Protein AF-A0A955CQT6-F1 (afdb_monomer_lite)

Secondary structure (DSSP, 8-state):
--------SSTT-STTSHHHHHHHHHHHHHHHHHHT--TTS-EEEEETHHHHHHHHHHHHTGGG-SEEEEES--SBTTTSTTPPPP-TTSHHHHHHHHHGGGGBGGGGGGGGTTSEEEEEEETT-TTTTTHHHHHHHHHHGGG-SSEEEEEETT--S--SGGGT--HHHHHHHHH----TT-SEEEEEES-TTT--EETTEEEEEESSTTSPEEEEEEEETTTTEEEEEEESEEEEEE-GGGG--SS--SPPEEEETT-SS-B-SSEEEE-SSS-EEE----TTS-BTTB---GGGGGSSS-EEEE--SS-HHHHHHHHHHHHHHHHHHHHHHS---EEEEGGG--TTSSTTS-EEEES-TTT-TTHHHHHTT-SEEEETTEEEETTEEE--SS-EEEEEEEPTT-SS-EEEEEEESSHHHHHHGGG--TTSTT----SEEEE-TTHHHHGGGGEEEEE---TTSS--S-EEE---

Foldseek 3Di:
DDDDDFCLLDVVFALLPDLSVVSVVVSVVVCCVVVVDDQFQAEAEDAESSLCNQLLSCLQPVLRHLAYERFLYAQFDCLAPPDDQFPCVDPLSVLQNLLLLSRRSVLRLVSCLNHAYAYEYECAAPRSHCVRSVVNCVVPVVRHPRYHYDYDYPDYRDDPPCSPVPPVVVVSSVPGTDDLLPQKDKHKDQALLSHQDHRFKGQWAFQFHSRIWIWIWGQDPVQLEIEIETDRGFKMFGPQCSVADPVRHAGGWYHYPQDDDTADEGMWGDPDPRDIHHDDDDLLFATSLHPFWLCSQVPFQEEEEFFAQDDPLQSVLSVVLVVVVQVLCCNRVVDGYHYDYLVRDDLPPPQRYAYEYREFPRGHNCCCVFCVPQQWHAEAQWIGRNPDIDRHRFKWKWAWAHGPPDSRHIYIYGYHNHSNNSVCSSPQPSSHHSRGAERMWMFGNCCVVPPSVRTQKGAHADRSNHNDDGMDGDDD

Sequence (476 aa):
MYIVAPTNRRPFGFDWEDWGRLDAIEVLDIASELFNADPARVYLSGHSMGGHGTWTIGAYHAGRFAAIAPSAGWRDFWSYGGGAEYDTETEMGRLLDRAANVSRTLLMEHNYFDLGVYILHGDADDNVPVEQARFMRDQLADSHDNFGYYEQPGAGHWWGNRCVDWAPMFAMFDYSRIDPAAPRVDFTTVDPGIASKRAWVTIDQQLVAREASRVVAEYDRANHVVHVEPSNVASLSLDLSVFTSEDQPEAPSVQLAGMDGTLNGSHFTRVDETTWVASDADPAAKSPARNGPFKDALRHDMLAVVGTAGTPDENAWALAKARYDAESFWYRGNGSIDIVRDTDFDPSAEPDRSVILYGNASSNAAWGALLGDAPIQVANGKITLGSDGMDRNDLGILMAYPRPGSDVAMVAVIGGSGIVGMRTTDQFPFVTSGVHYPDWFIASPEIYLKADAGVVGAGFFGLDWSLGEDFVIRDD

Radius of gyration: 23.49 Å; chains: 1; bounding box: 69×48×62 Å

Structure (mmCIF, N/CA/C/O backbone):
data_AF-A0A955CQT6-F1
#
_entry.id   AF-A0A955CQT6-F1
#
loop_
_atom_site.group_PDB
_atom_site.id
_atom_site.type_symbol
_atom_site.label_atom_id
_atom_site.label_alt_id
_atom_site.label_comp_id
_atom_site.label_asym_id
_atom_site.label_entity_id
_atom_site.label_seq_id
_atom_site.pdbx_PDB_ins_code
_atom_site.Cartn_x
_atom_site.Cartn_y
_atom_site.Cartn_z
_atom_site.occupancy
_atom_site.B_iso_or_equiv
_atom_site.auth_seq_id
_atom_site.auth_comp_id
_atom_site.auth_asym_id
_atom_site.auth_atom_id
_atom_site.pdbx_PDB_model_num
ATOM 1 N N . MET A 1 1 ? 6.394 -13.444 -27.694 1.00 85.44 1 MET A N 1
ATOM 2 C CA . MET A 1 1 ? 5.911 -12.456 -26.714 1.00 85.44 1 MET A CA 1
ATOM 3 C C . MET A 1 1 ? 4.468 -12.793 -26.407 1.00 85.44 1 MET A C 1
ATOM 5 O O . MET A 1 1 ? 3.695 -12.939 -27.347 1.00 85.44 1 MET A O 1
ATOM 9 N N . TYR A 1 2 ? 4.139 -12.983 -25.135 1.00 94.44 2 TYR A N 1
ATOM 10 C CA . TYR A 1 2 ? 2.757 -13.094 -24.677 1.00 94.44 2 TYR A CA 1
ATOM 11 C C . TYR A 1 2 ? 2.323 -11.718 -24.174 1.00 94.44 2 TYR A C 1
ATOM 13 O O . TYR A 1 2 ? 3.131 -11.016 -23.572 1.00 94.44 2 TYR A O 1
ATOM 21 N N . ILE A 1 3 ? 1.083 -11.325 -24.459 1.00 93.88 3 ILE A N 1
ATOM 22 C CA . ILE A 1 3 ? 0.480 -10.102 -23.923 1.00 93.88 3 ILE A CA 1
ATOM 23 C C . ILE A 1 3 ? -0.624 -10.545 -22.979 1.00 93.88 3 ILE A C 1
ATOM 25 O O . ILE A 1 3 ? -1.483 -11.340 -23.364 1.00 93.88 3 ILE A O 1
ATOM 29 N N . VAL A 1 4 ? -0.592 -10.027 -21.759 1.00 95.00 4 VAL A N 1
ATOM 30 C CA . VAL A 1 4 ? -1.594 -10.303 -20.736 1.00 95.00 4 VAL A CA 1
ATOM 31 C C . VAL A 1 4 ? -2.161 -8.973 -20.274 1.00 95.00 4 VAL A C 1
ATOM 33 O O . VAL A 1 4 ? -1.413 -8.034 -20.019 1.00 95.00 4 VAL A O 1
ATOM 36 N N . ALA A 1 5 ? -3.486 -8.887 -20.228 1.00 93.56 5 ALA A N 1
ATOM 37 C CA . ALA A 1 5 ? -4.211 -7.681 -19.865 1.00 93.56 5 ALA A CA 1
ATOM 38 C C . ALA A 1 5 ? -5.077 -7.984 -18.633 1.00 93.56 5 ALA A C 1
ATOM 40 O O . ALA A 1 5 ? -6.132 -8.609 -18.789 1.00 93.56 5 ALA A O 1
ATOM 41 N N . PRO A 1 6 ? -4.637 -7.600 -17.421 1.00 93.12 6 PRO A N 1
ATOM 42 C CA . PRO A 1 6 ? -5.483 -7.675 -16.236 1.00 93.12 6 PRO A CA 1
ATOM 43 C C . PRO A 1 6 ? -6.722 -6.784 -16.395 1.00 93.12 6 PRO A C 1
ATOM 45 O O . PRO A 1 6 ? -6.770 -5.892 -17.245 1.00 93.12 6 PRO A O 1
ATOM 48 N N . THR A 1 7 ? -7.753 -7.039 -15.593 1.00 89.06 7 THR A N 1
ATOM 49 C CA . THR A 1 7 ? -9.053 -6.358 -15.745 1.00 89.06 7 THR A CA 1
ATOM 50 C C . THR A 1 7 ? -9.218 -5.143 -14.838 1.00 89.06 7 THR A C 1
ATOM 52 O O . THR A 1 7 ? -10.193 -4.409 -14.999 1.00 89.06 7 THR A O 1
ATOM 55 N N . ASN A 1 8 ? -8.278 -4.921 -13.909 1.00 89.38 8 ASN A N 1
ATOM 56 C CA . ASN A 1 8 ? -8.394 -3.937 -12.831 1.00 89.38 8 ASN A CA 1
ATOM 57 C C . ASN A 1 8 ? -9.647 -4.200 -11.971 1.00 89.38 8 ASN A C 1
ATOM 59 O O . ASN A 1 8 ? -10.339 -3.270 -11.551 1.00 89.38 8 ASN A O 1
ATOM 63 N N . ARG A 1 9 ? -9.973 -5.487 -11.763 1.00 88.88 9 ARG A N 1
ATOM 64 C CA . ARG A 1 9 ? -11.235 -5.993 -11.187 1.00 88.88 9 ARG A CA 1
ATOM 65 C C . ARG A 1 9 ? -12.485 -5.714 -12.048 1.00 88.88 9 ARG A C 1
ATOM 67 O O . ARG A 1 9 ? -13.015 -6.631 -12.675 1.00 88.88 9 ARG A O 1
ATOM 74 N N . ARG A 1 10 ? -12.998 -4.479 -12.072 1.00 83.56 10 ARG A N 1
ATOM 75 C CA . ARG A 1 10 ? -14.177 -4.044 -12.859 1.00 83.56 10 ARG A CA 1
ATOM 76 C C . ARG A 1 10 ? -13.855 -2.769 -13.656 1.00 83.56 10 ARG A C 1
ATOM 78 O O . ARG A 1 10 ? -12.909 -2.063 -13.307 1.00 83.56 10 ARG A O 1
ATOM 85 N N . PRO A 1 11 ? -14.632 -2.426 -14.709 1.00 72.94 11 PRO A N 1
ATOM 86 C CA . PRO A 1 11 ? -14.442 -1.170 -15.436 1.00 72.94 11 PRO A CA 1
ATOM 87 C C . PRO A 1 11 ? -14.424 0.039 -14.489 1.00 72.94 11 PRO A C 1
ATOM 89 O O . PRO A 1 11 ? -15.332 0.181 -13.674 1.00 72.94 11 PRO A O 1
ATOM 92 N N . PHE A 1 12 ? -13.405 0.899 -14.620 1.00 64.94 12 PHE A N 1
ATOM 93 C CA . PHE A 1 12 ? -13.161 2.066 -13.751 1.00 64.94 12 PHE A CA 1
ATOM 94 C C . PHE A 1 12 ? -12.916 1.728 -12.263 1.00 64.94 12 PHE A C 1
ATOM 96 O O . PHE A 1 12 ? -13.229 2.536 -11.395 1.00 64.94 12 PHE A O 1
ATOM 103 N N . GLY A 1 13 ? -12.396 0.530 -11.961 1.00 73.94 13 GLY A N 1
ATOM 104 C CA . GLY A 1 13 ? -12.259 0.001 -10.599 1.00 73.94 13 GLY A CA 1
ATOM 105 C C . GLY A 1 13 ? -11.416 0.862 -9.651 1.00 73.94 13 GLY A C 1
ATOM 106 O O . GLY A 1 13 ? -11.972 1.625 -8.852 1.00 73.94 13 GLY A O 1
ATOM 107 N N . PHE A 1 14 ? -10.089 0.683 -9.710 1.00 89.69 14 PHE A N 1
ATOM 108 C CA . PHE A 1 14 ? -9.146 1.212 -8.711 1.00 89.69 14 PHE A CA 1
ATOM 109 C C . PHE A 1 14 ? -7.934 1.950 -9.288 1.00 89.69 14 PHE A C 1
ATOM 111 O O . PHE A 1 14 ? -6.911 2.046 -8.617 1.00 89.69 14 PHE A O 1
ATOM 118 N N . ASP A 1 15 ? -8.003 2.431 -10.530 1.00 90.00 15 ASP A N 1
ATOM 119 C CA . ASP A 1 15 ? -6.899 3.193 -11.138 1.00 90.00 15 ASP A CA 1
ATOM 120 C C . ASP A 1 15 ? -5.529 2.482 -11.103 1.00 90.00 15 ASP A C 1
ATOM 122 O O . ASP A 1 15 ? -4.497 3.126 -11.217 1.00 90.00 15 ASP A O 1
ATOM 126 N N . TRP A 1 16 ? -5.509 1.146 -10.978 1.00 93.38 16 TRP A N 1
ATOM 127 C CA . TRP A 1 16 ? -4.297 0.339 -10.776 1.00 93.38 16 TRP A CA 1
ATOM 128 C C . TRP A 1 16 ? -3.524 0.625 -9.479 1.00 93.38 16 TRP A C 1
ATOM 130 O O . TRP A 1 16 ? -2.384 0.192 -9.336 1.00 93.38 16 TRP A O 1
ATOM 140 N N . GLU A 1 17 ? -4.163 1.277 -8.512 1.00 92.81 17 GLU A N 1
ATOM 141 C CA . GLU A 1 17 ? -3.785 1.287 -7.101 1.00 92.81 17 GLU A CA 1
ATOM 142 C C . GLU A 1 17 ? -4.616 0.242 -6.325 1.00 92.81 17 GLU A C 1
ATOM 144 O O . GLU A 1 17 ? -5.432 -0.480 -6.907 1.00 92.81 17 GLU A O 1
ATOM 149 N N . ASP A 1 18 ? -4.399 0.116 -5.012 1.00 92.62 18 ASP A N 1
ATOM 150 C CA . ASP A 1 18 ? -5.146 -0.786 -4.118 1.00 92.62 18 ASP A CA 1
ATOM 151 C C . ASP A 1 18 ? -5.357 -2.207 -4.704 1.00 92.62 18 ASP A C 1
ATOM 153 O O . ASP A 1 18 ? -4.399 -2.874 -5.105 1.00 92.62 18 ASP A O 1
ATOM 157 N N . TRP A 1 19 ? -6.604 -2.692 -4.784 1.00 93.06 19 TRP A N 1
ATOM 158 C CA . TRP A 1 19 ? -6.943 -4.010 -5.339 1.00 93.06 19 TRP A CA 1
ATOM 159 C C . TRP A 1 19 ? -6.726 -4.124 -6.851 1.00 93.06 19 TRP A C 1
ATOM 161 O O . TRP A 1 19 ? -6.655 -5.242 -7.366 1.00 93.06 19 TRP A O 1
ATOM 171 N N . GLY A 1 20 ? -6.630 -2.995 -7.556 1.00 94.25 20 GLY A N 1
ATOM 172 C CA . GLY A 1 20 ? -6.276 -2.932 -8.970 1.00 94.25 20 GLY A CA 1
ATOM 173 C C . GLY A 1 20 ? -4.819 -3.302 -9.221 1.00 94.25 20 GLY A C 1
ATOM 174 O O . GLY A 1 20 ? -4.524 -4.109 -10.103 1.00 94.25 20 GLY A O 1
ATOM 175 N N . ARG A 1 21 ? -3.912 -2.789 -8.380 1.00 94.62 21 ARG A N 1
ATOM 176 C CA . ARG A 1 21 ? -2.503 -3.212 -8.353 1.00 94.62 21 ARG A CA 1
ATOM 177 C C . ARG A 1 21 ? -2.376 -4.700 -8.043 1.00 94.62 21 ARG A C 1
ATOM 179 O O . ARG A 1 21 ? -1.635 -5.398 -8.728 1.00 94.62 21 ARG A O 1
ATOM 186 N N . LEU A 1 22 ? -3.117 -5.184 -7.039 1.00 92.69 22 LEU A N 1
ATOM 187 C CA . LEU A 1 22 ? -3.115 -6.606 -6.678 1.00 92.69 22 LEU A CA 1
ATOM 188 C C . LEU A 1 22 ? -3.577 -7.482 -7.850 1.00 92.69 22 LEU A C 1
ATOM 190 O O . LEU A 1 22 ? -2.897 -8.448 -8.166 1.00 92.69 22 LEU A O 1
ATOM 194 N N . ASP A 1 23 ? -4.655 -7.102 -8.551 1.00 93.94 23 ASP A N 1
ATOM 195 C CA . ASP A 1 23 ? -5.122 -7.810 -9.760 1.00 93.94 23 ASP A CA 1
ATOM 196 C C . ASP A 1 23 ? -4.018 -7.891 -10.826 1.00 93.94 23 ASP A C 1
ATOM 198 O O . ASP A 1 23 ? -3.793 -8.941 -11.423 1.00 93.94 23 ASP A O 1
ATOM 202 N N . ALA A 1 24 ? -3.291 -6.791 -11.052 1.00 95.25 24 ALA A N 1
ATOM 203 C CA . ALA A 1 24 ? -2.221 -6.756 -12.042 1.00 95.25 24 ALA A CA 1
ATOM 204 C C . ALA A 1 24 ? -1.065 -7.709 -11.707 1.00 95.25 24 ALA A C 1
ATOM 206 O O . ALA A 1 24 ? -0.591 -8.423 -12.593 1.00 95.25 24 ALA A O 1
ATOM 207 N N . ILE A 1 25 ? -0.626 -7.738 -10.445 1.00 96.00 25 ILE A N 1
ATOM 208 C CA . ILE A 1 25 ? 0.468 -8.614 -10.008 1.00 96.00 25 ILE A CA 1
ATOM 209 C C . ILE A 1 25 ? 0.019 -10.078 -9.920 1.00 96.00 25 ILE A C 1
ATOM 211 O O . ILE A 1 25 ? 0.743 -10.941 -10.406 1.00 96.00 25 ILE A O 1
ATOM 215 N N . GLU A 1 26 ? -1.190 -10.368 -9.427 1.00 95.38 26 GLU A N 1
ATOM 216 C CA . GLU A 1 26 ? -1.766 -11.725 -9.414 1.00 95.38 26 GLU A CA 1
ATOM 217 C C . GLU A 1 26 ? -1.850 -12.307 -10.834 1.00 95.38 26 GLU A C 1
ATOM 219 O O . GLU A 1 26 ? -1.423 -13.433 -11.094 1.00 95.38 26 GLU A O 1
ATOM 224 N N . VAL A 1 27 ? -2.354 -11.521 -11.790 1.00 96.31 27 VAL A N 1
ATOM 225 C CA . VAL A 1 27 ? -2.431 -11.930 -13.198 1.00 96.31 27 VAL A CA 1
ATOM 226 C C . VAL A 1 27 ? -1.039 -12.112 -13.807 1.00 96.31 27 VAL A C 1
ATOM 228 O O . VAL A 1 27 ? -0.839 -13.050 -14.584 1.00 96.31 27 VAL A O 1
ATOM 231 N N . LEU A 1 28 ? -0.072 -11.254 -13.461 1.00 96.56 28 LEU A N 1
ATOM 232 C CA . LEU A 1 28 ? 1.317 -11.412 -13.891 1.00 96.56 28 LEU A CA 1
ATOM 233 C C . LEU A 1 28 ? 1.925 -12.713 -13.353 1.00 96.56 28 LEU A C 1
ATOM 235 O O . LEU A 1 28 ? 2.585 -13.417 -14.118 1.00 96.56 28 LEU A O 1
ATOM 239 N N . ASP A 1 29 ? 1.703 -13.042 -12.082 1.00 97.06 29 ASP A N 1
ATOM 240 C CA . ASP A 1 29 ? 2.206 -14.266 -11.450 1.00 97.06 29 ASP A CA 1
ATOM 241 C C . ASP A 1 29 ? 1.629 -15.510 -12.141 1.00 97.06 29 ASP A C 1
ATOM 243 O O . ASP A 1 29 ? 2.385 -16.353 -12.632 1.00 97.06 29 ASP A O 1
ATOM 247 N N . ILE A 1 30 ? 0.300 -15.562 -12.301 1.00 97.56 30 ILE A N 1
ATOM 248 C CA . ILE A 1 30 ? -0.400 -16.657 -12.993 1.00 97.56 30 ILE A CA 1
ATOM 249 C C . ILE A 1 30 ? 0.116 -16.817 -14.428 1.00 97.56 30 ILE A C 1
ATOM 251 O O . ILE A 1 30 ? 0.383 -17.929 -14.885 1.00 97.56 30 ILE A O 1
ATOM 255 N N . ALA A 1 31 ? 0.259 -15.714 -15.164 1.00 97.00 31 ALA A N 1
ATOM 256 C CA . ALA A 1 31 ? 0.753 -15.748 -16.534 1.00 97.00 31 ALA A CA 1
ATOM 257 C C . ALA A 1 31 ? 2.218 -16.188 -16.622 1.00 97.00 31 ALA A C 1
ATOM 259 O O 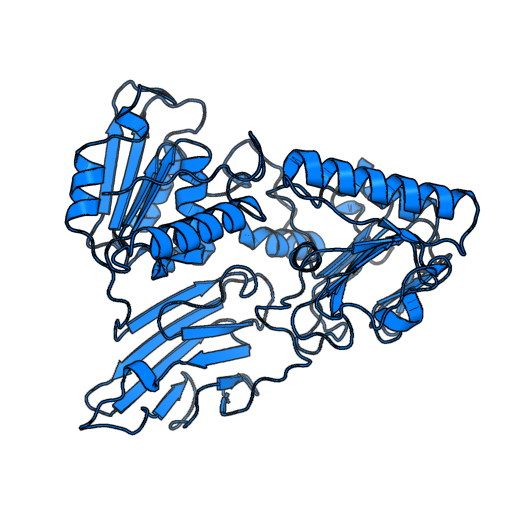. ALA A 1 31 ? 2.580 -16.934 -17.535 1.00 97.00 31 ALA A O 1
ATOM 260 N N . SER A 1 32 ? 3.056 -15.726 -15.694 1.00 95.94 32 SER A N 1
ATOM 261 C CA . SER A 1 32 ? 4.478 -16.068 -15.661 1.00 95.94 32 SER A CA 1
ATOM 262 C C . SER A 1 32 ? 4.668 -17.566 -15.456 1.00 95.94 32 SER A C 1
ATOM 264 O O . SER A 1 32 ? 5.464 -18.175 -16.171 1.00 95.94 32 SER A O 1
ATOM 266 N N . GLU A 1 33 ? 3.882 -18.171 -14.564 1.00 97.25 33 GLU A N 1
ATOM 267 C CA . GLU A 1 33 ? 3.857 -19.619 -14.358 1.00 97.25 33 GLU A CA 1
ATOM 268 C C . GLU A 1 33 ? 3.298 -20.357 -15.584 1.00 97.25 33 GLU A C 1
ATOM 270 O O . GLU A 1 33 ? 3.962 -21.231 -16.144 1.00 97.25 33 GLU A O 1
ATOM 275 N N . LEU A 1 34 ? 2.110 -19.966 -16.062 1.00 97.38 34 LEU A N 1
ATOM 276 C CA . LEU A 1 34 ? 1.418 -20.640 -17.166 1.00 97.38 34 LEU A CA 1
ATOM 277 C C . LEU A 1 34 ? 2.245 -20.675 -18.458 1.00 97.38 34 LEU A C 1
ATOM 279 O O . LEU A 1 34 ? 2.220 -21.666 -19.192 1.00 97.38 34 LEU A O 1
ATOM 283 N N . PHE A 1 35 ? 2.952 -19.587 -18.759 1.00 96.38 35 PHE A N 1
ATOM 284 C CA . PHE A 1 35 ? 3.730 -19.447 -19.988 1.00 96.38 35 PHE A CA 1
ATOM 285 C C . PHE A 1 35 ? 5.228 -19.703 -19.801 1.00 96.38 35 PHE A C 1
ATOM 287 O O . PHE A 1 35 ? 5.966 -19.601 -20.786 1.00 96.38 35 PHE A O 1
ATOM 294 N N . ASN A 1 36 ? 5.670 -20.041 -18.581 1.00 95.69 36 ASN A N 1
ATOM 295 C CA . ASN A 1 36 ? 7.082 -20.150 -18.206 1.00 95.69 36 ASN A CA 1
ATOM 296 C C . ASN A 1 36 ? 7.876 -18.924 -18.695 1.00 95.69 36 ASN A C 1
ATOM 298 O O . ASN A 1 36 ? 8.841 -19.040 -19.460 1.00 95.69 36 ASN A O 1
ATOM 302 N N . ALA A 1 37 ? 7.369 -17.737 -18.350 1.00 94.44 37 ALA A N 1
ATOM 303 C CA . ALA A 1 37 ? 7.943 -16.475 -18.787 1.00 94.44 37 ALA A CA 1
ATOM 304 C C . ALA A 1 37 ? 9.367 -16.323 -18.243 1.00 94.44 37 ALA A C 1
ATOM 306 O O . ALA A 1 37 ? 9.664 -16.698 -17.112 1.00 94.44 37 ALA A O 1
ATOM 307 N N . ASP A 1 38 ? 10.253 -15.756 -19.057 1.00 94.62 38 ASP A N 1
ATOM 308 C CA . ASP A 1 38 ? 11.607 -15.438 -18.619 1.00 94.62 38 ASP A CA 1
ATOM 309 C C . ASP A 1 38 ? 11.553 -14.236 -17.658 1.00 94.62 38 ASP A C 1
ATOM 311 O O . ASP A 1 38 ? 11.180 -13.143 -18.103 1.00 94.62 38 ASP A O 1
ATOM 315 N N . PRO A 1 39 ? 11.918 -14.397 -16.371 1.00 93.19 39 PRO A N 1
ATOM 316 C CA . PRO A 1 39 ? 11.811 -13.327 -15.380 1.00 93.19 39 PRO A CA 1
ATOM 317 C C . PRO A 1 39 ? 12.722 -12.134 -15.700 1.00 93.19 39 PRO A C 1
ATOM 319 O O . PRO A 1 39 ? 12.443 -11.025 -15.254 1.00 93.19 39 PRO A O 1
ATOM 322 N N . ALA A 1 40 ? 13.761 -12.316 -16.525 1.00 94.69 40 ALA A N 1
ATOM 323 C CA . ALA A 1 40 ? 14.615 -11.224 -16.986 1.00 94.69 40 ALA A CA 1
ATOM 324 C C . ALA A 1 40 ? 13.979 -10.393 -18.121 1.00 94.69 40 ALA A C 1
ATOM 326 O O . ALA A 1 40 ? 14.580 -9.418 -18.574 1.00 94.69 40 ALA A O 1
ATOM 327 N N . ARG A 1 41 ? 12.802 -10.789 -18.634 1.00 95.81 41 ARG A N 1
ATOM 328 C CA . ARG A 1 41 ? 12.130 -10.214 -19.817 1.00 95.81 41 ARG A CA 1
ATOM 329 C C . ARG A 1 41 ? 10.627 -10.031 -19.608 1.00 95.81 41 ARG A C 1
ATOM 331 O O . ARG A 1 41 ? 9.804 -10.482 -20.408 1.00 95.81 41 ARG A O 1
ATOM 338 N N . VAL A 1 42 ? 10.279 -9.349 -18.528 1.00 97.00 42 VAL A N 1
ATOM 339 C CA . VAL A 1 42 ? 8.906 -8.931 -18.233 1.00 97.00 42 VAL A CA 1
ATOM 340 C C . VAL A 1 42 ? 8.809 -7.420 -18.430 1.00 97.00 42 VAL A C 1
ATOM 342 O O . VAL A 1 42 ? 9.710 -6.686 -18.030 1.00 97.00 42 VAL A O 1
ATOM 345 N N . TYR A 1 43 ? 7.736 -6.946 -19.061 1.00 97.56 43 TYR A N 1
ATOM 346 C CA . TYR A 1 43 ? 7.562 -5.534 -19.412 1.00 97.56 43 TYR A CA 1
ATOM 347 C C . TYR A 1 43 ? 6.170 -5.054 -19.018 1.00 97.56 43 TYR A C 1
ATOM 349 O O . TYR A 1 43 ? 5.216 -5.834 -19.063 1.00 97.56 43 TYR A O 1
ATOM 357 N N . LEU A 1 44 ? 6.049 -3.774 -18.672 1.00 97.94 44 LEU A N 1
ATOM 358 C CA . LEU A 1 44 ? 4.785 -3.158 -18.273 1.00 97.94 44 LEU A CA 1
ATOM 359 C C . LEU A 1 44 ? 4.465 -1.957 -19.162 1.00 97.94 44 LEU A C 1
ATOM 361 O O . LEU A 1 44 ? 5.320 -1.112 -19.399 1.00 97.94 44 LEU A O 1
ATOM 365 N N . SER A 1 45 ? 3.233 -1.858 -19.652 1.00 97.62 45 SER A N 1
ATOM 366 C CA . SER A 1 45 ? 2.766 -0.691 -20.403 1.00 97.62 45 SER A CA 1
ATOM 367 C C . SER A 1 45 ? 1.256 -0.540 -20.273 1.00 97.62 45 SER A C 1
ATOM 369 O O . SER A 1 45 ? 0.534 -1.516 -20.060 1.00 97.62 45 SER A O 1
ATOM 371 N N . GLY A 1 46 ? 0.779 0.686 -20.449 1.00 97.00 46 GLY A N 1
ATOM 372 C CA . GLY A 1 46 ? -0.631 1.024 -20.458 1.00 97.00 46 GLY A CA 1
ATOM 373 C C . GLY A 1 46 ? -0.845 2.469 -20.893 1.00 97.00 46 GLY A C 1
ATOM 374 O O . GLY A 1 46 ? 0.082 3.279 -20.894 1.00 97.00 46 GLY A O 1
ATOM 375 N N . HIS A 1 47 ? -2.085 2.783 -21.268 1.00 97.38 47 HIS A N 1
ATOM 376 C CA . HIS A 1 47 ? -2.502 4.115 -21.709 1.00 97.38 47 HIS A CA 1
ATOM 377 C C . HIS A 1 47 ? -3.463 4.761 -20.706 1.00 97.38 47 HIS A C 1
ATOM 379 O O . HIS A 1 47 ? -4.286 4.056 -20.115 1.00 97.38 47 HIS A O 1
ATOM 385 N N . SER A 1 48 ? -3.383 6.084 -20.522 1.00 95.75 48 SER A N 1
ATOM 386 C CA . SER A 1 48 ? -4.285 6.850 -19.649 1.00 95.75 48 SER A CA 1
ATOM 387 C C . SER A 1 48 ? -4.225 6.342 -18.204 1.00 95.75 48 SER A C 1
ATOM 389 O O . SER A 1 48 ? -3.147 6.327 -17.609 1.00 95.75 48 SER A O 1
ATOM 391 N N . MET A 1 49 ? -5.330 5.821 -17.666 1.00 94.75 49 MET A N 1
ATOM 392 C CA . MET A 1 49 ? -5.354 5.105 -16.386 1.00 94.75 49 MET A CA 1
ATOM 393 C C . MET A 1 49 ? -4.317 3.975 -16.333 1.00 94.75 49 MET A C 1
ATOM 395 O O . MET A 1 49 ? -3.613 3.836 -15.343 1.00 94.75 49 MET A O 1
ATOM 399 N N . GLY A 1 50 ? -4.140 3.205 -17.411 1.00 95.69 50 GLY A N 1
ATOM 400 C CA . GLY A 1 50 ? -3.075 2.198 -17.495 1.00 95.69 50 GLY A CA 1
ATOM 401 C C . GLY A 1 50 ? -1.665 2.794 -17.562 1.00 95.69 50 GLY A C 1
ATOM 402 O O . GLY A 1 50 ? -0.710 2.142 -17.148 1.00 95.69 50 GLY A O 1
ATOM 403 N N . GLY A 1 51 ? -1.517 4.027 -18.049 1.00 97.31 51 GLY A N 1
ATOM 404 C CA . GLY A 1 51 ? -0.254 4.763 -18.012 1.00 97.31 51 GLY A CA 1
ATOM 405 C C . GLY A 1 51 ? 0.109 5.172 -16.585 1.00 97.31 51 GLY A C 1
ATOM 406 O O . GLY A 1 51 ? 1.246 4.974 -16.170 1.00 97.31 51 GLY A O 1
ATOM 407 N N . HIS A 1 52 ? -0.869 5.647 -15.806 1.00 96.50 52 HIS A N 1
ATOM 408 C CA . HIS A 1 52 ? -0.709 5.852 -14.364 1.00 96.50 52 HIS A CA 1
ATOM 409 C C . HIS A 1 52 ? -0.383 4.541 -13.635 1.00 96.50 52 HIS A C 1
ATOM 411 O O . HIS A 1 52 ? 0.589 4.480 -12.885 1.00 96.50 52 HIS A O 1
ATOM 417 N N . GLY A 1 53 ? -1.112 3.466 -13.951 1.00 96.31 53 GLY A N 1
ATOM 418 C CA . GLY A 1 53 ? -0.818 2.119 -13.463 1.00 96.31 53 GLY A CA 1
ATOM 419 C C . GLY A 1 53 ? 0.612 1.675 -13.757 1.00 96.31 53 GLY A C 1
ATOM 420 O O . GLY A 1 53 ? 1.279 1.119 -12.893 1.00 96.31 53 GLY A O 1
ATOM 421 N N . THR A 1 54 ? 1.117 1.982 -14.953 1.00 98.06 54 THR A N 1
ATOM 422 C CA . THR A 1 54 ? 2.497 1.668 -15.346 1.00 98.06 54 THR A CA 1
ATOM 423 C C . THR A 1 54 ? 3.519 2.393 -14.475 1.00 98.06 54 THR A C 1
ATOM 425 O O . THR A 1 54 ? 4.517 1.784 -14.095 1.00 98.06 54 THR A O 1
ATOM 428 N N . TRP A 1 55 ? 3.257 3.652 -14.112 1.00 97.88 55 TRP A N 1
ATOM 429 C CA . TRP A 1 55 ? 4.081 4.383 -13.154 1.00 97.88 55 TRP A CA 1
ATOM 430 C C . TRP A 1 55 ? 4.019 3.738 -11.760 1.00 97.88 55 TRP A C 1
ATOM 432 O O . TRP A 1 55 ? 5.019 3.216 -11.276 1.00 97.88 55 TRP A O 1
ATOM 442 N N . THR A 1 56 ? 2.847 3.678 -11.125 1.00 96.19 56 THR A N 1
ATOM 443 C CA . THR A 1 56 ? 2.739 3.209 -9.727 1.00 96.19 56 THR A CA 1
ATOM 444 C C . THR A 1 56 ? 3.171 1.746 -9.541 1.00 96.19 56 THR A C 1
ATOM 446 O O . THR A 1 56 ? 3.985 1.443 -8.667 1.00 96.19 56 THR A O 1
ATOM 449 N N . ILE A 1 57 ? 2.724 0.826 -10.406 1.00 97.44 57 ILE A N 1
ATOM 450 C CA . ILE A 1 57 ? 3.117 -0.592 -10.349 1.00 97.44 57 ILE A CA 1
ATOM 451 C C . ILE A 1 57 ? 4.610 -0.741 -10.666 1.00 97.44 57 ILE A C 1
ATOM 453 O O . ILE A 1 57 ? 5.296 -1.519 -10.004 1.00 97.44 57 ILE A O 1
ATOM 457 N N . GLY A 1 58 ? 5.117 0.012 -11.650 1.00 96.94 58 GLY A N 1
ATOM 458 C CA . GLY A 1 58 ? 6.530 0.016 -12.021 1.00 96.94 58 GLY A CA 1
ATOM 459 C C . GLY A 1 58 ? 7.438 0.468 -10.878 1.00 96.94 58 GLY A C 1
ATOM 460 O O . GLY A 1 58 ? 8.482 -0.138 -10.673 1.00 96.94 58 GLY A O 1
ATOM 461 N N . ALA A 1 59 ? 7.019 1.463 -10.090 1.00 97.00 59 ALA A N 1
ATOM 462 C CA . ALA A 1 59 ? 7.750 1.902 -8.905 1.00 97.00 59 ALA A CA 1
ATOM 463 C C . ALA A 1 59 ? 7.710 0.861 -7.778 1.00 97.00 59 ALA A C 1
ATOM 465 O O . ALA A 1 59 ? 8.760 0.451 -7.289 1.00 97.00 59 ALA A O 1
ATOM 466 N N . TYR A 1 60 ? 6.522 0.399 -7.374 1.00 96.75 60 TYR A N 1
ATOM 467 C CA . TYR A 1 60 ? 6.384 -0.542 -6.254 1.00 96.75 60 TYR A CA 1
ATOM 468 C C . TYR A 1 60 ? 7.023 -1.904 -6.531 1.00 96.75 60 TYR A C 1
ATOM 470 O O . TYR A 1 60 ? 7.591 -2.527 -5.637 1.00 96.75 60 TYR A O 1
ATOM 478 N N . HIS A 1 61 ? 6.944 -2.371 -7.774 1.00 95.81 61 HIS A N 1
ATOM 479 C CA . HIS A 1 61 ? 7.382 -3.704 -8.167 1.00 95.81 61 HIS A CA 1
ATOM 480 C C . HIS A 1 61 ? 8.526 -3.653 -9.187 1.00 95.81 61 HIS A C 1
ATOM 482 O O . HIS A 1 61 ? 8.637 -4.544 -10.025 1.00 95.81 61 HIS A O 1
ATOM 488 N N . ALA A 1 62 ? 9.403 -2.645 -9.113 1.00 92.06 62 ALA A N 1
ATOM 489 C CA . ALA A 1 62 ? 10.499 -2.428 -10.066 1.00 92.06 62 ALA A CA 1
ATOM 490 C C . ALA A 1 62 ? 11.349 -3.678 -10.339 1.00 92.06 62 ALA A C 1
ATOM 492 O O . ALA A 1 62 ? 11.669 -3.977 -11.484 1.00 92.06 62 ALA A O 1
ATOM 493 N N . GLY A 1 63 ? 11.630 -4.487 -9.312 1.00 89.00 63 GLY A N 1
ATOM 494 C CA . GLY A 1 63 ? 12.371 -5.749 -9.458 1.00 89.00 63 GLY A CA 1
ATOM 495 C C . GLY A 1 63 ? 11.689 -6.825 -10.321 1.00 89.00 63 GLY A C 1
ATOM 496 O O . GLY A 1 63 ? 12.265 -7.889 -10.525 1.00 89.00 63 GLY A O 1
ATOM 497 N N . ARG A 1 64 ? 10.460 -6.589 -10.793 1.00 93.56 64 ARG A N 1
ATOM 498 C CA . ARG A 1 64 ? 9.658 -7.517 -11.601 1.00 93.56 64 ARG A CA 1
ATOM 499 C C . ARG A 1 64 ? 9.671 -7.186 -13.092 1.00 93.56 64 ARG A C 1
ATOM 501 O O . ARG A 1 64 ? 9.170 -7.996 -13.865 1.00 93.56 64 ARG A O 1
ATOM 508 N N . PHE A 1 65 ? 10.195 -6.028 -13.498 1.00 95.81 65 PHE A N 1
ATOM 509 C CA . PHE A 1 65 ? 10.136 -5.555 -14.881 1.00 95.81 65 PHE A CA 1
ATOM 510 C C . PHE A 1 65 ? 11.532 -5.211 -15.393 1.00 95.81 65 PHE A C 1
ATOM 512 O O . PHE A 1 65 ? 12.316 -4.581 -14.707 1.00 95.81 65 PHE A O 1
ATOM 519 N N . ALA A 1 66 ? 11.846 -5.594 -16.626 1.00 96.19 66 ALA A N 1
ATOM 520 C CA . ALA A 1 66 ? 13.061 -5.157 -17.308 1.00 96.19 66 ALA A CA 1
ATOM 521 C C . ALA A 1 66 ? 12.907 -3.760 -17.927 1.00 96.19 66 ALA A C 1
ATOM 523 O O . ALA A 1 66 ? 13.885 -3.034 -18.093 1.00 96.19 66 ALA A O 1
ATOM 524 N N . ALA A 1 67 ? 11.679 -3.394 -18.299 1.00 97.38 67 ALA A N 1
ATOM 525 C CA . ALA A 1 67 ? 11.340 -2.055 -18.754 1.00 97.38 67 ALA A CA 1
ATOM 526 C C . ALA A 1 67 ? 9.850 -1.762 -18.562 1.00 97.38 67 ALA A C 1
ATOM 528 O O . ALA A 1 67 ? 9.010 -2.667 -18.610 1.00 97.38 67 ALA A O 1
ATOM 529 N N . ILE A 1 68 ? 9.530 -0.481 -18.408 1.00 98.12 68 ILE A N 1
ATOM 530 C CA . ILE A 1 68 ? 8.173 0.046 -18.353 1.00 98.12 68 ILE A CA 1
ATOM 531 C C . ILE A 1 68 ? 7.963 1.088 -19.455 1.00 98.12 68 ILE A C 1
ATOM 533 O O . ILE A 1 68 ? 8.893 1.788 -19.860 1.00 98.12 68 ILE A O 1
ATOM 537 N N . ALA A 1 69 ? 6.735 1.210 -19.946 1.00 98.31 69 ALA A N 1
ATOM 538 C CA . ALA A 1 69 ? 6.388 2.193 -20.959 1.00 98.31 69 ALA A CA 1
ATOM 539 C C . ALA A 1 69 ? 5.013 2.829 -20.714 1.00 98.31 69 ALA A C 1
ATOM 541 O O . ALA A 1 69 ? 4.002 2.380 -21.270 1.00 98.31 69 ALA A O 1
ATOM 542 N N . PRO A 1 70 ? 4.947 3.844 -19.841 1.00 98.38 70 PRO A N 1
ATOM 543 C CA . PRO A 1 70 ? 3.719 4.576 -19.574 1.00 98.38 70 PRO A CA 1
ATOM 544 C C . PRO A 1 70 ? 3.340 5.443 -20.779 1.00 98.38 70 PRO A C 1
ATOM 546 O O . PRO A 1 70 ? 4.153 6.222 -21.286 1.00 98.38 70 PRO A O 1
ATOM 549 N N . SER A 1 71 ? 2.080 5.345 -21.215 1.00 98.50 71 SER A N 1
ATOM 550 C CA . SER A 1 71 ? 1.527 6.221 -22.246 1.00 98.50 71 SER A CA 1
ATOM 551 C C . SER A 1 71 ? 0.388 7.085 -21.722 1.00 98.50 71 SER A C 1
ATOM 553 O O . SER A 1 71 ? -0.545 6.583 -21.102 1.00 98.50 71 SER A O 1
ATOM 555 N N . ALA A 1 72 ? 0.451 8.391 -21.984 1.00 97.88 72 ALA A N 1
ATOM 556 C CA . ALA A 1 72 ? -0.577 9.359 -21.599 1.00 97.88 72 ALA A CA 1
ATOM 557 C C . ALA A 1 72 ? -1.062 9.241 -20.135 1.00 97.88 72 ALA A C 1
ATOM 559 O O . ALA A 1 72 ? -2.243 9.425 -19.857 1.00 97.88 72 ALA A O 1
ATOM 560 N N . GLY A 1 73 ? -0.176 8.855 -19.212 1.00 96.38 73 GLY A N 1
ATOM 561 C CA . GLY A 1 73 ? -0.502 8.581 -17.810 1.00 96.38 73 GLY A CA 1
ATOM 562 C C . GLY A 1 73 ? -0.131 9.733 -16.885 1.00 96.38 73 GLY A C 1
ATOM 563 O O . GLY A 1 73 ? 0.864 10.420 -17.119 1.00 96.38 73 GLY A O 1
ATOM 564 N N . TRP A 1 74 ? -0.905 9.925 -15.818 1.00 94.44 74 TRP A N 1
ATOM 565 C CA . TRP A 1 74 ? -0.575 10.883 -14.764 1.00 94.44 74 TRP A CA 1
ATOM 566 C C . TRP A 1 74 ? 0.367 10.277 -13.720 1.00 94.44 74 TRP A C 1
ATOM 568 O O . TRP A 1 74 ? 0.382 9.063 -13.500 1.00 94.44 74 TRP A O 1
ATOM 578 N N . ARG A 1 75 ? 1.172 11.131 -13.082 1.00 91.38 75 ARG A N 1
ATOM 579 C CA . ARG A 1 75 ? 2.237 10.699 -12.162 1.00 91.38 75 ARG A CA 1
ATOM 580 C C . ARG A 1 75 ? 1.740 10.390 -10.746 1.00 91.38 75 ARG A C 1
ATOM 582 O O . ARG A 1 75 ? 2.270 9.492 -10.099 1.00 91.38 75 ARG A O 1
ATOM 589 N N . ASP A 1 76 ? 0.718 11.103 -10.283 1.00 88.75 76 ASP A N 1
ATOM 590 C CA . ASP A 1 76 ? 0.113 10.946 -8.956 1.00 88.75 76 ASP A CA 1
ATOM 591 C C . ASP A 1 76 ? -1.340 11.453 -8.952 1.00 88.75 76 ASP A C 1
ATOM 593 O O . ASP A 1 76 ? -1.742 12.207 -9.847 1.00 88.75 76 ASP A O 1
ATOM 597 N N . PHE A 1 77 ? -2.122 11.035 -7.955 1.00 85.06 77 PHE A N 1
ATOM 598 C CA . PHE A 1 77 ? -3.567 11.284 -7.890 1.00 85.06 77 PHE A CA 1
ATOM 599 C C . PHE A 1 77 ? -3.949 12.776 -7.803 1.00 85.06 77 PHE A C 1
ATOM 601 O O . PHE A 1 77 ? -5.003 13.152 -8.303 1.00 85.06 77 PHE A O 1
ATOM 608 N N . TRP A 1 78 ? -3.114 13.644 -7.217 1.00 87.94 78 TRP A N 1
ATOM 609 C CA . TRP A 1 78 ? -3.424 15.077 -7.042 1.00 87.94 78 TRP A CA 1
ATOM 610 C C . TRP A 1 78 ? -3.072 15.907 -8.273 1.00 87.94 78 TRP A C 1
ATOM 612 O O . TRP A 1 78 ? -3.744 16.885 -8.597 1.00 87.94 78 TRP A O 1
ATOM 622 N N . SER A 1 79 ? -2.059 15.479 -9.022 1.00 85.38 79 SER A N 1
ATOM 623 C CA . SER A 1 79 ? -1.658 16.109 -10.275 1.00 85.38 79 SER A CA 1
ATOM 624 C C . SER A 1 79 ? -2.705 15.993 -11.393 1.00 85.38 79 SER A C 1
ATOM 626 O O . SER A 1 79 ? -2.615 16.713 -12.393 1.00 85.38 79 SER A O 1
ATOM 628 N N . TYR A 1 80 ? -3.673 15.083 -11.253 1.00 82.12 80 TYR A N 1
ATOM 629 C CA . TYR A 1 80 ? -4.706 14.787 -12.240 1.00 82.12 80 TYR A CA 1
ATOM 630 C C . TYR A 1 80 ? -6.103 14.937 -11.633 1.00 82.12 80 TYR A C 1
ATOM 632 O O . TYR A 1 80 ? -6.354 14.551 -10.501 1.00 82.12 80 TYR A O 1
ATOM 640 N N . GLY A 1 81 ? -7.034 15.543 -12.370 1.00 72.81 81 GLY A N 1
ATOM 641 C CA . GLY A 1 81 ? -8.416 15.722 -11.904 1.00 72.81 81 GLY A CA 1
ATOM 642 C C . GLY A 1 81 ? -8.633 16.799 -10.826 1.00 72.81 81 GLY A C 1
ATOM 643 O O . GLY A 1 81 ? -9.786 17.098 -10.524 1.00 72.81 81 GLY A O 1
ATOM 644 N N . GLY A 1 82 ? -7.574 17.428 -10.296 1.00 64.19 82 GLY A N 1
ATOM 645 C CA . GLY A 1 82 ? -7.674 18.589 -9.400 1.00 64.19 82 GLY A CA 1
ATOM 646 C C . GLY A 1 82 ? -8.230 18.265 -8.012 1.00 64.19 82 GLY A C 1
ATOM 647 O O . GLY A 1 82 ? -9.008 19.053 -7.470 1.00 64.19 82 GLY A O 1
ATOM 648 N N . GLY A 1 83 ? -7.875 17.098 -7.461 1.00 68.81 83 GLY A N 1
ATOM 649 C CA . GLY A 1 83 ? -8.218 16.732 -6.087 1.00 68.81 83 GLY A CA 1
ATOM 650 C C . GLY A 1 83 ? -7.713 17.771 -5.082 1.00 68.81 83 GLY A C 1
ATOM 651 O O . GLY A 1 83 ? -6.654 18.364 -5.276 1.00 68.81 83 GLY A O 1
ATOM 652 N N . ALA A 1 84 ? -8.482 18.010 -4.017 1.00 72.75 84 ALA A N 1
ATOM 653 C CA . ALA A 1 84 ? -8.043 18.899 -2.947 1.00 72.75 84 ALA A CA 1
ATOM 654 C C . ALA A 1 84 ? -6.816 18.297 -2.246 1.00 72.75 84 ALA A C 1
ATOM 656 O O . ALA A 1 84 ? -6.824 17.125 -1.864 1.00 72.75 84 ALA A O 1
ATOM 657 N N . GLU A 1 85 ? -5.768 19.100 -2.103 1.00 81.00 85 GLU A N 1
ATOM 658 C CA . GLU A 1 85 ? -4.612 18.761 -1.278 1.00 81.00 85 GLU A CA 1
ATOM 659 C C . GLU A 1 85 ? -4.962 18.928 0.205 1.00 81.00 85 GLU A C 1
ATOM 661 O O . GLU A 1 85 ? -5.833 19.726 0.569 1.00 81.00 85 GLU A O 1
ATOM 666 N N . TYR A 1 86 ? -4.289 18.158 1.057 1.00 87.81 86 TYR A N 1
ATOM 667 C CA . TYR A 1 86 ? -4.434 18.257 2.505 1.00 87.81 86 TYR A CA 1
ATOM 668 C C . TYR A 1 86 ? -3.810 19.559 3.026 1.00 87.81 86 TYR A C 1
ATOM 670 O O . TYR A 1 86 ? -2.810 20.041 2.496 1.00 87.81 86 TYR A O 1
ATOM 678 N N . ASP A 1 87 ? -4.367 20.120 4.103 1.00 89.81 87 ASP A N 1
ATOM 679 C CA . ASP A 1 87 ? -3.797 21.308 4.755 1.00 89.81 87 ASP A CA 1
ATOM 680 C C . ASP A 1 87 ? -2.574 20.944 5.616 1.00 89.81 87 ASP A C 1
ATOM 682 O O . ASP A 1 87 ? -2.671 20.717 6.831 1.00 89.81 87 ASP A O 1
ATOM 686 N N . THR A 1 88 ? -1.403 20.898 4.978 1.00 93.06 88 THR A N 1
ATOM 687 C CA . THR A 1 88 ? -0.127 20.525 5.605 1.00 93.06 88 THR A CA 1
ATOM 688 C C . THR A 1 88 ? 0.428 21.565 6.587 1.00 93.06 88 THR A C 1
ATOM 690 O O . THR A 1 88 ? 1.462 21.321 7.213 1.00 93.06 88 THR A O 1
ATOM 693 N N . GLU A 1 89 ? -0.241 22.704 6.788 1.00 93.56 89 GLU A N 1
ATOM 694 C CA . GLU A 1 89 ? 0.116 23.640 7.864 1.00 93.56 89 GLU A CA 1
ATOM 695 C C . GLU A 1 89 ? -0.306 23.096 9.241 1.00 93.56 89 GLU A C 1
ATOM 697 O O . GLU A 1 89 ? 0.292 23.426 10.269 1.00 93.56 89 GLU A O 1
ATOM 702 N N . THR A 1 90 ? -1.297 22.198 9.280 1.00 93.69 90 THR A N 1
ATOM 703 C CA . THR A 1 90 ? -1.758 21.538 10.510 1.00 93.69 90 THR A CA 1
ATOM 704 C C . THR A 1 90 ? -1.079 20.183 10.726 1.00 93.69 90 THR A C 1
ATOM 706 O O . THR A 1 90 ? -0.711 19.495 9.777 1.00 93.69 90 THR A O 1
ATOM 709 N N . GLU A 1 91 ? -0.934 19.753 11.984 1.00 95.25 91 GLU A N 1
ATOM 710 C CA . GLU A 1 91 ? -0.409 18.411 12.300 1.00 95.25 91 GLU A CA 1
ATOM 711 C C . GLU A 1 91 ? -1.308 17.298 11.750 1.00 95.25 91 GLU A C 1
ATOM 713 O O . GLU A 1 91 ? -0.813 16.350 11.146 1.00 95.25 91 GLU A O 1
ATOM 718 N N . MET A 1 92 ? -2.630 17.452 11.887 1.00 95.94 92 MET A N 1
ATOM 719 C CA . MET A 1 92 ? -3.607 16.508 11.337 1.00 95.94 92 MET A CA 1
ATOM 720 C C . MET A 1 92 ? -3.486 16.404 9.814 1.00 95.94 92 MET A C 1
ATOM 722 O O . MET A 1 92 ? -3.422 15.302 9.282 1.00 95.94 92 MET A O 1
ATOM 726 N N . GLY A 1 93 ? -3.420 17.537 9.109 1.00 95.50 93 GLY A N 1
ATOM 727 C CA . GLY A 1 93 ? -3.285 17.535 7.656 1.00 95.50 93 GLY A CA 1
ATOM 728 C C . GLY A 1 93 ? -1.977 16.896 7.198 1.00 95.50 93 GLY A C 1
ATOM 729 O O . GLY A 1 93 ? -2.014 16.088 6.281 1.00 95.50 93 GLY A O 1
ATOM 730 N N . ARG A 1 94 ? -0.848 17.130 7.888 1.00 96.31 94 ARG A N 1
ATOM 731 C CA . ARG A 1 94 ? 0.416 16.411 7.619 1.00 96.31 94 ARG A CA 1
ATOM 732 C C . ARG A 1 94 ? 0.294 14.899 7.810 1.00 96.31 94 ARG A C 1
ATOM 734 O O . ARG A 1 94 ? 0.823 14.148 6.998 1.00 96.31 94 ARG A O 1
ATOM 741 N N . LEU A 1 95 ? -0.404 14.443 8.850 1.00 97.31 95 LEU A N 1
ATOM 742 C CA . LEU A 1 95 ? -0.606 13.012 9.095 1.00 97.31 95 LEU A CA 1
ATOM 743 C C . LEU A 1 95 ? -1.472 12.360 8.006 1.00 97.31 95 LEU A C 1
ATOM 745 O O . LEU A 1 95 ? -1.143 11.270 7.533 1.00 97.31 95 LEU A O 1
ATOM 749 N N . LEU A 1 96 ? -2.554 13.025 7.588 1.00 95.69 96 LEU A N 1
ATOM 750 C CA . LEU A 1 96 ? -3.435 12.548 6.516 1.00 95.69 96 LEU A CA 1
ATOM 751 C C . LEU A 1 96 ? -2.741 12.583 5.147 1.00 95.69 96 LEU A C 1
ATOM 753 O O . LEU A 1 96 ? -2.834 11.617 4.394 1.00 95.69 96 LEU A O 1
ATOM 757 N N . ASP A 1 97 ? -1.977 13.640 4.870 1.00 95.12 97 ASP A N 1
ATOM 758 C CA . ASP A 1 97 ? -1.140 13.768 3.676 1.00 95.12 97 ASP A CA 1
ATOM 759 C C . ASP A 1 97 ? -0.120 12.631 3.585 1.00 95.12 97 ASP A C 1
ATOM 761 O O . ASP A 1 97 ? -0.021 11.948 2.564 1.00 95.12 97 ASP A O 1
ATOM 765 N N . ARG A 1 98 ? 0.559 12.348 4.704 1.00 96.50 98 ARG A N 1
ATOM 766 C CA . ARG A 1 98 ? 1.492 11.229 4.818 1.00 96.50 98 ARG A CA 1
ATOM 767 C C . ARG A 1 98 ? 0.792 9.890 4.605 1.00 96.50 98 ARG A C 1
ATOM 769 O O . ARG A 1 98 ? 1.319 9.047 3.888 1.00 96.50 98 ARG A O 1
ATOM 776 N N . ALA A 1 99 ? -0.408 9.675 5.152 1.00 95.94 99 ALA A N 1
ATOM 777 C CA . ALA A 1 99 ? -1.177 8.452 4.892 1.00 95.94 99 ALA A CA 1
ATOM 778 C C . ALA A 1 99 ? -1.430 8.223 3.389 1.00 95.94 99 ALA A C 1
ATOM 780 O O . ALA A 1 99 ? -1.485 7.075 2.941 1.00 95.94 99 ALA A O 1
ATOM 781 N N . ALA A 1 100 ? -1.514 9.310 2.622 1.00 94.19 100 ALA A N 1
ATOM 782 C CA . ALA A 1 100 ? -1.744 9.335 1.186 1.00 94.19 100 ALA A CA 1
ATOM 783 C C . ALA A 1 100 ? -0.475 9.175 0.321 1.00 94.19 100 ALA A C 1
ATOM 785 O O . ALA A 1 100 ? -0.583 9.056 -0.904 1.00 94.19 100 ALA A O 1
ATOM 786 N N . ASN A 1 101 ? 0.718 9.085 0.926 1.00 95.56 101 ASN A N 1
ATOM 787 C CA . ASN A 1 101 ? 1.995 8.924 0.215 1.00 95.56 101 ASN A CA 1
ATOM 788 C C . ASN A 1 101 ? 2.038 7.704 -0.724 1.00 95.56 101 ASN A C 1
ATOM 790 O O . ASN A 1 101 ? 2.814 7.697 -1.676 1.00 95.56 101 ASN A O 1
ATOM 794 N N . VAL A 1 102 ? 1.184 6.694 -0.527 1.00 93.50 102 VAL A N 1
ATOM 795 C CA . VAL A 1 102 ? 1.096 5.534 -1.434 1.00 93.50 102 VAL A CA 1
ATOM 796 C C . VAL A 1 102 ? 0.645 5.861 -2.857 1.00 93.50 102 VAL A C 1
ATOM 798 O O . VAL A 1 102 ? 0.899 5.079 -3.771 1.00 93.50 102 VAL A O 1
ATOM 801 N N . SER A 1 103 ? 0.001 7.010 -3.053 1.00 92.88 103 SER A N 1
ATOM 802 C CA . SER A 1 103 ? -0.380 7.515 -4.376 1.00 92.88 103 SER A CA 1
ATOM 803 C C . SER A 1 103 ? 0.626 8.541 -4.919 1.00 92.88 103 SER A C 1
ATOM 805 O O . SER A 1 103 ? 0.408 9.118 -5.985 1.00 92.88 103 SER A O 1
ATOM 807 N N . ARG A 1 104 ? 1.740 8.788 -4.208 1.00 93.31 104 ARG A N 1
ATOM 808 C CA . ARG A 1 104 ? 2.817 9.711 -4.603 1.00 93.31 104 ARG A CA 1
ATOM 809 C C . ARG A 1 104 ? 4.001 8.948 -5.180 1.00 93.31 104 ARG A C 1
ATOM 811 O O . ARG A 1 104 ? 5.026 8.745 -4.532 1.00 93.31 104 ARG A O 1
ATOM 818 N N . THR A 1 105 ? 3.870 8.565 -6.443 1.00 93.19 105 THR A N 1
ATOM 819 C CA . THR A 1 105 ? 4.836 7.714 -7.149 1.00 93.19 105 THR A CA 1
ATOM 820 C C . THR A 1 105 ? 6.292 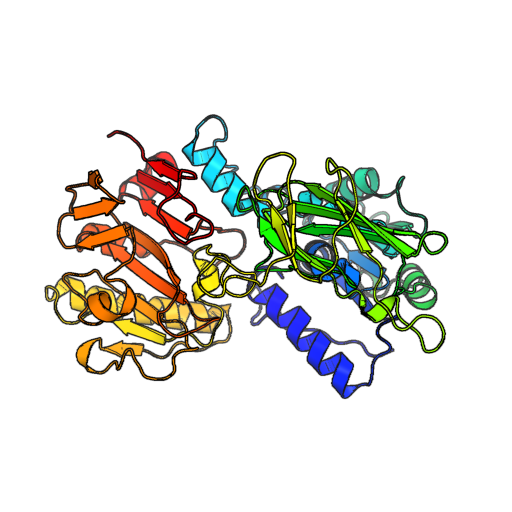8.192 -7.059 1.00 93.19 105 THR A C 1
ATOM 822 O O . THR A 1 105 ? 7.202 7.374 -6.951 1.00 93.19 105 THR A O 1
ATOM 825 N N . LEU A 1 106 ? 6.533 9.505 -7.091 1.00 95.12 106 LEU A N 1
ATOM 826 C CA . LEU A 1 106 ? 7.889 10.071 -7.106 1.00 95.12 106 LEU A CA 1
ATOM 827 C C . LEU A 1 106 ? 8.653 9.910 -5.792 1.00 95.12 106 LEU A C 1
ATOM 829 O O . LEU A 1 106 ? 9.878 9.959 -5.806 1.00 95.12 106 LEU A O 1
ATOM 833 N N . LEU A 1 107 ? 7.976 9.609 -4.680 1.00 97.06 107 LEU A N 1
ATOM 834 C CA . LEU A 1 107 ? 8.665 9.204 -3.450 1.00 97.06 107 LEU A CA 1
ATOM 835 C C . LEU A 1 107 ? 9.499 7.927 -3.646 1.00 97.06 107 LEU A C 1
ATOM 837 O O . LEU A 1 107 ? 10.390 7.647 -2.853 1.00 97.06 107 LEU A O 1
ATOM 841 N N . MET A 1 108 ? 9.224 7.164 -4.708 1.00 97.19 108 MET A N 1
ATOM 842 C CA . MET A 1 108 ? 9.922 5.936 -5.085 1.00 97.19 108 MET A CA 1
ATOM 843 C C . MET A 1 108 ? 10.688 6.078 -6.411 1.00 97.19 108 MET A C 1
ATOM 845 O O . MET A 1 108 ? 10.980 5.072 -7.052 1.00 97.19 108 MET A O 1
ATOM 849 N N . GLU A 1 109 ? 11.024 7.297 -6.850 1.00 95.62 109 GLU A N 1
ATOM 850 C CA . GLU A 1 109 ? 11.665 7.547 -8.156 1.00 95.62 109 GLU A CA 1
ATOM 851 C C . GLU A 1 109 ? 12.928 6.706 -8.409 1.00 95.62 109 GLU A C 1
ATOM 853 O O . GLU A 1 109 ? 13.153 6.241 -9.526 1.00 95.62 109 GLU A O 1
ATOM 858 N N . HIS A 1 110 ? 13.704 6.431 -7.355 1.00 94.56 110 HIS A N 1
ATOM 859 C CA . HIS A 1 110 ? 14.943 5.655 -7.422 1.00 94.56 110 HIS A CA 1
ATOM 860 C C . HIS A 1 110 ? 14.724 4.226 -7.925 1.00 94.56 110 HIS A C 1
ATOM 862 O O . HIS A 1 110 ? 15.630 3.610 -8.484 1.00 94.56 110 HIS A O 1
ATOM 868 N N . ASN A 1 111 ? 13.505 3.704 -7.780 1.00 96.06 111 ASN A N 1
ATOM 869 C CA . ASN A 1 111 ? 13.167 2.373 -8.253 1.00 96.06 111 ASN A CA 1
ATOM 870 C C . ASN A 1 111 ? 13.159 2.274 -9.786 1.00 96.06 111 ASN A C 1
ATOM 872 O O . ASN A 1 111 ? 13.253 1.167 -10.310 1.00 96.06 111 ASN A O 1
ATOM 876 N N . TYR A 1 112 ? 13.086 3.396 -10.509 1.00 95.75 112 TYR A N 1
ATOM 877 C CA . TYR A 1 112 ? 13.119 3.395 -11.970 1.00 95.75 112 TYR A CA 1
ATOM 878 C C . TYR A 1 112 ? 14.526 3.282 -12.556 1.00 95.75 112 TYR A C 1
ATOM 880 O O . TYR A 1 112 ? 14.650 2.782 -13.668 1.00 95.75 112 TYR A O 1
ATOM 888 N N . PHE A 1 113 ? 15.575 3.693 -11.833 1.00 91.56 113 PHE A N 1
ATOM 889 C CA . PHE A 1 113 ? 16.903 3.912 -12.427 1.00 91.56 113 PHE A CA 1
ATOM 890 C C . PHE A 1 113 ? 17.576 2.653 -12.995 1.00 91.56 113 PHE A C 1
ATOM 892 O O . PHE A 1 113 ? 18.405 2.766 -13.895 1.00 91.56 113 PHE A O 1
ATOM 899 N N . ASP A 1 114 ? 17.174 1.457 -12.552 1.00 87.56 114 ASP A N 1
ATOM 900 C CA . ASP A 1 114 ? 17.664 0.190 -13.117 1.00 87.56 114 ASP A CA 1
ATOM 901 C C . ASP A 1 114 ? 16.716 -0.416 -14.173 1.00 87.56 114 ASP A C 1
ATOM 903 O O . ASP A 1 114 ? 16.935 -1.535 -14.643 1.00 87.56 114 ASP A O 1
ATOM 907 N N . LEU A 1 115 ? 15.640 0.289 -14.533 1.00 93.00 115 LEU A N 1
ATOM 908 C CA . LEU A 1 115 ? 14.651 -0.138 -15.521 1.00 93.00 115 LEU A CA 1
ATOM 909 C C . LEU A 1 115 ? 14.878 0.577 -16.854 1.00 93.00 115 LEU A C 1
ATOM 911 O O . LEU A 1 115 ? 15.319 1.723 -16.915 1.00 93.00 115 LEU A O 1
ATOM 915 N N . GLY A 1 116 ? 14.480 -0.067 -17.953 1.00 96.44 116 GLY A N 1
ATOM 916 C CA . GLY A 1 116 ? 14.172 0.684 -19.169 1.00 96.44 116 GLY A CA 1
ATOM 917 C C . GLY A 1 116 ? 12.907 1.523 -18.984 1.00 96.44 116 GLY A C 1
ATOM 918 O O . GLY A 1 116 ? 11.898 0.995 -18.520 1.00 96.44 116 GLY A O 1
ATOM 919 N N . VAL A 1 117 ? 12.915 2.799 -19.370 1.00 97.88 117 VAL A N 1
ATOM 920 C CA . VAL A 1 117 ? 11.723 3.665 -19.296 1.00 97.88 117 VAL A CA 1
ATOM 921 C C . VAL A 1 117 ? 11.443 4.302 -20.653 1.00 97.88 117 VAL A C 1
ATOM 923 O O . VAL A 1 117 ? 12.266 5.057 -21.164 1.00 97.88 117 VAL A O 1
ATOM 926 N N . TYR A 1 118 ? 10.264 4.037 -21.229 1.00 98.31 118 TYR A N 1
ATOM 927 C CA . TYR A 1 118 ? 9.802 4.677 -22.469 1.00 98.31 118 TYR A CA 1
ATOM 928 C C . TYR A 1 118 ? 8.519 5.489 -22.255 1.00 98.31 118 TYR A C 1
ATOM 930 O O . TYR A 1 118 ? 7.437 4.926 -22.123 1.00 98.31 118 TYR A O 1
ATOM 938 N N . ILE A 1 119 ? 8.601 6.816 -22.297 1.00 98.56 119 ILE A N 1
ATOM 939 C CA . ILE A 1 119 ? 7.434 7.697 -22.157 1.00 98.56 119 ILE A CA 1
ATOM 940 C C . ILE A 1 119 ? 6.849 8.024 -23.537 1.00 98.56 119 ILE A C 1
ATOM 942 O O . ILE A 1 119 ? 7.562 8.498 -24.426 1.00 98.56 119 ILE A O 1
ATOM 946 N N . LEU A 1 120 ? 5.538 7.815 -23.708 1.00 98.69 120 LEU A N 1
ATOM 947 C CA . LEU A 1 120 ? 4.809 8.101 -24.949 1.00 98.69 120 LEU A CA 1
ATOM 948 C C . LEU A 1 120 ? 3.570 8.975 -24.701 1.00 98.69 120 LEU A C 1
ATOM 950 O O . LEU A 1 120 ? 2.642 8.553 -24.015 1.00 98.69 120 LEU A O 1
ATOM 954 N N . HIS A 1 121 ? 3.480 10.148 -25.326 1.00 98.69 121 HIS A N 1
ATOM 955 C CA . HIS A 1 121 ? 2.340 11.063 -25.131 1.00 98.69 121 HIS A CA 1
ATOM 956 C C . HIS A 1 121 ? 1.944 11.774 -26.430 1.00 98.69 121 HIS A C 1
ATOM 958 O O . HIS A 1 121 ? 2.763 11.907 -27.332 1.00 98.69 121 HIS A O 1
ATOM 964 N N . GLY A 1 122 ? 0.699 12.234 -26.552 1.00 98.44 122 GLY A N 1
ATOM 965 C CA . GLY A 1 122 ? 0.298 13.200 -27.584 1.00 98.44 122 GLY A CA 1
ATOM 966 C C . GLY A 1 122 ? 0.551 14.636 -27.112 1.00 98.44 122 GLY A C 1
ATOM 967 O O . GLY A 1 122 ? 0.241 14.957 -25.970 1.00 98.44 122 GLY A O 1
ATOM 968 N N . ASP A 1 123 ? 1.117 15.509 -27.950 1.00 98.19 123 ASP A N 1
ATOM 969 C CA . ASP A 1 123 ? 1.453 16.888 -27.535 1.00 98.19 123 ASP A CA 1
ATOM 970 C C . ASP A 1 123 ? 0.237 17.822 -27.392 1.00 98.19 123 ASP A C 1
ATOM 972 O O . ASP A 1 123 ? 0.354 18.903 -26.814 1.00 98.19 123 ASP A O 1
ATOM 976 N N . ALA A 1 124 ? -0.918 17.403 -27.910 1.00 98.06 124 ALA A N 1
ATOM 977 C CA . ALA A 1 124 ? -2.185 18.119 -27.868 1.00 98.06 124 ALA A CA 1
ATOM 978 C C . ALA A 1 124 ? -3.218 17.404 -26.976 1.00 98.06 124 ALA A C 1
ATOM 980 O O . ALA A 1 124 ? -4.419 17.607 -27.150 1.00 98.06 124 ALA A O 1
ATOM 981 N N . ASP A 1 125 ? -2.771 16.528 -26.067 1.00 97.81 125 ASP A N 1
ATOM 982 C CA . ASP A 1 125 ? -3.629 15.846 -25.094 1.00 97.81 125 ASP A CA 1
ATOM 983 C C . ASP A 1 125 ? -4.210 16.846 -24.084 1.00 97.81 125 ASP A C 1
ATOM 985 O O . ASP A 1 125 ? -3.481 17.469 -23.312 1.00 97.81 125 ASP A O 1
ATOM 989 N N . ASP A 1 126 ? -5.531 17.001 -24.112 1.00 93.25 126 ASP A N 1
ATOM 990 C CA . ASP A 1 126 ? -6.311 17.870 -23.233 1.00 93.25 126 ASP A CA 1
ATOM 991 C C . ASP A 1 126 ? -7.047 17.101 -22.124 1.00 93.25 126 ASP A C 1
ATOM 993 O O . ASP A 1 126 ? -7.700 17.721 -21.283 1.00 93.25 126 ASP A O 1
ATOM 997 N N . ASN A 1 127 ? -6.934 15.768 -22.101 1.00 94.00 127 ASN A N 1
ATOM 998 C CA . ASN A 1 127 ? -7.523 14.927 -21.068 1.00 94.00 127 ASN A CA 1
ATOM 999 C C . ASN A 1 127 ? -6.497 14.649 -19.971 1.00 94.00 127 ASN A C 1
ATOM 1001 O O . ASN A 1 127 ? -6.701 15.075 -18.840 1.00 94.00 127 ASN A O 1
ATOM 1005 N N . VAL A 1 128 ? -5.370 14.011 -20.310 1.00 95.94 128 VAL A N 1
ATOM 1006 C CA . VAL A 1 128 ? -4.193 13.920 -19.431 1.00 95.94 128 VAL A CA 1
ATOM 1007 C C . VAL A 1 128 ? -3.130 14.849 -20.016 1.00 95.94 128 VAL A C 1
ATOM 1009 O O . VAL A 1 128 ? -2.466 14.460 -20.977 1.00 95.94 128 VAL A O 1
ATOM 1012 N N . PRO A 1 129 ? -2.944 16.065 -19.471 1.00 95.38 129 PRO A N 1
ATOM 1013 C CA . PRO A 1 129 ? -2.050 17.047 -20.074 1.00 95.38 129 PRO A CA 1
ATOM 1014 C C . PRO A 1 129 ? -0.629 16.504 -20.263 1.00 95.38 129 PRO A C 1
ATOM 1016 O O . PRO A 1 129 ? -0.084 15.837 -19.376 1.00 95.38 129 PRO A O 1
ATOM 1019 N N . VAL A 1 130 ? -0.012 16.804 -21.411 1.00 97.38 130 VAL A N 1
ATOM 1020 C CA . VAL A 1 130 ? 1.352 16.357 -21.768 1.00 97.38 130 VAL A CA 1
ATOM 1021 C C . VAL A 1 130 ? 2.411 16.802 -20.750 1.00 97.38 130 VAL A C 1
ATOM 1023 O O . VAL A 1 130 ? 3.472 16.189 -20.622 1.00 97.38 130 VAL A O 1
ATOM 1026 N N . GLU A 1 131 ? 2.113 17.831 -19.959 1.00 96.62 131 GLU A N 1
ATOM 1027 C CA . GLU A 1 131 ? 2.910 18.286 -18.822 1.00 96.62 131 GLU A CA 1
ATOM 1028 C C . GLU A 1 131 ? 3.209 17.157 -17.826 1.00 96.62 131 GLU A C 1
ATOM 1030 O O . GLU A 1 131 ? 4.277 17.168 -17.222 1.00 96.62 131 GLU A O 1
ATOM 1035 N N . GLN A 1 132 ? 2.336 16.150 -17.697 1.00 96.44 132 GLN A N 1
ATOM 1036 C CA . GLN A 1 132 ? 2.594 14.956 -16.885 1.00 96.44 132 GLN A CA 1
ATOM 1037 C C . GLN A 1 132 ? 3.814 14.171 -17.388 1.00 96.44 132 GLN A C 1
ATOM 1039 O O . GLN A 1 132 ? 4.726 13.869 -16.618 1.00 96.44 132 GLN A O 1
ATOM 1044 N N . ALA A 1 133 ? 3.869 13.888 -18.693 1.00 97.44 133 ALA A N 1
ATOM 1045 C CA . ALA A 1 133 ? 4.991 13.190 -19.316 1.00 97.44 133 ALA A CA 1
ATOM 1046 C C . ALA A 1 133 ? 6.268 14.034 -19.328 1.00 97.44 133 ALA A C 1
ATOM 1048 O O . ALA A 1 133 ? 7.349 13.508 -19.063 1.00 97.44 133 ALA A O 1
ATOM 1049 N N . ARG A 1 134 ? 6.156 15.339 -19.604 1.00 98.00 134 ARG A N 1
ATOM 1050 C CA . ARG A 1 134 ? 7.300 16.263 -19.565 1.00 98.00 134 ARG A CA 1
ATOM 1051 C C . ARG A 1 134 ? 7.901 16.345 -18.165 1.00 98.00 134 ARG A C 1
ATOM 1053 O O . ARG A 1 134 ? 9.115 16.262 -18.040 1.00 98.00 134 ARG A O 1
ATOM 1060 N N . PHE A 1 135 ? 7.061 16.422 -17.132 1.00 97.19 135 PHE A N 1
ATOM 1061 C CA . PHE A 1 135 ? 7.510 16.411 -15.742 1.00 97.19 135 PHE A CA 1
ATOM 1062 C C . PHE A 1 135 ? 8.286 15.128 -15.422 1.00 97.19 135 PHE A C 1
ATOM 1064 O O . PHE A 1 135 ? 9.420 15.200 -14.959 1.00 97.19 135 PHE A O 1
ATOM 1071 N N . MET A 1 136 ? 7.714 13.954 -15.720 1.00 97.44 136 MET A N 1
ATOM 1072 C CA . MET A 1 136 ? 8.383 12.670 -15.469 1.00 97.44 136 MET A CA 1
ATOM 1073 C C . MET A 1 136 ? 9.690 12.533 -16.258 1.00 97.44 136 MET A C 1
ATOM 1075 O O . MET A 1 136 ? 10.679 12.037 -15.725 1.00 97.44 136 MET A O 1
ATOM 1079 N N . ARG A 1 137 ? 9.735 13.018 -17.505 1.00 97.38 137 ARG A N 1
ATOM 1080 C CA . ARG A 1 137 ? 10.977 13.095 -18.283 1.00 97.38 137 ARG A CA 1
ATOM 1081 C C . ARG A 1 137 ? 12.027 13.938 -17.566 1.00 97.38 137 ARG A C 1
ATOM 1083 O O . ARG A 1 137 ? 13.157 13.485 -17.447 1.00 97.38 137 ARG A O 1
ATOM 1090 N N . ASP A 1 138 ? 11.664 15.128 -17.104 1.00 96.56 138 ASP A N 1
ATOM 1091 C CA . ASP A 1 138 ? 12.609 16.055 -16.475 1.00 96.56 138 ASP A CA 1
ATOM 1092 C C . ASP A 1 138 ? 13.152 15.522 -15.139 1.00 96.56 138 ASP A C 1
ATOM 1094 O O . ASP A 1 138 ? 14.267 15.869 -14.768 1.00 96.56 138 ASP A O 1
ATOM 1098 N N . GLN A 1 139 ? 12.404 14.663 -14.433 1.00 95.44 139 GLN A N 1
ATOM 1099 C CA . GLN A 1 139 ? 12.904 13.983 -13.228 1.00 95.44 139 GLN A CA 1
ATOM 1100 C C . GLN A 1 139 ? 13.837 12.807 -13.548 1.00 95.44 139 GLN A C 1
ATOM 1102 O O . GLN A 1 139 ? 14.802 12.569 -12.831 1.00 95.44 139 GLN A O 1
ATOM 1107 N N . LEU A 1 140 ? 13.544 12.045 -14.606 1.00 95.19 140 LEU A N 1
ATOM 1108 C CA . LEU A 1 140 ? 14.155 10.731 -14.810 1.00 95.19 140 LEU A CA 1
ATOM 1109 C C . LEU A 1 140 ? 15.272 10.718 -15.863 1.00 95.19 140 LEU A C 1
ATOM 1111 O O . LEU A 1 140 ? 16.219 9.946 -15.723 1.00 95.19 140 LEU A O 1
ATOM 1115 N N . ALA A 1 141 ? 15.192 11.537 -16.914 1.00 92.81 141 ALA A N 1
ATOM 1116 C CA . ALA A 1 141 ? 16.001 11.363 -18.126 1.00 92.81 141 ALA A CA 1
ATOM 1117 C C . ALA A 1 141 ? 17.521 11.381 -17.883 1.00 92.81 141 ALA A C 1
ATOM 1119 O O . ALA A 1 141 ? 18.241 10.609 -18.511 1.00 92.81 141 ALA A O 1
ATOM 1120 N N . ASP A 1 142 ? 18.001 12.211 -16.955 1.00 91.06 142 ASP A N 1
ATOM 1121 C CA . ASP A 1 142 ? 19.436 12.376 -16.686 1.00 91.06 142 ASP A CA 1
ATOM 1122 C C . ASP A 1 142 ? 20.035 11.251 -15.818 1.00 91.06 142 ASP A C 1
ATOM 1124 O O . ASP A 1 142 ? 21.248 11.200 -15.626 1.00 91.06 142 ASP A O 1
ATOM 1128 N N . SER A 1 143 ? 19.201 10.350 -15.283 1.00 88.38 143 SER A N 1
ATOM 1129 C CA . SER A 1 143 ? 19.598 9.276 -14.354 1.00 88.38 143 SER A CA 1
ATOM 1130 C C . SER A 1 143 ? 19.348 7.863 -14.896 1.00 88.38 143 SER A C 1
ATOM 1132 O O . SER A 1 143 ? 19.348 6.905 -14.130 1.00 88.38 143 SER A O 1
ATOM 1134 N N . HIS A 1 144 ? 19.131 7.716 -16.207 1.00 88.38 144 HIS A N 1
ATOM 1135 C CA . HIS A 1 144 ? 18.877 6.425 -16.853 1.00 88.38 144 HIS A CA 1
ATOM 1136 C C . HIS A 1 144 ? 19.786 6.205 -18.065 1.00 88.38 144 HIS A C 1
ATOM 1138 O O . HIS A 1 144 ? 19.814 7.014 -18.991 1.00 88.38 144 HIS A O 1
ATOM 1144 N N . ASP A 1 145 ? 20.414 5.033 -18.130 1.00 85.88 145 ASP A N 1
ATOM 1145 C CA . ASP A 1 145 ? 21.149 4.593 -19.324 1.00 85.88 145 ASP A CA 1
ATOM 1146 C C . ASP A 1 145 ? 20.215 4.049 -20.424 1.00 85.88 145 ASP A C 1
ATOM 1148 O O . ASP A 1 145 ? 20.584 3.978 -21.598 1.00 85.88 145 ASP A O 1
ATOM 1152 N N . ASN A 1 146 ? 18.986 3.667 -20.057 1.00 93.50 146 ASN A N 1
ATOM 1153 C CA . ASN A 1 146 ? 17.987 3.078 -20.945 1.00 93.50 146 ASN A CA 1
ATOM 1154 C C . ASN A 1 146 ? 16.666 3.864 -20.901 1.00 93.50 146 ASN A C 1
ATOM 1156 O O . ASN A 1 146 ? 15.672 3.422 -20.328 1.00 93.50 146 ASN A O 1
ATOM 1160 N N . PHE A 1 147 ? 16.661 5.047 -21.513 1.00 97.12 147 PHE A N 1
ATOM 1161 C CA . PHE A 1 147 ? 15.527 5.970 -21.481 1.00 97.12 147 PHE A CA 1
ATOM 1162 C C . PHE A 1 147 ? 15.071 6.381 -22.882 1.00 97.12 147 PHE A C 1
ATOM 1164 O O . PHE A 1 147 ? 15.878 6.647 -23.775 1.00 97.12 147 PHE A O 1
ATOM 1171 N N . GLY A 1 148 ? 13.758 6.461 -23.077 1.00 97.31 148 GLY A N 1
ATOM 1172 C CA . GLY A 1 148 ? 13.118 6.870 -24.319 1.00 97.31 148 GLY A CA 1
ATOM 1173 C C . GLY A 1 148 ? 11.949 7.809 -24.052 1.00 97.31 148 GLY A C 1
ATOM 1174 O O . GLY A 1 148 ? 11.192 7.636 -23.103 1.00 97.31 148 GLY A O 1
ATOM 1175 N N . TYR A 1 149 ? 11.786 8.809 -24.912 1.00 98.06 149 TYR A N 1
ATOM 1176 C CA . TYR A 1 149 ? 10.714 9.794 -24.813 1.00 98.06 149 TYR A CA 1
ATOM 1177 C C . TYR A 1 149 ? 10.214 10.158 -26.206 1.00 98.06 149 TYR A C 1
ATOM 1179 O O . TYR A 1 149 ? 11.018 10.481 -27.087 1.00 98.06 149 TYR A O 1
ATOM 1187 N N . TYR A 1 150 ? 8.900 10.136 -26.411 1.00 98.38 150 TYR A N 1
ATOM 1188 C CA . TYR A 1 150 ? 8.298 10.622 -27.645 1.00 98.38 150 TYR A CA 1
ATOM 1189 C C . TYR A 1 150 ? 6.958 11.319 -27.401 1.00 98.38 150 TYR A C 1
ATOM 1191 O O . TYR A 1 150 ? 6.031 10.743 -26.833 1.00 98.38 150 TYR A O 1
ATOM 1199 N N . GLU A 1 151 ? 6.856 12.547 -27.910 1.00 98.06 151 GLU A N 1
ATOM 1200 C CA . GLU A 1 151 ? 5.593 13.261 -28.085 1.00 98.06 151 GLU A CA 1
ATOM 1201 C C . GLU A 1 151 ? 5.137 13.109 -29.540 1.00 98.06 151 GLU A C 1
ATOM 1203 O O . GLU A 1 151 ? 5.888 13.443 -30.458 1.00 98.06 151 GLU A O 1
ATOM 1208 N N . GLN A 1 152 ? 3.918 12.621 -29.766 1.00 98.19 152 GLN A N 1
ATOM 1209 C CA . GLN A 1 152 ? 3.304 12.554 -31.089 1.00 98.19 152 GLN A CA 1
ATOM 1210 C C . GLN A 1 152 ? 2.716 13.930 -31.448 1.00 98.19 152 GLN A C 1
ATOM 1212 O O . GLN A 1 152 ? 1.714 14.323 -30.843 1.00 98.19 152 GLN A O 1
ATOM 1217 N N . PRO A 1 153 ? 3.260 14.638 -32.462 1.00 98.19 153 PRO A N 1
ATOM 1218 C CA . PRO A 1 153 ? 2.787 15.975 -32.795 1.00 98.19 153 PRO A CA 1
ATOM 1219 C C . PRO A 1 153 ? 1.353 15.977 -33.325 1.00 98.19 153 PRO A C 1
ATOM 1221 O O . PRO A 1 153 ? 1.007 15.166 -34.193 1.00 98.19 153 PRO A O 1
ATOM 1224 N N . GLY A 1 154 ? 0.547 16.912 -32.831 1.00 98.00 154 GLY A N 1
ATOM 1225 C CA . GLY A 1 154 ? -0.862 17.114 -33.156 1.00 98.00 154 GLY A CA 1
ATOM 1226 C C . GLY A 1 154 ? -1.817 16.041 -32.625 1.00 98.00 154 GLY A C 1
ATOM 1227 O O . GLY A 1 154 ? -2.995 16.074 -32.982 1.00 98.00 154 GLY A O 1
ATOM 1228 N N . ALA A 1 155 ? -1.346 15.074 -31.832 1.00 98.06 155 ALA A N 1
ATOM 1229 C CA . ALA A 1 155 ? -2.204 14.029 -31.279 1.00 98.06 155 ALA A CA 1
ATOM 1230 C C . ALA A 1 155 ? -2.788 14.442 -29.925 1.00 98.06 155 ALA A C 1
ATOM 1232 O O . ALA A 1 155 ? -2.059 14.891 -29.044 1.00 98.06 155 ALA A O 1
ATOM 1233 N N . GLY A 1 156 ? -4.101 14.246 -29.770 1.00 97.81 156 GLY A N 1
ATOM 1234 C CA . GLY A 1 156 ? -4.797 14.356 -28.486 1.00 97.81 156 GLY A CA 1
ATOM 1235 C C . GLY A 1 156 ? -4.659 13.090 -27.637 1.00 97.81 156 GLY A C 1
ATOM 1236 O O . GLY A 1 156 ? -3.777 12.268 -27.879 1.00 97.81 156 GLY A O 1
ATOM 1237 N N . HIS A 1 157 ? -5.580 12.886 -26.691 1.00 97.69 157 HIS A N 1
ATOM 1238 C CA . HIS A 1 157 ? -5.497 11.782 -25.726 1.00 97.69 157 HIS A CA 1
ATOM 1239 C C . HIS A 1 157 ? -5.392 10.385 -26.348 1.00 97.69 157 HIS A C 1
ATOM 1241 O O . HIS A 1 157 ? -4.696 9.518 -25.831 1.00 97.69 157 HIS A O 1
ATOM 1247 N N . TRP A 1 158 ? -6.065 10.151 -27.476 1.00 97.50 158 TRP A N 1
ATOM 1248 C CA . TRP A 1 158 ? -6.053 8.867 -28.170 1.00 97.50 158 TRP A CA 1
ATOM 1249 C C . TRP A 1 158 ? -5.908 9.061 -29.679 1.00 97.50 158 TRP A C 1
ATOM 1251 O O . TRP A 1 158 ? -6.739 9.718 -30.307 1.00 97.50 158 TRP A O 1
ATOM 1261 N N . TRP A 1 159 ? -4.884 8.447 -30.280 1.00 96.56 159 TRP A N 1
ATOM 1262 C CA . TRP A 1 159 ? -4.618 8.509 -31.728 1.00 96.56 159 TRP A CA 1
ATOM 1263 C C . TRP A 1 159 ? -4.521 7.123 -32.389 1.00 96.56 159 TRP A C 1
ATOM 1265 O O . TRP A 1 159 ? -3.895 6.951 -33.439 1.00 96.56 159 TRP A O 1
ATOM 1275 N N . GLY A 1 160 ? -5.189 6.130 -31.798 1.00 96.69 160 GLY A N 1
ATOM 1276 C CA . GLY A 1 160 ? -5.276 4.761 -32.304 1.00 96.69 160 GLY A CA 1
ATOM 1277 C C . GLY A 1 160 ? -4.361 3.788 -31.565 1.00 96.69 160 GLY A C 1
ATOM 1278 O O . GLY A 1 160 ? -3.787 4.110 -30.531 1.00 96.69 160 GLY A O 1
ATOM 1279 N N . ASN A 1 161 ? -4.210 2.578 -32.111 1.00 94.62 161 ASN A N 1
ATOM 1280 C CA . ASN A 1 161 ? -3.446 1.500 -31.469 1.00 94.62 161 ASN A CA 1
ATOM 1281 C C . ASN A 1 161 ? -2.008 1.901 -31.107 1.00 94.62 161 ASN A C 1
ATOM 1283 O O . ASN A 1 161 ? -1.470 1.395 -30.133 1.00 94.62 161 ASN A O 1
ATOM 1287 N N . ARG A 1 162 ? -1.408 2.847 -31.838 1.00 95.88 162 ARG A N 1
ATOM 1288 C CA . ARG A 1 162 ? -0.053 3.355 -31.584 1.00 95.88 162 ARG A CA 1
ATOM 1289 C C . ARG A 1 162 ? 0.161 3.931 -30.185 1.00 95.88 162 ARG A C 1
ATOM 1291 O O . ARG A 1 162 ? 1.311 3.989 -29.780 1.00 95.88 162 ARG A O 1
ATOM 1298 N N . CYS A 1 163 ? -0.886 4.311 -29.450 1.00 96.31 163 CYS A N 1
ATOM 1299 C CA . CYS A 1 163 ? -0.769 4.701 -28.040 1.00 96.31 163 CYS A CA 1
ATOM 1300 C C . CYS A 1 163 ? -0.248 3.560 -27.142 1.00 96.31 163 CYS A C 1
ATOM 1302 O O . CYS A 1 163 ? 0.272 3.818 -26.068 1.00 96.31 163 CYS A O 1
ATOM 1304 N N . VAL A 1 164 ? -0.387 2.301 -27.571 1.00 93.38 164 VAL A N 1
ATOM 1305 C CA . VAL A 1 164 ? 0.079 1.099 -26.846 1.00 93.38 164 VAL A CA 1
ATOM 1306 C C . VAL A 1 164 ? 0.826 0.100 -27.745 1.00 93.38 164 VAL A C 1
ATOM 1308 O O . VAL A 1 164 ? 1.292 -0.931 -27.276 1.00 93.38 164 VAL A O 1
ATOM 1311 N N . ASP A 1 165 ? 0.950 0.397 -29.041 1.00 94.69 165 ASP A N 1
ATOM 1312 C CA . ASP A 1 165 ? 1.581 -0.423 -30.088 1.00 94.69 165 ASP A CA 1
ATOM 1313 C C . ASP A 1 165 ? 2.647 0.395 -30.841 1.00 94.69 165 ASP A C 1
ATOM 1315 O O . ASP A 1 165 ? 2.623 0.566 -32.064 1.00 94.69 165 ASP A O 1
ATOM 1319 N N . TRP A 1 166 ? 3.534 1.039 -30.079 1.00 96.94 166 TRP A N 1
ATOM 1320 C CA . TRP A 1 166 ? 4.561 1.935 -30.607 1.00 96.94 166 TRP A CA 1
ATOM 1321 C C . TRP A 1 166 ? 5.869 1.185 -30.868 1.00 96.94 166 TRP A C 1
ATOM 1323 O O . TRP A 1 166 ? 6.511 0.694 -29.945 1.00 96.94 166 TRP A O 1
ATOM 1333 N N . ALA A 1 167 ? 6.307 1.104 -32.127 1.00 97.00 167 ALA A N 1
ATOM 1334 C CA . ALA A 1 167 ? 7.456 0.268 -32.493 1.00 97.00 167 ALA A CA 1
ATOM 1335 C C . ALA A 1 167 ? 8.760 0.583 -31.716 1.00 97.00 167 ALA A C 1
ATOM 1337 O O . ALA A 1 167 ? 9.400 -0.364 -31.263 1.00 97.00 167 ALA A O 1
ATOM 1338 N N . PRO A 1 168 ? 9.152 1.855 -31.483 1.00 97.62 168 PRO A N 1
ATOM 1339 C CA . PRO A 1 168 ? 10.300 2.171 -30.625 1.00 97.62 168 PRO A CA 1
ATOM 1340 C C . PRO A 1 168 ? 10.176 1.681 -29.172 1.00 97.62 168 PRO A C 1
ATOM 1342 O O . PRO A 1 168 ? 11.178 1.286 -28.585 1.00 97.62 168 PRO A O 1
ATOM 1345 N N . MET A 1 169 ? 8.965 1.657 -28.609 1.00 96.69 169 MET A N 1
ATOM 1346 C CA . MET A 1 169 ? 8.712 1.119 -27.266 1.00 96.69 169 MET A CA 1
ATOM 1347 C C . MET A 1 169 ? 8.956 -0.396 -27.227 1.00 96.69 169 MET A C 1
ATOM 1349 O O . MET A 1 169 ? 9.674 -0.891 -26.364 1.00 96.69 169 MET A O 1
ATOM 1353 N N . PHE A 1 170 ? 8.443 -1.140 -28.212 1.00 96.56 170 PHE A N 1
ATOM 1354 C CA . PHE A 1 170 ? 8.694 -2.584 -28.312 1.00 96.56 170 PHE A CA 1
ATOM 1355 C C . PHE A 1 170 ? 10.151 -2.921 -28.641 1.00 96.56 170 PHE A C 1
ATOM 1357 O O . PHE A 1 170 ? 10.649 -3.956 -28.202 1.00 96.56 170 PHE A O 1
ATOM 1364 N N . ALA A 1 171 ? 10.851 -2.050 -29.373 1.00 96.81 171 ALA A N 1
ATOM 1365 C CA . ALA A 1 171 ? 12.289 -2.188 -29.572 1.00 96.81 171 ALA A CA 1
ATOM 1366 C C . ALA A 1 171 ? 13.048 -2.083 -28.238 1.00 96.81 171 ALA A C 1
ATOM 1368 O O . ALA A 1 171 ? 13.935 -2.898 -28.000 1.00 96.81 171 ALA A O 1
ATOM 1369 N N . MET A 1 172 ? 12.658 -1.152 -27.351 1.00 97.06 172 MET A N 1
ATOM 1370 C CA . MET A 1 172 ? 13.204 -1.075 -25.990 1.00 97.06 172 MET A CA 1
ATOM 1371 C C . MET A 1 172 ? 12.966 -2.357 -25.204 1.00 97.06 172 MET A C 1
ATOM 1373 O O . MET A 1 172 ? 13.901 -2.889 -24.604 1.00 97.06 172 MET A O 1
ATOM 1377 N N . PHE A 1 173 ? 11.744 -2.886 -25.234 1.00 97.06 173 PHE A N 1
ATOM 1378 C CA . PHE A 1 173 ? 11.436 -4.145 -24.562 1.00 97.06 173 PHE A CA 1
ATOM 1379 C C . PHE A 1 173 ? 12.358 -5.273 -25.042 1.00 97.06 173 PHE A C 1
ATOM 1381 O O . PHE A 1 173 ? 12.995 -5.931 -24.223 1.00 97.06 173 PHE A O 1
ATOM 1388 N N . ASP A 1 174 ? 12.535 -5.438 -26.355 1.00 95.56 174 ASP A N 1
ATOM 1389 C CA . ASP A 1 174 ? 13.326 -6.539 -26.917 1.00 95.56 174 ASP A CA 1
ATOM 1390 C C . ASP A 1 174 ? 14.771 -6.608 -26.387 1.00 95.56 174 ASP A C 1
ATOM 1392 O O . ASP A 1 174 ? 15.257 -7.705 -26.084 1.00 95.56 174 ASP A O 1
ATOM 1396 N N . TYR A 1 175 ? 15.443 -5.467 -26.182 1.00 95.12 175 TYR A N 1
ATOM 1397 C CA . TYR A 1 175 ? 16.818 -5.441 -25.662 1.00 95.12 175 TYR A CA 1
ATOM 1398 C C . TYR A 1 175 ? 16.927 -5.284 -24.134 1.00 95.12 175 TYR A C 1
ATOM 1400 O O . TYR A 1 175 ? 17.969 -5.623 -23.576 1.00 95.12 175 TYR A O 1
ATOM 1408 N N . SER A 1 176 ? 15.884 -4.814 -23.440 1.00 96.44 176 SER A N 1
ATOM 1409 C CA . SER A 1 176 ? 15.937 -4.554 -21.989 1.00 96.44 176 SER A CA 1
ATOM 1410 C C . SER A 1 176 ? 15.929 -5.847 -21.176 1.00 96.44 176 SER A C 1
ATOM 1412 O O . SER A 1 176 ? 15.135 -6.752 -21.451 1.00 96.44 176 SER A O 1
ATOM 1414 N N . ARG A 1 177 ? 16.795 -5.943 -20.165 1.00 94.12 177 ARG A N 1
ATOM 1415 C CA . ARG A 1 177 ? 16.900 -7.089 -19.249 1.00 94.12 177 ARG A CA 1
ATOM 1416 C C . ARG A 1 177 ? 17.061 -6.597 -17.818 1.00 94.12 177 ARG A C 1
ATOM 1418 O O . ARG A 1 177 ? 17.747 -5.603 -17.613 1.00 94.12 177 ARG A O 1
ATOM 1425 N N . ILE A 1 178 ? 16.497 -7.330 -16.863 1.00 90.81 178 ILE A N 1
ATOM 1426 C CA . ILE A 1 178 ? 16.786 -7.155 -15.435 1.00 90.81 178 ILE A CA 1
ATOM 1427 C C . ILE A 1 178 ? 17.651 -8.315 -14.938 1.00 90.81 178 ILE A C 1
ATOM 1429 O O . ILE A 1 178 ? 17.427 -9.464 -15.324 1.00 90.81 178 ILE A O 1
ATOM 1433 N N . ASP A 1 179 ? 18.646 -8.010 -14.104 1.00 84.69 179 ASP A N 1
ATOM 1434 C CA . ASP A 1 179 ? 19.439 -9.015 -13.396 1.00 84.69 179 ASP A CA 1
ATOM 1435 C C . ASP A 1 179 ? 18.821 -9.268 -12.008 1.00 84.69 179 ASP A C 1
ATOM 1437 O O . ASP A 1 179 ? 18.915 -8.403 -11.133 1.00 84.69 179 ASP A O 1
ATOM 1441 N N . PRO A 1 180 ? 18.181 -10.428 -11.770 1.00 70.69 180 PRO A N 1
ATOM 1442 C CA . PRO A 1 180 ? 17.598 -10.737 -10.466 1.00 70.69 180 PRO A CA 1
ATOM 1443 C C . PRO A 1 180 ? 18.655 -10.945 -9.368 1.00 70.69 180 PRO A C 1
ATOM 1445 O O . PRO A 1 180 ? 18.309 -10.913 -8.188 1.00 70.69 180 PRO A O 1
ATOM 1448 N N . ALA A 1 181 ? 19.926 -11.145 -9.736 1.00 74.69 181 ALA A N 1
ATOM 1449 C CA . ALA A 1 181 ? 21.053 -11.347 -8.828 1.00 74.69 181 ALA A CA 1
ATOM 1450 C C . ALA A 1 181 ? 22.030 -10.157 -8.843 1.00 74.69 181 ALA A C 1
ATOM 1452 O O . ALA A 1 181 ? 23.225 -10.322 -8.569 1.00 74.69 181 ALA A O 1
ATOM 1453 N N . ALA A 1 182 ? 21.526 -8.958 -9.160 1.00 87.94 182 ALA A N 1
ATOM 1454 C CA . ALA A 1 182 ? 22.332 -7.748 -9.185 1.00 87.94 182 ALA A CA 1
ATOM 1455 C C . ALA A 1 182 ? 23.099 -7.578 -7.854 1.00 87.94 182 ALA A C 1
ATOM 1457 O O . ALA A 1 182 ? 22.499 -7.666 -6.777 1.00 87.94 182 ALA A O 1
ATOM 1458 N N . PRO A 1 183 ? 24.421 -7.323 -7.894 1.00 92.12 183 PRO A N 1
ATOM 1459 C CA . PRO A 1 183 ? 25.233 -7.182 -6.685 1.00 92.12 183 PRO A CA 1
ATOM 1460 C C . PRO A 1 183 ? 24.906 -5.912 -5.894 1.00 92.12 183 PRO A C 1
ATOM 1462 O O . PRO A 1 183 ? 25.261 -5.833 -4.723 1.00 92.12 183 PRO A O 1
ATOM 1465 N N . ARG A 1 184 ? 24.238 -4.935 -6.517 1.00 95.56 184 ARG A N 1
ATOM 1466 C CA . ARG A 1 184 ? 23.751 -3.712 -5.883 1.00 95.56 184 ARG A CA 1
ATOM 1467 C C . ARG A 1 184 ? 22.236 -3.621 -6.031 1.00 95.56 184 ARG A C 1
ATOM 1469 O O . ARG A 1 184 ? 21.705 -3.894 -7.104 1.00 95.56 184 ARG A O 1
ATOM 1476 N N . VAL A 1 185 ? 21.564 -3.213 -4.962 1.00 96.06 185 VAL A N 1
ATOM 1477 C CA . VAL A 1 185 ? 20.124 -2.958 -4.906 1.00 96.06 185 VAL A CA 1
ATOM 1478 C C . VAL A 1 185 ? 19.910 -1.577 -4.305 1.00 96.06 185 VAL A C 1
ATOM 1480 O O . VAL A 1 185 ? 20.428 -1.279 -3.234 1.00 96.06 185 VAL A O 1
ATOM 1483 N N . ASP A 1 186 ? 19.135 -0.740 -4.986 1.00 96.44 186 ASP A N 1
ATOM 1484 C CA . ASP A 1 186 ? 18.642 0.536 -4.469 1.00 96.44 186 ASP A CA 1
ATOM 1485 C C . ASP A 1 186 ? 17.122 0.446 -4.400 1.00 96.44 186 ASP A C 1
ATOM 1487 O O . ASP A 1 186 ? 16.450 0.395 -5.427 1.00 96.44 186 ASP A O 1
ATOM 1491 N N . PHE A 1 187 ? 16.561 0.292 -3.209 1.00 97.75 187 PHE A N 1
ATOM 1492 C CA . PHE A 1 187 ? 15.145 -0.007 -3.057 1.00 97.75 187 PHE A CA 1
ATOM 1493 C C . PHE A 1 187 ? 14.471 0.997 -2.144 1.00 97.75 187 PHE A C 1
ATOM 1495 O O . PHE A 1 187 ? 14.864 1.143 -0.991 1.00 97.75 187 PHE A O 1
ATOM 1502 N N . THR A 1 188 ? 13.433 1.650 -2.662 1.00 98.50 188 THR A N 1
ATOM 1503 C CA . THR A 1 188 ? 12.569 2.550 -1.903 1.00 98.50 188 THR A CA 1
ATOM 1504 C C . THR A 1 188 ? 11.141 2.011 -1.847 1.00 98.50 188 THR A C 1
ATOM 1506 O O . THR A 1 188 ? 10.590 1.603 -2.864 1.00 98.50 188 THR A O 1
ATOM 1509 N N . THR A 1 189 ? 10.499 2.051 -0.686 1.00 98.06 189 THR A N 1
ATOM 1510 C CA . THR A 1 189 ? 9.054 1.826 -0.549 1.00 98.06 189 THR A CA 1
ATOM 1511 C C . THR A 1 189 ? 8.476 2.805 0.458 1.00 98.06 189 THR A C 1
ATOM 1513 O O . THR A 1 189 ? 9.124 3.146 1.442 1.00 98.06 189 THR A O 1
ATOM 1516 N N . VAL A 1 190 ? 7.249 3.260 0.226 1.00 97.44 190 VAL A N 1
ATOM 1517 C CA . VAL A 1 190 ? 6.478 4.036 1.214 1.00 97.44 190 VAL A CA 1
ATOM 1518 C C . VAL A 1 190 ? 5.540 3.141 2.029 1.00 97.44 190 VAL A C 1
ATOM 1520 O O . VAL A 1 190 ? 4.853 3.614 2.925 1.00 97.44 190 VAL A O 1
ATOM 1523 N N . ASP A 1 191 ? 5.449 1.853 1.693 1.00 97.00 191 ASP A N 1
ATOM 1524 C CA . ASP A 1 191 ? 4.621 0.885 2.408 1.00 97.00 191 ASP A CA 1
ATOM 1525 C C . ASP A 1 191 ? 5.137 -0.542 2.186 1.00 97.00 191 ASP A C 1
ATOM 1527 O O . ASP A 1 191 ? 4.868 -1.131 1.128 1.00 97.00 191 ASP A O 1
ATOM 1531 N N . PRO A 1 192 ? 5.818 -1.136 3.181 1.00 96.88 192 PRO A N 1
ATOM 1532 C CA . PRO A 1 192 ? 6.196 -2.543 3.146 1.00 96.88 192 PRO A CA 1
ATOM 1533 C C . PRO A 1 192 ? 5.012 -3.483 2.893 1.00 96.88 192 PRO A C 1
ATOM 1535 O O . PRO A 1 192 ? 5.183 -4.514 2.248 1.00 96.88 192 PRO A O 1
ATOM 1538 N N . GLY A 1 193 ? 3.800 -3.110 3.318 1.00 95.38 193 GLY A N 1
ATOM 1539 C CA . GLY A 1 193 ? 2.584 -3.873 3.058 1.00 95.38 193 GLY A CA 1
ATOM 1540 C C . GLY A 1 193 ? 2.202 -3.947 1.580 1.00 95.38 193 GLY A C 1
ATOM 1541 O O . GLY A 1 193 ? 1.597 -4.926 1.136 1.00 95.38 193 GLY A O 1
ATOM 1542 N N . ILE A 1 194 ? 2.563 -2.949 0.773 1.00 95.12 194 ILE A N 1
ATOM 1543 C CA . ILE A 1 194 ? 2.332 -2.972 -0.677 1.00 95.12 194 ILE A CA 1
ATOM 1544 C C . ILE A 1 194 ? 3.473 -3.694 -1.388 1.00 95.12 194 ILE A C 1
ATOM 1546 O O . ILE A 1 194 ? 3.232 -4.587 -2.202 1.00 95.12 194 ILE A O 1
ATOM 1550 N N . ALA A 1 195 ? 4.705 -3.289 -1.093 1.00 95.56 195 ALA A N 1
ATOM 1551 C CA . ALA A 1 195 ? 5.903 -3.924 -1.607 1.00 95.56 195 ALA A CA 1
ATOM 1552 C C . ALA A 1 195 ? 7.036 -3.752 -0.598 1.00 95.56 195 ALA A C 1
ATOM 1554 O O . ALA A 1 195 ? 7.515 -2.641 -0.368 1.00 95.56 195 ALA A O 1
ATOM 1555 N N . SER A 1 196 ? 7.477 -4.867 -0.025 1.00 97.12 196 SER A N 1
ATOM 1556 C CA . SER A 1 196 ? 8.588 -4.916 0.926 1.00 97.12 196 SER A CA 1
ATOM 1557 C C . SER A 1 196 ? 9.887 -5.410 0.312 1.00 97.12 196 SER A C 1
ATOM 1559 O O . SER A 1 196 ? 10.925 -5.248 0.935 1.00 97.12 196 SER A O 1
ATOM 1561 N N . LYS A 1 197 ? 9.866 -6.022 -0.878 1.00 96.31 197 LYS A N 1
ATOM 1562 C CA . LYS A 1 197 ? 11.014 -6.765 -1.411 1.00 96.31 197 LYS A CA 1
ATOM 1563 C C . LYS A 1 197 ? 11.436 -6.299 -2.799 1.00 96.31 197 LYS A C 1
ATOM 1565 O O . LYS A 1 197 ? 10.617 -6.222 -3.716 1.00 96.31 197 LYS A O 1
ATOM 1570 N N . ARG A 1 198 ? 12.748 -6.134 -2.976 1.00 94.75 198 ARG A N 1
ATOM 1571 C CA . ARG A 1 198 ? 13.412 -5.994 -4.276 1.00 94.75 198 ARG A CA 1
ATOM 1572 C C . ARG A 1 198 ? 14.675 -6.850 -4.297 1.00 94.75 198 ARG A C 1
ATOM 1574 O O . ARG A 1 198 ? 15.557 -6.682 -3.460 1.00 94.75 198 ARG A O 1
ATOM 1581 N N . ALA A 1 199 ? 14.763 -7.754 -5.275 1.00 93.81 199 ALA A N 1
ATOM 1582 C CA . ALA A 1 199 ? 15.846 -8.734 -5.378 1.00 93.81 199 ALA A CA 1
ATOM 1583 C C . ALA A 1 199 ? 16.067 -9.470 -4.037 1.00 93.81 199 ALA A C 1
ATOM 1585 O O . ALA A 1 199 ? 15.141 -10.111 -3.534 1.00 93.81 199 ALA A O 1
ATOM 1586 N N . TRP A 1 200 ? 17.260 -9.366 -3.455 1.00 95.69 200 TRP A N 1
ATOM 1587 C CA . TRP A 1 200 ? 17.650 -10.002 -2.194 1.00 95.69 200 TRP A CA 1
ATOM 1588 C C . TRP A 1 200 ? 17.455 -9.112 -0.953 1.00 95.69 200 TRP A C 1
ATOM 1590 O O . TRP A 1 200 ? 17.810 -9.536 0.141 1.00 95.69 200 TRP A O 1
ATOM 1600 N N . VAL A 1 201 ? 16.869 -7.915 -1.086 1.00 97.62 201 VAL A N 1
ATOM 1601 C CA . VAL A 1 201 ? 16.606 -6.982 0.026 1.00 97.62 201 VAL A CA 1
ATOM 1602 C C . VAL A 1 201 ? 15.114 -6.934 0.347 1.00 97.62 201 VAL A C 1
ATOM 1604 O O . VAL A 1 201 ? 14.290 -6.756 -0.554 1.00 97.62 201 VAL A O 1
ATOM 1607 N N . THR A 1 202 ? 14.770 -7.039 1.631 1.00 98.25 202 THR A N 1
ATOM 1608 C CA . THR A 1 202 ? 13.417 -6.826 2.160 1.00 98.25 202 THR A CA 1
ATOM 1609 C C . THR A 1 202 ? 13.440 -5.740 3.236 1.00 98.25 202 THR A C 1
ATOM 1611 O O . THR A 1 202 ? 14.229 -5.823 4.171 1.00 98.25 202 THR A O 1
ATOM 1614 N N . ILE A 1 203 ? 12.594 -4.719 3.106 1.00 98.62 203 ILE A N 1
ATOM 1615 C CA . ILE A 1 203 ? 12.303 -3.740 4.161 1.00 98.62 203 ILE A CA 1
ATOM 1616 C C . ILE A 1 203 ? 11.114 -4.287 4.949 1.00 98.62 203 ILE A C 1
ATOM 1618 O O . ILE A 1 203 ? 10.009 -4.353 4.412 1.00 98.62 203 ILE A O 1
ATOM 1622 N N . ASP A 1 204 ? 11.343 -4.688 6.198 1.00 97.94 204 ASP A N 1
ATOM 1623 C CA . ASP A 1 204 ? 10.328 -5.355 7.017 1.00 97.94 204 ASP A CA 1
ATOM 1624 C C . ASP A 1 204 ? 9.471 -4.344 7.790 1.00 97.94 204 ASP A C 1
ATOM 1626 O O . ASP A 1 204 ? 8.247 -4.466 7.829 1.00 97.94 204 ASP A O 1
ATOM 1630 N N . GLN A 1 205 ? 10.096 -3.313 8.370 1.00 97.94 205 GLN A N 1
ATOM 1631 C CA . GLN A 1 205 ? 9.416 -2.294 9.177 1.00 97.94 205 GLN A CA 1
ATOM 1632 C C . GLN A 1 205 ? 9.980 -0.891 8.926 1.00 97.94 205 GLN A C 1
ATOM 1634 O O . GLN A 1 205 ? 11.186 -0.706 8.732 1.00 97.94 205 GLN A O 1
ATOM 1639 N N . GLN A 1 206 ? 9.109 0.118 9.002 1.00 97.88 206 GLN A N 1
ATOM 1640 C CA . GLN A 1 206 ? 9.473 1.537 8.897 1.00 97.88 206 GLN A CA 1
ATOM 1641 C C . GLN A 1 206 ? 9.588 2.171 10.286 1.00 97.88 206 GLN A C 1
ATOM 1643 O O . GLN A 1 206 ? 8.878 1.775 11.204 1.00 97.88 206 GLN A O 1
ATOM 1648 N N . LEU A 1 207 ? 10.442 3.185 10.441 1.00 97.00 207 LEU A N 1
ATOM 1649 C CA . LEU A 1 207 ? 10.479 3.973 11.684 1.00 97.00 207 LEU A CA 1
ATOM 1650 C C . LEU A 1 207 ? 9.318 4.967 11.742 1.00 97.00 207 LEU A C 1
ATOM 1652 O O . LEU A 1 207 ? 8.673 5.118 12.772 1.00 97.00 207 LEU A O 1
ATOM 1656 N N . VAL A 1 208 ? 9.053 5.619 10.613 1.00 97.50 208 VAL A N 1
ATOM 1657 C CA . VAL A 1 208 ? 7.925 6.514 10.386 1.00 97.50 208 VAL A CA 1
ATOM 1658 C C . VAL A 1 208 ? 7.065 5.879 9.305 1.00 97.50 208 VAL A C 1
ATOM 1660 O O . VAL A 1 208 ? 7.499 5.734 8.156 1.00 97.50 208 VAL A O 1
ATOM 1663 N N . ALA A 1 209 ? 5.858 5.464 9.683 1.00 97.31 209 ALA A N 1
ATOM 1664 C CA . ALA A 1 209 ? 4.926 4.820 8.770 1.00 97.31 209 ALA A CA 1
ATOM 1665 C C . ALA A 1 209 ? 4.606 5.752 7.595 1.00 97.31 209 ALA A C 1
ATOM 1667 O O . ALA A 1 209 ? 4.422 6.956 7.782 1.00 97.31 209 ALA A O 1
ATOM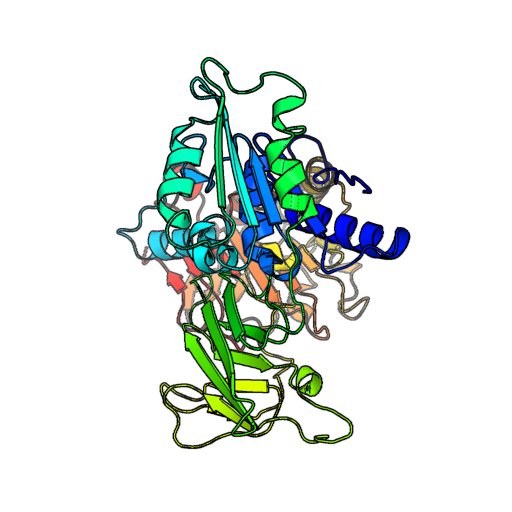 1668 N N . ARG A 1 210 ? 4.508 5.188 6.386 1.00 96.31 210 ARG A N 1
ATOM 1669 C CA . ARG A 1 210 ? 4.120 5.899 5.156 1.00 96.31 210 ARG A CA 1
ATOM 1670 C C . ARG A 1 210 ? 5.106 6.944 4.621 1.00 96.31 210 ARG A C 1
ATOM 1672 O O . ARG A 1 210 ? 4.895 7.443 3.518 1.00 96.31 210 ARG A O 1
ATOM 1679 N N . GLU A 1 211 ? 6.190 7.257 5.324 1.00 97.75 211 GLU A N 1
ATOM 1680 C CA . GLU A 1 211 ? 7.321 7.976 4.724 1.00 97.75 211 GLU A CA 1
ATOM 1681 C C . GLU A 1 211 ? 8.141 7.048 3.821 1.00 97.75 211 GLU A C 1
ATOM 1683 O O . GLU A 1 211 ? 8.095 5.827 3.961 1.00 97.75 211 GLU A O 1
ATOM 1688 N N . ALA A 1 212 ? 8.921 7.607 2.896 1.00 98.44 212 ALA A N 1
ATOM 1689 C CA . ALA A 1 212 ? 9.806 6.803 2.056 1.00 98.44 212 ALA A CA 1
ATOM 1690 C C . ALA A 1 212 ? 10.886 6.107 2.905 1.00 98.44 212 ALA A C 1
ATOM 1692 O O . ALA A 1 212 ? 11.701 6.757 3.560 1.00 98.44 212 ALA A O 1
ATOM 1693 N N . SER A 1 213 ? 10.901 4.776 2.880 1.00 98.62 213 SER A N 1
ATOM 1694 C CA . SER A 1 213 ? 11.974 3.938 3.413 1.00 98.62 213 SER A CA 1
ATOM 1695 C C . SER A 1 213 ? 12.867 3.486 2.277 1.00 98.62 213 SER A C 1
ATOM 1697 O O . SER A 1 213 ? 12.371 2.936 1.296 1.00 98.62 213 SER A O 1
ATOM 1699 N N . ARG A 1 214 ? 14.177 3.693 2.412 1.00 98.50 214 ARG A N 1
ATOM 1700 C CA . ARG A 1 214 ? 15.159 3.357 1.377 1.00 98.50 214 ARG A CA 1
ATOM 1701 C C . ARG A 1 214 ? 16.270 2.484 1.934 1.00 98.50 214 ARG A C 1
ATOM 1703 O O . ARG A 1 214 ? 16.756 2.733 3.033 1.00 98.50 214 ARG A O 1
ATOM 1710 N N . VAL A 1 215 ? 16.692 1.498 1.152 1.00 98.62 215 VAL A N 1
ATOM 1711 C CA . VAL A 1 215 ? 17.889 0.694 1.397 1.00 98.62 215 VAL A CA 1
ATOM 1712 C C . VAL A 1 215 ? 18.742 0.696 0.137 1.00 98.62 215 VAL A C 1
ATOM 1714 O O . VAL A 1 215 ? 18.300 0.223 -0.910 1.00 98.62 215 VAL A O 1
ATOM 1717 N N . VAL A 1 216 ? 19.972 1.196 0.252 1.00 98.50 216 VAL A N 1
ATOM 1718 C CA . VAL A 1 216 ? 21.024 0.960 -0.744 1.00 98.50 216 VAL A CA 1
ATOM 1719 C C . VAL A 1 216 ? 21.926 -0.136 -0.201 1.00 98.50 216 VAL A C 1
ATOM 1721 O O . VAL A 1 216 ? 22.524 0.031 0.857 1.00 98.50 216 VAL A O 1
ATOM 1724 N N . ALA A 1 217 ? 22.001 -1.269 -0.890 1.00 98.06 217 ALA A N 1
ATOM 1725 C CA . ALA A 1 217 ? 22.807 -2.404 -0.470 1.00 98.06 217 ALA A CA 1
ATOM 1726 C C . ALA A 1 217 ? 23.724 -2.876 -1.601 1.00 98.06 217 ALA A C 1
ATOM 1728 O O . ALA A 1 217 ? 23.290 -2.975 -2.747 1.00 98.06 217 ALA A O 1
ATOM 1729 N N . GLU A 1 218 ? 24.985 -3.170 -1.292 1.00 98.06 218 GLU A N 1
ATOM 1730 C CA . GLU A 1 218 ? 25.998 -3.574 -2.272 1.00 98.06 218 GLU A CA 1
ATOM 1731 C C . GLU A 1 218 ? 26.886 -4.698 -1.732 1.00 98.06 218 GLU A C 1
ATOM 1733 O O . GLU A 1 218 ? 27.421 -4.615 -0.628 1.00 98.06 218 GLU A O 1
ATOM 1738 N N . TYR A 1 219 ? 27.056 -5.754 -2.527 1.00 97.44 219 TYR A N 1
ATOM 1739 C CA . TYR A 1 219 ? 27.935 -6.873 -2.216 1.00 97.44 219 TYR A CA 1
ATOM 1740 C C . TYR A 1 219 ? 29.373 -6.624 -2.695 1.00 97.44 219 TYR A C 1
ATOM 1742 O O . TYR A 1 219 ? 29.675 -6.694 -3.892 1.00 97.44 219 TYR A O 1
ATOM 1750 N N . ASP A 1 220 ? 30.282 -6.415 -1.744 1.00 96.56 220 ASP A N 1
ATOM 1751 C CA . ASP A 1 220 ? 31.724 -6.398 -1.962 1.00 96.56 220 ASP A CA 1
ATOM 1752 C C . ASP A 1 220 ? 32.266 -7.831 -2.056 1.00 96.56 220 ASP A C 1
ATOM 1754 O O . ASP A 1 220 ? 32.556 -8.509 -1.065 1.00 96.56 220 ASP A O 1
ATOM 1758 N N . ARG A 1 221 ? 32.456 -8.279 -3.299 1.00 93.69 221 ARG A N 1
ATOM 1759 C CA . ARG A 1 221 ? 33.011 -9.600 -3.623 1.00 93.69 221 ARG A CA 1
ATOM 1760 C C . ARG A 1 221 ? 34.436 -9.809 -3.108 1.00 93.69 221 ARG A C 1
ATOM 1762 O O . ARG A 1 221 ? 34.817 -10.952 -2.878 1.00 93.69 221 ARG A O 1
ATOM 1769 N N . ALA A 1 222 ? 35.242 -8.752 -2.989 1.00 94.50 222 ALA A N 1
ATOM 1770 C CA . ALA A 1 222 ? 36.649 -8.879 -2.614 1.00 94.50 222 ALA A CA 1
ATOM 1771 C C . ALA A 1 222 ? 36.808 -9.176 -1.121 1.00 94.50 222 ALA A C 1
ATOM 1773 O O . ALA A 1 222 ? 37.679 -9.960 -0.743 1.00 94.50 222 ALA A O 1
ATOM 1774 N N . ASN A 1 223 ? 35.954 -8.570 -0.295 1.00 95.44 223 ASN A N 1
ATOM 1775 C CA . ASN A 1 223 ? 35.971 -8.749 1.155 1.00 95.44 223 ASN A CA 1
ATOM 1776 C C . ASN A 1 223 ? 34.897 -9.719 1.664 1.00 95.44 223 ASN A C 1
ATOM 1778 O O . ASN A 1 223 ? 34.932 -10.087 2.834 1.00 95.44 223 ASN A O 1
ATOM 1782 N N . HIS A 1 224 ? 33.987 -10.162 0.790 1.00 96.25 224 HIS A N 1
ATOM 1783 C CA . HIS A 1 224 ? 32.838 -10.999 1.132 1.00 96.25 224 HIS A CA 1
ATOM 1784 C C . HIS A 1 224 ? 31.931 -10.346 2.190 1.00 96.25 224 HIS A C 1
ATOM 1786 O O . HIS A 1 224 ? 31.548 -10.962 3.185 1.00 96.25 224 HIS A O 1
ATOM 1792 N N . VAL A 1 225 ? 31.610 -9.070 1.959 1.00 97.69 225 VAL A N 1
ATOM 1793 C CA . VAL A 1 225 ? 30.791 -8.232 2.846 1.00 97.69 225 VAL A CA 1
ATOM 1794 C C . VAL A 1 225 ? 29.671 -7.586 2.040 1.00 97.69 225 VAL A C 1
ATOM 1796 O O . VAL A 1 225 ? 29.885 -7.163 0.908 1.00 97.69 225 VAL A O 1
ATOM 1799 N N . VAL A 1 226 ? 28.475 -7.487 2.612 1.00 98.38 226 VAL A N 1
ATOM 1800 C CA . VAL A 1 226 ? 27.388 -6.657 2.081 1.00 98.38 226 VAL A CA 1
ATOM 1801 C C . VAL A 1 226 ? 27.335 -5.349 2.863 1.00 98.38 226 VAL A C 1
ATOM 1803 O O . VAL A 1 226 ? 27.123 -5.359 4.074 1.00 98.38 226 VAL A O 1
ATOM 1806 N N . HIS A 1 227 ? 27.506 -4.223 2.179 1.00 98.56 227 HIS A N 1
ATOM 1807 C CA . HIS A 1 227 ? 27.326 -2.889 2.748 1.00 98.56 227 HIS A CA 1
ATOM 1808 C C . HIS A 1 227 ? 25.869 -2.460 2.590 1.00 98.56 227 HIS A C 1
ATOM 1810 O O . HIS A 1 227 ? 25.305 -2.635 1.513 1.00 98.56 227 HIS A O 1
ATOM 1816 N N . VAL A 1 228 ? 25.256 -1.919 3.643 1.00 98.56 228 VAL A N 1
ATOM 1817 C CA . VAL A 1 228 ? 23.832 -1.551 3.670 1.00 98.56 228 VAL A CA 1
ATOM 1818 C C . VAL A 1 228 ? 23.657 -0.153 4.254 1.00 98.56 228 VAL A C 1
ATOM 1820 O O . VAL A 1 228 ? 24.059 0.107 5.386 1.00 98.56 228 VAL A O 1
ATOM 1823 N N . GLU A 1 229 ? 22.995 0.731 3.513 1.00 98.31 229 GLU A N 1
ATOM 1824 C CA . GLU A 1 229 ? 22.649 2.099 3.909 1.00 98.31 229 GLU A CA 1
ATOM 1825 C C . GLU A 1 229 ? 21.120 2.243 4.037 1.00 98.31 229 GLU A C 1
ATOM 1827 O O . GLU A 1 229 ? 20.435 2.531 3.049 1.00 98.31 229 GLU A O 1
ATOM 1832 N N . PRO A 1 230 ? 20.551 2.000 5.233 1.00 97.75 230 PRO A N 1
ATOM 1833 C CA . PRO A 1 230 ? 19.120 2.145 5.475 1.00 97.75 230 PRO A CA 1
ATOM 1834 C C . PRO A 1 230 ? 18.723 3.586 5.853 1.00 97.75 230 PRO A C 1
ATOM 1836 O O . PRO A 1 230 ? 19.391 4.245 6.647 1.00 97.75 230 PRO A O 1
ATOM 1839 N N . SER A 1 231 ? 17.567 4.043 5.365 1.00 97.94 231 SER A N 1
ATOM 1840 C CA . SER A 1 231 ? 16.901 5.296 5.750 1.00 97.94 231 SER A CA 1
ATOM 1841 C C . SER A 1 231 ? 15.416 5.052 6.016 1.00 97.94 231 SER A C 1
ATOM 1843 O O . SER A 1 231 ? 14.743 4.414 5.208 1.00 97.94 231 SER A O 1
ATOM 1845 N N . ASN A 1 232 ? 14.902 5.550 7.146 1.00 98.00 232 ASN A N 1
ATOM 1846 C CA . ASN A 1 232 ? 13.544 5.274 7.637 1.00 98.00 232 ASN A CA 1
ATOM 1847 C C . ASN A 1 232 ? 13.217 3.760 7.744 1.00 98.00 232 ASN A C 1
ATOM 1849 O O . ASN A 1 232 ? 12.104 3.328 7.454 1.00 98.00 232 ASN A O 1
ATOM 1853 N N . VAL A 1 233 ? 14.185 2.934 8.154 1.00 98.31 233 VAL A N 1
ATOM 1854 C CA . VAL A 1 233 ? 14.021 1.476 8.319 1.00 98.31 233 VAL A CA 1
ATOM 1855 C C . VAL A 1 233 ? 14.253 1.089 9.776 1.00 98.31 233 VAL A C 1
ATOM 1857 O O . VAL A 1 233 ? 15.271 1.465 10.359 1.00 98.31 233 VAL A O 1
ATOM 1860 N N . ALA A 1 234 ? 13.310 0.344 10.352 1.00 97.50 234 ALA A N 1
ATOM 1861 C CA . ALA A 1 234 ? 13.406 -0.196 11.707 1.00 97.50 234 ALA A CA 1
ATOM 1862 C C . ALA A 1 234 ? 13.936 -1.638 11.708 1.00 97.50 234 ALA A C 1
ATOM 1864 O O . ALA A 1 234 ? 14.723 -2.009 12.579 1.00 97.50 234 ALA A O 1
ATOM 1865 N N . SER A 1 235 ? 13.565 -2.430 10.703 1.00 98.12 235 SER A N 1
ATOM 1866 C CA . SER A 1 235 ? 14.121 -3.761 10.465 1.00 98.12 235 SER A CA 1
ATOM 1867 C C . SER A 1 235 ? 14.144 -4.104 8.978 1.00 98.12 235 SER A C 1
ATOM 1869 O O . SER A 1 235 ? 13.354 -3.576 8.185 1.00 98.12 235 SER A O 1
ATOM 1871 N N . LEU A 1 236 ? 15.102 -4.945 8.596 1.00 98.50 236 LEU A N 1
ATOM 1872 C CA . LEU A 1 236 ? 15.278 -5.422 7.228 1.00 98.50 236 LEU A CA 1
ATOM 1873 C C . LEU A 1 236 ? 15.810 -6.851 7.202 1.00 98.50 236 LEU A C 1
ATOM 1875 O O . LEU A 1 236 ? 16.562 -7.264 8.090 1.00 98.50 236 LEU A O 1
ATOM 1879 N N . SER A 1 237 ? 15.501 -7.549 6.114 1.00 98.31 237 SER A N 1
ATOM 1880 C CA . SER A 1 237 ? 15.959 -8.906 5.844 1.00 98.31 237 SER A CA 1
ATOM 1881 C C . SER A 1 237 ? 16.714 -8.986 4.526 1.00 98.31 237 SER A C 1
ATOM 1883 O O . SER A 1 237 ? 16.331 -8.365 3.533 1.00 98.31 237 SER A O 1
ATOM 1885 N N . LEU A 1 238 ? 17.771 -9.794 4.496 1.00 97.94 238 LEU A N 1
ATOM 1886 C CA . LEU A 1 238 ? 18.619 -10.026 3.334 1.00 97.94 238 LEU A CA 1
ATOM 1887 C C . LEU A 1 238 ? 18.664 -11.519 2.991 1.00 97.94 238 LEU A C 1
ATOM 1889 O O . LEU A 1 238 ? 19.041 -12.351 3.818 1.00 97.94 238 LEU A O 1
ATOM 1893 N N . ASP A 1 239 ? 18.341 -11.860 1.744 1.00 96.88 239 ASP A N 1
ATOM 1894 C CA . ASP A 1 239 ? 18.570 -13.199 1.198 1.00 96.88 239 ASP A CA 1
ATOM 1895 C C . ASP A 1 239 ? 20.020 -13.321 0.718 1.00 96.88 239 ASP A C 1
ATOM 1897 O O . ASP A 1 239 ? 20.332 -13.174 -0.462 1.00 96.88 239 ASP A O 1
ATOM 1901 N N . LEU A 1 240 ? 20.930 -13.567 1.659 1.00 96.06 240 LEU A N 1
ATOM 1902 C CA . LEU A 1 240 ? 22.368 -13.647 1.389 1.00 96.06 240 LEU A CA 1
ATOM 1903 C C . LEU A 1 240 ? 22.783 -14.933 0.656 1.00 96.06 240 LEU A C 1
ATOM 1905 O O . LEU A 1 240 ? 23.934 -15.054 0.232 1.00 96.06 240 LEU A O 1
ATOM 1909 N N . SER A 1 241 ? 21.859 -15.885 0.473 1.00 94.81 241 SER A N 1
ATOM 1910 C CA . SER A 1 241 ? 22.137 -17.147 -0.221 1.00 94.81 241 SER A CA 1
ATOM 1911 C C . SER A 1 241 ? 22.541 -16.931 -1.683 1.00 94.81 241 SER A C 1
ATOM 1913 O O . SER A 1 241 ? 23.329 -17.710 -2.222 1.00 94.81 241 SER A O 1
ATOM 1915 N N . VAL A 1 242 ? 22.105 -15.819 -2.290 1.00 94.00 242 VAL A N 1
ATOM 1916 C CA . VAL A 1 242 ? 22.444 -15.410 -3.665 1.00 94.00 242 VAL A CA 1
ATOM 1917 C C . VAL A 1 242 ? 23.939 -15.145 -3.874 1.00 94.00 242 VAL A C 1
ATOM 1919 O O . VAL A 1 242 ? 24.406 -15.119 -5.012 1.00 94.00 242 VAL A O 1
ATOM 1922 N N . PHE A 1 243 ? 24.696 -14.961 -2.789 1.00 93.88 243 PHE A N 1
ATOM 1923 C CA . PHE A 1 243 ? 26.141 -14.729 -2.813 1.00 93.88 243 PHE A CA 1
ATOM 1924 C C . PHE A 1 243 ? 26.963 -15.948 -2.391 1.00 93.88 243 PHE A C 1
ATOM 1926 O O . PHE A 1 243 ? 28.186 -15.852 -2.284 1.00 93.88 243 PHE A O 1
ATOM 1933 N N . THR A 1 244 ? 26.309 -17.090 -2.179 1.00 93.31 244 THR A N 1
ATOM 1934 C CA . THR A 1 244 ? 26.973 -18.351 -1.845 1.00 93.31 244 THR A CA 1
ATOM 1935 C C . THR A 1 244 ? 27.215 -19.198 -3.094 1.00 93.31 244 THR A C 1
ATOM 1937 O O . THR A 1 244 ? 26.530 -19.076 -4.110 1.00 93.31 244 THR A O 1
ATOM 1940 N N . SER A 1 245 ? 28.229 -20.057 -3.045 1.00 91.75 245 SER A N 1
ATOM 1941 C CA . SER A 1 245 ? 28.571 -21.006 -4.110 1.00 91.75 245 SER A CA 1
ATOM 1942 C C . SER A 1 245 ? 29.258 -22.245 -3.532 1.00 91.75 245 SER A C 1
ATOM 1944 O O . SER A 1 245 ? 29.597 -22.269 -2.352 1.00 91.75 245 SER A O 1
ATOM 1946 N N . GLU A 1 246 ? 29.509 -23.272 -4.350 1.00 94.06 246 GLU A N 1
ATOM 1947 C CA . GLU A 1 246 ? 30.268 -24.455 -3.904 1.00 94.06 246 GLU A CA 1
ATOM 1948 C C . GLU A 1 246 ? 31.670 -24.089 -3.380 1.00 94.06 246 GLU A C 1
ATOM 1950 O O . GLU A 1 246 ? 32.131 -24.678 -2.403 1.00 94.06 246 GLU A O 1
ATOM 1955 N N . ASP A 1 247 ? 32.314 -23.082 -3.982 1.00 92.44 247 ASP A N 1
ATOM 1956 C CA . ASP A 1 247 ? 33.646 -22.601 -3.590 1.00 92.44 247 ASP A CA 1
ATOM 1957 C C . ASP A 1 247 ? 33.606 -21.589 -2.425 1.00 92.44 247 ASP A C 1
ATOM 1959 O O . ASP A 1 247 ? 34.622 -21.359 -1.766 1.00 92.44 247 ASP A O 1
ATOM 1963 N N . GLN A 1 248 ? 32.442 -20.990 -2.153 1.00 90.62 248 GLN A N 1
ATOM 1964 C CA . GLN A 1 248 ? 32.211 -20.021 -1.076 1.00 90.62 248 GLN A CA 1
ATOM 1965 C C . GLN A 1 248 ? 30.833 -20.275 -0.434 1.00 90.62 248 GLN A C 1
ATOM 1967 O O . GLN A 1 248 ? 29.870 -19.574 -0.750 1.00 90.62 248 GLN A O 1
ATOM 1972 N N . PRO A 1 249 ? 30.703 -21.319 0.410 1.00 93.94 249 PRO A N 1
ATOM 1973 C CA . PRO A 1 249 ? 29.403 -21.770 0.916 1.00 93.94 249 PRO A CA 1
ATOM 1974 C C . PRO A 1 249 ? 28.874 -20.934 2.088 1.00 93.94 249 PRO A C 1
ATOM 1976 O O . PRO A 1 249 ? 27.701 -21.043 2.439 1.00 93.94 249 PRO A O 1
ATOM 1979 N N . GLU A 1 250 ? 29.733 -20.137 2.723 1.00 95.31 250 GLU A N 1
ATOM 1980 C CA . GLU A 1 250 ? 29.342 -19.233 3.802 1.00 95.31 250 GLU A CA 1
ATOM 1981 C C . GLU A 1 250 ? 28.674 -17.982 3.219 1.00 95.31 250 GLU A C 1
ATOM 1983 O O . GLU A 1 250 ? 29.058 -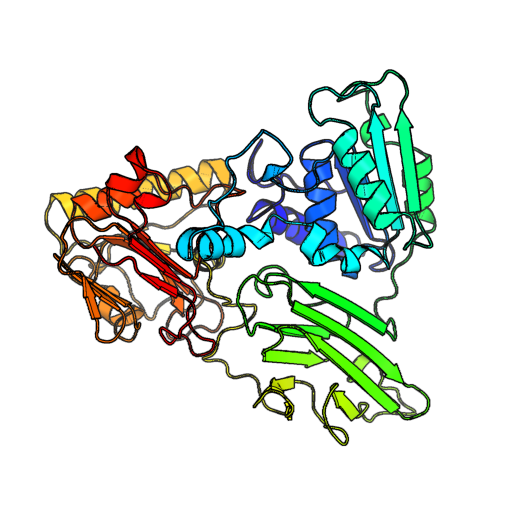17.506 2.152 1.00 95.31 250 GLU A O 1
ATOM 1988 N N . ALA A 1 251 ? 27.647 -17.471 3.901 1.00 96.19 251 ALA A N 1
ATOM 1989 C CA . ALA A 1 251 ? 27.031 -16.200 3.542 1.00 96.19 251 ALA A CA 1
ATOM 1990 C C . ALA A 1 251 ? 27.962 -15.033 3.925 1.00 96.19 251 ALA A C 1
ATOM 1992 O O . ALA A 1 251 ? 28.629 -15.119 4.963 1.00 96.19 251 ALA A O 1
ATOM 1993 N N . PRO A 1 252 ? 27.981 -13.933 3.148 1.00 97.12 252 PRO A N 1
ATOM 1994 C CA . PRO A 1 252 ? 28.766 -12.754 3.494 1.00 97.12 252 PRO A CA 1
ATOM 1995 C C . PRO A 1 252 ? 28.311 -12.143 4.819 1.00 97.12 252 PRO A C 1
ATOM 1997 O O . PRO A 1 252 ? 27.133 -12.210 5.178 1.00 97.12 252 PRO A O 1
ATOM 2000 N N . SER A 1 253 ? 29.234 -11.496 5.529 1.00 98.00 253 SER A N 1
ATOM 2001 C CA . SER A 1 253 ? 28.856 -10.666 6.673 1.00 98.00 253 SER A CA 1
ATOM 2002 C C . SER A 1 253 ? 28.253 -9.339 6.199 1.00 98.00 253 SER A C 1
ATOM 2004 O O . SER A 1 253 ? 28.413 -8.936 5.046 1.00 98.00 253 SER A O 1
ATOM 2006 N N . VAL A 1 254 ? 27.528 -8.650 7.078 1.00 98.44 254 VAL A N 1
ATOM 2007 C CA . VAL A 1 254 ? 26.776 -7.434 6.742 1.00 98.44 254 VAL A CA 1
ATOM 2008 C C . VAL A 1 254 ? 27.318 -6.246 7.525 1.00 98.44 254 VAL A C 1
ATOM 2010 O O . VAL A 1 254 ? 27.405 -6.295 8.752 1.00 98.44 254 VAL A O 1
ATOM 2013 N N . GLN A 1 255 ? 27.664 -5.168 6.824 1.00 97.94 255 GLN A N 1
ATOM 2014 C CA . GLN A 1 255 ? 28.026 -3.881 7.408 1.00 97.94 255 GLN A CA 1
ATOM 2015 C C . GLN A 1 255 ? 26.892 -2.877 7.198 1.00 97.94 255 GLN A C 1
ATOM 2017 O O . GLN A 1 255 ? 26.638 -2.446 6.075 1.00 97.94 255 GLN A O 1
ATOM 2022 N N . LEU A 1 256 ? 26.241 -2.469 8.285 1.00 97.56 256 LEU A N 1
ATOM 2023 C CA . LEU A 1 256 ? 25.218 -1.423 8.263 1.00 97.56 256 LEU A CA 1
ATOM 2024 C C . LEU A 1 256 ? 25.854 -0.047 8.476 1.00 97.56 256 LEU A C 1
ATOM 2026 O O . LEU A 1 256 ? 26.747 0.120 9.310 1.00 97.56 256 LEU A O 1
ATOM 2030 N N . ALA A 1 257 ? 25.396 0.946 7.718 1.00 94.88 257 ALA A N 1
ATOM 2031 C CA . ALA A 1 257 ? 25.895 2.310 7.798 1.00 94.88 257 ALA A CA 1
ATOM 2032 C C . ALA A 1 257 ? 25.768 2.873 9.220 1.00 94.88 257 ALA A C 1
ATOM 2034 O O . ALA A 1 257 ? 24.722 2.767 9.859 1.00 94.88 257 ALA A O 1
ATOM 2035 N N . GLY A 1 258 ? 26.850 3.484 9.708 1.00 87.75 258 GLY A N 1
ATOM 2036 C CA . GLY A 1 258 ? 26.931 4.032 11.064 1.00 87.75 258 GLY A CA 1
ATOM 2037 C C . GLY A 1 258 ? 27.392 3.042 12.140 1.00 87.75 258 GLY A C 1
ATOM 2038 O O . GLY A 1 258 ? 27.709 3.490 13.238 1.00 87.75 258 GLY A O 1
ATOM 2039 N N . MET A 1 259 ? 27.499 1.742 11.836 1.00 92.50 259 MET A N 1
ATOM 2040 C CA . MET A 1 259 ? 28.061 0.751 12.758 1.00 92.50 259 MET A CA 1
ATOM 2041 C C . MET A 1 259 ? 29.555 0.501 12.540 1.00 92.50 259 MET A C 1
ATOM 2043 O O . MET A 1 259 ? 30.037 0.391 11.409 1.00 92.50 259 MET A O 1
ATOM 2047 N N . ASP A 1 260 ? 30.263 0.280 13.648 1.00 89.38 260 ASP A N 1
ATOM 2048 C CA . ASP A 1 260 ? 31.598 -0.310 13.640 1.00 89.38 260 ASP A CA 1
ATOM 2049 C C . ASP A 1 260 ? 31.504 -1.843 13.537 1.00 89.38 260 ASP A C 1
ATOM 2051 O O . ASP A 1 260 ? 30.912 -2.507 14.390 1.00 89.38 260 ASP A O 1
ATOM 2055 N N . GLY A 1 261 ? 32.144 -2.426 12.520 1.00 93.62 261 GLY A N 1
ATOM 2056 C CA . GLY A 1 261 ? 32.221 -3.879 12.332 1.00 93.62 261 GLY A CA 1
ATOM 2057 C C . GLY A 1 261 ? 31.124 -4.466 11.439 1.00 93.62 261 GLY A C 1
ATOM 2058 O O . GLY A 1 261 ? 30.506 -3.764 10.646 1.00 93.62 261 GLY A O 1
ATOM 2059 N N . THR A 1 262 ? 30.940 -5.787 11.526 1.00 97.06 262 THR A N 1
ATOM 2060 C CA . THR A 1 262 ? 29.974 -6.540 10.706 1.00 97.06 262 THR A CA 1
ATOM 2061 C C . THR A 1 262 ? 29.143 -7.482 11.568 1.00 97.06 262 THR A C 1
ATOM 2063 O O . THR A 1 262 ? 29.577 -7.897 12.646 1.00 97.06 262 THR A O 1
ATOM 2066 N N . LEU A 1 263 ? 27.955 -7.824 11.080 1.00 97.62 263 LEU A N 1
ATOM 2067 C CA . LEU A 1 263 ? 27.034 -8.780 11.682 1.00 97.62 263 LEU A CA 1
ATOM 2068 C C . LEU A 1 263 ? 26.883 -10.010 10.780 1.00 97.62 263 LEU A C 1
ATOM 2070 O O . LEU A 1 263 ? 27.010 -9.916 9.562 1.00 97.62 263 LEU A O 1
ATOM 2074 N N . ASN A 1 264 ? 26.563 -11.152 11.384 1.00 97.19 264 ASN A N 1
ATOM 2075 C CA . ASN A 1 264 ? 26.175 -12.367 10.670 1.00 97.19 264 ASN A CA 1
ATOM 2076 C C . ASN A 1 264 ? 24.696 -12.644 10.934 1.00 97.19 264 ASN A C 1
ATOM 2078 O O . ASN A 1 264 ? 24.251 -12.539 12.076 1.00 97.19 264 ASN A O 1
ATOM 2082 N N . GLY A 1 265 ? 23.957 -13.027 9.899 1.00 95.69 265 GLY A N 1
ATOM 2083 C CA . GLY A 1 265 ? 22.518 -13.268 9.973 1.00 95.69 265 GLY A CA 1
ATOM 2084 C C . GLY A 1 265 ? 21.820 -12.812 8.700 1.00 95.69 265 GLY A C 1
ATOM 2085 O O . GLY A 1 265 ? 22.468 -12.347 7.767 1.00 95.69 265 GLY A O 1
ATOM 2086 N N . SER A 1 266 ? 20.501 -12.957 8.667 1.00 95.69 266 SER A N 1
ATOM 2087 C CA . SER A 1 266 ? 19.669 -12.564 7.527 1.00 95.69 266 SER A CA 1
ATOM 2088 C C . SER A 1 266 ? 18.575 -11.566 7.888 1.00 95.69 266 SER A C 1
ATOM 2090 O O . SER A 1 266 ? 17.974 -11.023 6.975 1.00 95.69 266 SER A O 1
ATOM 2092 N N . HIS A 1 267 ? 18.329 -11.294 9.171 1.00 98.06 267 HIS A N 1
ATOM 2093 C CA . HIS A 1 267 ? 17.380 -10.284 9.636 1.00 98.06 267 HIS A CA 1
ATOM 2094 C C . HIS A 1 267 ? 18.064 -9.388 10.670 1.00 98.06 267 HIS A C 1
ATOM 2096 O O . HIS A 1 267 ? 18.784 -9.864 11.556 1.00 98.06 267 HIS A O 1
ATOM 2102 N N . PHE A 1 268 ? 17.862 -8.082 10.517 1.00 98.06 268 PHE A N 1
ATOM 2103 C CA . PHE A 1 268 ? 18.539 -7.053 11.288 1.00 98.06 268 PHE A CA 1
ATOM 2104 C C . PHE A 1 268 ? 17.527 -6.050 11.822 1.00 98.06 268 PHE A C 1
ATOM 2106 O O . PHE A 1 268 ? 16.727 -5.502 11.065 1.00 98.06 268 PHE A O 1
ATOM 2113 N N . THR A 1 269 ? 17.606 -5.763 13.118 1.00 97.38 269 THR A N 1
ATOM 2114 C CA . THR A 1 269 ? 16.741 -4.788 13.788 1.00 97.38 269 THR A CA 1
ATOM 2115 C C . THR A 1 269 ? 17.573 -3.645 14.343 1.00 97.38 269 THR A C 1
ATOM 2117 O O . THR A 1 269 ? 18.627 -3.852 14.954 1.00 97.38 269 THR A O 1
ATOM 2120 N N . ARG A 1 270 ? 17.087 -2.425 14.130 1.00 95.62 270 ARG A N 1
ATOM 2121 C CA . ARG A 1 270 ? 17.661 -1.206 14.683 1.00 95.62 270 ARG A CA 1
ATOM 2122 C C . ARG A 1 270 ? 17.300 -1.107 16.163 1.00 95.62 270 ARG A C 1
ATOM 2124 O O . ARG A 1 270 ? 16.127 -1.140 16.518 1.00 95.62 270 ARG A O 1
ATOM 2131 N N . VAL A 1 271 ? 18.308 -0.981 17.021 1.00 93.69 271 VAL A N 1
ATOM 2132 C CA . VAL A 1 271 ? 18.130 -0.835 18.478 1.00 93.69 271 VAL A CA 1
ATOM 2133 C C . VAL A 1 271 ? 18.130 0.637 18.883 1.00 93.69 271 VAL A C 1
ATOM 2135 O O . VAL A 1 271 ? 17.384 1.036 19.773 1.00 93.69 271 VAL A O 1
ATOM 2138 N N . ASP A 1 272 ? 18.954 1.448 18.221 1.00 90.81 272 ASP A N 1
ATOM 2139 C CA . ASP A 1 272 ? 19.039 2.893 18.430 1.00 90.81 272 ASP A CA 1
ATOM 2140 C C . ASP A 1 272 ? 19.517 3.603 17.151 1.00 90.81 272 ASP A C 1
ATOM 2142 O O . ASP A 1 272 ? 19.545 3.024 16.063 1.00 90.81 272 ASP A O 1
ATOM 2146 N N . GLU A 1 273 ? 19.883 4.882 17.248 1.00 84.50 273 GLU A N 1
ATOM 2147 C CA . GLU A 1 273 ? 20.286 5.663 16.082 1.00 84.50 273 GLU A CA 1
ATOM 2148 C C . GLU A 1 273 ? 21.493 5.088 15.320 1.00 84.50 273 GLU A C 1
ATOM 2150 O O . GLU A 1 273 ? 21.571 5.267 14.104 1.00 84.50 273 GLU A O 1
ATOM 2155 N N . THR A 1 274 ? 22.390 4.382 16.005 1.00 85.31 274 THR A N 1
ATOM 2156 C CA . THR A 1 274 ? 23.683 3.910 15.483 1.00 85.31 274 THR A CA 1
ATOM 2157 C C . THR A 1 274 ? 23.878 2.399 15.568 1.00 85.31 274 THR A C 1
ATOM 2159 O O . THR A 1 274 ? 24.799 1.870 14.951 1.00 85.31 274 THR A O 1
ATOM 2162 N N . THR A 1 275 ? 23.026 1.691 16.307 1.00 93.25 275 THR A N 1
ATOM 2163 C CA . THR A 1 275 ? 23.206 0.271 16.618 1.00 93.25 275 THR A CA 1
ATOM 2164 C C . THR A 1 275 ? 22.153 -0.590 15.934 1.00 93.25 275 THR A C 1
ATOM 2166 O O . THR A 1 275 ? 20.950 -0.379 16.106 1.00 93.25 275 THR A O 1
ATOM 2169 N N . TRP A 1 276 ? 22.613 -1.631 15.240 1.00 97.31 276 TRP A N 1
ATOM 2170 C CA . TRP A 1 276 ? 21.785 -2.739 14.771 1.00 97.31 276 TRP A CA 1
ATOM 2171 C C . TRP A 1 276 ? 22.234 -4.052 15.397 1.00 97.31 276 TRP A C 1
ATOM 2173 O O . TRP A 1 276 ? 23.391 -4.219 15.789 1.00 97.31 276 TRP A O 1
ATOM 2183 N N . VAL A 1 277 ? 21.314 -5.006 15.458 1.00 96.88 277 VAL A N 1
ATOM 2184 C CA . VAL A 1 277 ? 21.589 -6.377 15.888 1.00 96.88 277 VAL A CA 1
ATOM 2185 C C . VAL A 1 277 ? 21.032 -7.360 14.872 1.00 96.88 277 VAL A C 1
ATOM 2187 O O . VAL A 1 277 ? 20.017 -7.088 14.236 1.00 96.88 277 VAL A O 1
ATOM 2190 N N . ALA A 1 278 ? 21.694 -8.508 14.733 1.00 97.31 278 ALA A N 1
ATOM 2191 C CA . ALA A 1 278 ? 21.095 -9.661 14.079 1.00 97.31 278 ALA A CA 1
ATOM 2192 C C . ALA A 1 278 ? 20.135 -10.330 15.070 1.00 97.31 278 ALA A C 1
ATOM 2194 O O . ALA A 1 278 ? 20.525 -10.639 16.200 1.00 97.31 278 ALA A O 1
ATOM 2195 N N . SER A 1 279 ? 18.890 -10.528 14.659 1.00 94.44 279 SER A N 1
ATOM 2196 C CA . SER A 1 279 ? 17.828 -11.080 15.502 1.00 94.44 279 SER A CA 1
ATOM 2197 C C . SER A 1 279 ? 16.826 -11.853 14.660 1.00 94.44 279 SER A C 1
ATOM 2199 O O . SER A 1 279 ? 16.765 -11.677 13.445 1.00 94.44 279 SER A O 1
ATOM 2201 N N . ASP A 1 280 ? 16.010 -12.676 15.310 1.00 92.62 280 ASP A N 1
ATOM 2202 C CA . ASP A 1 280 ? 14.815 -13.221 14.674 1.00 92.62 280 ASP A CA 1
ATOM 2203 C C . ASP A 1 280 ? 13.755 -12.117 14.520 1.00 92.62 280 ASP A C 1
ATOM 2205 O O . ASP A 1 280 ? 13.719 -11.160 15.302 1.00 92.62 280 ASP A O 1
ATOM 2209 N N . ALA A 1 281 ? 12.897 -12.245 13.508 1.00 89.88 281 ALA A N 1
ATOM 2210 C CA . ALA A 1 281 ? 11.736 -11.375 13.353 1.00 89.88 281 ALA A CA 1
ATOM 2211 C C . ALA A 1 281 ? 10.730 -11.639 14.484 1.00 89.88 281 ALA A C 1
ATOM 2213 O O . ALA A 1 281 ? 10.465 -12.794 14.821 1.00 89.88 281 ALA A O 1
ATOM 2214 N N . ASP A 1 282 ? 10.157 -10.578 15.055 1.00 90.38 282 ASP A N 1
ATOM 2215 C CA . ASP A 1 282 ? 9.091 -10.699 16.050 1.00 90.38 282 ASP A CA 1
ATOM 2216 C C . ASP A 1 282 ? 7.741 -10.912 15.341 1.00 90.38 282 ASP A C 1
ATOM 2218 O O . ASP A 1 282 ? 7.236 -9.980 14.708 1.00 90.38 282 ASP A O 1
ATOM 2222 N N . PRO A 1 283 ? 7.126 -12.106 15.435 1.00 88.69 283 PRO A N 1
ATOM 2223 C CA . PRO A 1 283 ? 5.853 -12.379 14.778 1.00 88.69 283 PRO A CA 1
ATOM 2224 C C . PRO A 1 283 ? 4.689 -11.586 15.384 1.00 88.69 283 PRO A C 1
ATOM 2226 O O . PRO A 1 283 ? 3.648 -11.484 14.745 1.00 88.69 283 PRO A O 1
ATOM 2229 N N . ALA A 1 284 ? 4.822 -11.025 16.590 1.00 91.62 284 ALA A N 1
ATOM 2230 C CA . ALA A 1 284 ? 3.782 -10.191 17.191 1.00 91.62 284 ALA A CA 1
ATOM 2231 C C . ALA A 1 284 ? 3.826 -8.736 16.694 1.00 91.62 284 ALA A C 1
ATOM 2233 O O . ALA A 1 284 ? 2.821 -8.032 16.781 1.00 91.62 284 ALA A O 1
ATOM 2234 N N . ALA A 1 285 ? 4.963 -8.287 16.162 1.00 95.00 285 ALA A N 1
ATOM 2235 C CA . ALA A 1 285 ? 5.148 -6.925 15.686 1.00 95.00 285 ALA A CA 1
ATOM 2236 C C . ALA A 1 285 ? 4.489 -6.687 14.313 1.00 95.00 285 ALA A C 1
ATOM 2238 O O . ALA A 1 285 ? 3.980 -7.598 13.648 1.00 95.00 285 ALA A O 1
ATOM 2239 N N . LYS A 1 286 ? 4.488 -5.426 13.873 1.00 96.88 286 LYS A N 1
ATOM 2240 C CA . LYS A 1 286 ? 4.142 -5.041 12.502 1.00 96.88 286 LYS A CA 1
ATOM 2241 C C . LYS A 1 286 ? 5.042 -5.756 11.505 1.00 96.88 286 LYS A C 1
ATOM 2243 O O . LYS A 1 286 ? 6.231 -5.939 11.749 1.00 96.88 286 LYS A O 1
ATOM 2248 N N . SER A 1 287 ? 4.486 -6.128 10.364 1.00 95.94 287 SER A N 1
ATOM 2249 C CA . SER A 1 287 ? 5.224 -6.801 9.296 1.00 95.94 287 SER A CA 1
ATOM 2250 C C . SER A 1 287 ? 4.655 -6.399 7.937 1.00 95.94 287 SER A C 1
ATOM 2252 O O . SER A 1 287 ? 3.564 -5.835 7.879 1.00 95.94 287 SER A O 1
ATOM 2254 N N . PRO A 1 288 ? 5.304 -6.741 6.815 1.00 96.19 288 PRO A N 1
ATOM 2255 C CA . PRO A 1 288 ? 4.701 -6.553 5.497 1.00 96.19 288 PRO A CA 1
ATOM 2256 C C . PRO A 1 288 ? 3.343 -7.258 5.331 1.00 96.19 288 PRO A C 1
ATOM 2258 O O . PRO A 1 288 ? 2.519 -6.826 4.536 1.00 96.19 288 PRO A O 1
ATOM 2261 N N . ALA A 1 289 ? 3.084 -8.340 6.072 1.00 93.94 289 ALA A N 1
ATOM 2262 C CA . ALA A 1 289 ? 1.788 -9.018 6.037 1.00 93.94 289 ALA A CA 1
ATOM 2263 C C . ALA A 1 289 ? 0.712 -8.307 6.877 1.00 93.94 289 ALA A C 1
ATOM 2265 O O . ALA A 1 289 ? -0.474 -8.527 6.661 1.00 93.94 289 ALA A O 1
ATOM 2266 N N . ARG A 1 290 ? 1.127 -7.474 7.838 1.00 93.88 290 ARG A N 1
ATOM 2267 C CA . ARG A 1 290 ? 0.262 -6.678 8.713 1.00 93.88 290 ARG A CA 1
ATOM 2268 C C . ARG A 1 290 ? 0.949 -5.358 9.017 1.00 93.88 290 ARG A C 1
ATOM 2270 O O . ARG A 1 290 ? 1.588 -5.201 10.061 1.00 93.88 290 ARG A O 1
ATOM 2277 N N . ASN A 1 291 ? 0.874 -4.424 8.082 1.00 92.88 291 ASN A N 1
ATOM 2278 C CA . ASN A 1 291 ? 1.617 -3.173 8.206 1.00 92.88 291 ASN A CA 1
ATOM 2279 C C . ASN A 1 291 ? 0.808 -2.092 8.938 1.00 92.88 291 ASN A C 1
ATOM 2281 O O . ASN A 1 291 ? 1.376 -1.213 9.589 1.00 92.88 291 ASN A O 1
ATOM 2285 N N . GLY A 1 292 ? -0.524 -2.189 8.888 1.00 79.12 292 GLY A N 1
ATOM 2286 C CA . GLY A 1 292 ? -1.402 -1.437 9.786 1.00 79.12 292 GLY A CA 1
ATOM 2287 C C . GLY A 1 292 ? -2.364 -0.406 9.197 1.00 79.12 292 GLY A C 1
ATOM 2288 O O . GLY A 1 292 ? -3.357 -0.169 9.873 1.00 79.12 292 GLY A O 1
ATOM 2289 N N . PRO A 1 293 ? -2.227 0.170 7.992 1.00 92.50 293 PRO A N 1
ATOM 2290 C CA . PRO A 1 293 ? -3.235 1.123 7.521 1.00 92.50 293 PRO A CA 1
ATOM 2291 C C . PRO A 1 293 ? -4.598 0.446 7.342 1.00 92.50 293 PRO A C 1
ATOM 2293 O O . PRO A 1 293 ? -4.653 -0.718 6.954 1.00 92.50 293 PRO A O 1
ATOM 2296 N N . PHE A 1 294 ? -5.707 1.161 7.561 1.00 97.06 294 PHE A N 1
ATOM 2297 C CA . PHE A 1 294 ? -7.049 0.553 7.640 1.00 97.06 294 PHE A CA 1
ATOM 2298 C C . PHE A 1 294 ? -7.380 -0.463 6.524 1.00 97.06 294 PHE A C 1
ATOM 2300 O O . PHE A 1 294 ? -7.938 -1.529 6.785 1.00 97.06 294 PHE A O 1
ATOM 2307 N N . LYS A 1 295 ? -7.018 -0.150 5.271 1.00 94.00 295 LYS A N 1
ATOM 2308 C CA . LYS A 1 295 ? -7.285 -1.007 4.100 1.00 94.00 295 LYS A CA 1
ATOM 2309 C C . LYS A 1 295 ? -6.535 -2.343 4.122 1.00 94.00 295 LYS A C 1
ATOM 2311 O O . LYS A 1 295 ? -6.963 -3.272 3.442 1.00 94.00 295 LYS A O 1
ATOM 2316 N N . ASP A 1 296 ? -5.452 -2.466 4.885 1.00 91.44 296 ASP A N 1
ATOM 2317 C CA . ASP A 1 296 ? -4.674 -3.704 4.993 1.00 91.44 296 ASP A CA 1
ATOM 2318 C C . ASP A 1 296 ? -5.535 -4.847 5.555 1.00 91.44 296 ASP A C 1
ATOM 2320 O O . ASP A 1 296 ? -5.473 -5.988 5.096 1.00 91.44 296 ASP A O 1
ATOM 2324 N N . ALA A 1 297 ? -6.488 -4.510 6.431 1.00 92.88 297 ALA A N 1
ATOM 2325 C CA . ALA A 1 297 ? -7.447 -5.463 6.968 1.00 92.88 297 ALA A CA 1
ATOM 2326 C C . ALA A 1 297 ? -8.452 -6.021 5.951 1.00 92.88 297 ALA A C 1
ATOM 2328 O O . ALA A 1 297 ? -9.179 -6.961 6.257 1.00 92.88 297 ALA A O 1
ATOM 2329 N N . LEU A 1 298 ? -8.472 -5.506 4.724 1.00 92.75 298 LEU A N 1
ATOM 2330 C CA . LEU A 1 298 ? -9.395 -5.926 3.671 1.00 92.75 298 LEU A CA 1
ATOM 2331 C C . LEU A 1 298 ? -8.735 -6.844 2.622 1.00 92.75 298 LEU A C 1
ATOM 2333 O O . LEU A 1 298 ? -9.301 -7.067 1.549 1.00 92.75 298 LEU A O 1
ATOM 2337 N N . ARG A 1 299 ? -7.523 -7.351 2.894 1.00 88.56 299 ARG A N 1
ATOM 2338 C CA . ARG A 1 299 ? -6.709 -8.114 1.924 1.00 88.56 299 ARG A CA 1
ATOM 2339 C C . ARG A 1 299 ? -6.765 -9.632 2.084 1.00 88.56 299 ARG A C 1
ATOM 2341 O O . ARG A 1 299 ? -6.487 -10.339 1.121 1.00 88.56 299 ARG A O 1
ATOM 2348 N N . HIS A 1 300 ? -7.153 -10.132 3.255 1.00 91.50 300 HIS A N 1
ATOM 2349 C CA . HIS A 1 300 ? -7.108 -11.561 3.581 1.00 91.50 300 HIS A CA 1
ATOM 2350 C C . HIS A 1 300 ? -8.515 -12.128 3.770 1.00 91.50 300 HIS A C 1
ATOM 2352 O O . HIS A 1 300 ? -9.026 -12.151 4.883 1.00 91.50 300 HIS A O 1
ATOM 2358 N N . ASP A 1 301 ? -9.152 -12.530 2.664 1.00 92.56 301 ASP A N 1
ATOM 2359 C CA . ASP A 1 301 ? -10.456 -13.222 2.624 1.00 92.56 301 ASP A CA 1
ATOM 2360 C C . ASP A 1 301 ? -11.489 -12.681 3.633 1.00 92.56 301 ASP A C 1
ATOM 2362 O O . ASP A 1 301 ? -12.022 -13.401 4.454 1.00 92.56 301 ASP A O 1
ATOM 2366 N N . MET A 1 302 ? -11.741 -11.379 3.662 1.00 94.38 302 MET A N 1
ATOM 2367 C CA . MET A 1 302 ? -12.464 -10.741 4.773 1.00 94.38 302 MET A CA 1
ATOM 2368 C C . MET A 1 302 ? -13.884 -11.289 5.074 1.00 94.38 302 MET A C 1
ATOM 2370 O O . MET A 1 302 ? -14.661 -11.617 4.174 1.00 94.38 302 MET A O 1
ATOM 2374 N N . LEU A 1 303 ? -14.244 -11.303 6.364 1.00 97.12 303 LEU A N 1
ATOM 2375 C CA . LEU A 1 303 ? -15.564 -11.646 6.916 1.00 97.12 303 LEU A CA 1
ATOM 2376 C C . LEU A 1 303 ? -16.161 -10.453 7.671 1.00 97.12 303 LEU A C 1
ATOM 2378 O O . LEU A 1 303 ? -15.530 -9.915 8.576 1.00 97.12 303 LEU A O 1
ATOM 2382 N N . ALA A 1 304 ? -17.401 -10.073 7.378 1.00 98.50 304 ALA A N 1
ATOM 2383 C CA . ALA A 1 304 ? -18.135 -9.071 8.145 1.00 98.50 304 ALA A CA 1
ATOM 2384 C C . ALA A 1 304 ? -18.884 -9.704 9.326 1.00 98.50 304 ALA A C 1
ATOM 2386 O O . ALA A 1 304 ? -19.712 -10.597 9.143 1.00 98.50 304 ALA A O 1
ATOM 2387 N N . VAL A 1 305 ? -18.655 -9.184 10.531 1.00 98.75 305 VAL A N 1
ATOM 2388 C CA . VAL A 1 305 ? -19.339 -9.593 11.763 1.00 98.75 305 VAL A CA 1
ATOM 2389 C C . VAL A 1 305 ? -20.176 -8.426 12.276 1.00 98.75 305 VAL A C 1
ATOM 2391 O O . VAL A 1 305 ? -19.650 -7.407 12.736 1.00 98.75 305 VAL A O 1
ATOM 2394 N N . VAL A 1 306 ? -21.498 -8.565 12.189 1.00 98.81 306 VAL A N 1
ATOM 2395 C CA . VAL A 1 306 ? -22.445 -7.509 12.571 1.00 98.81 306 VAL A CA 1
ATOM 2396 C C . VAL A 1 306 ? -22.868 -7.645 14.029 1.00 98.81 306 VAL A C 1
ATOM 2398 O O . VAL A 1 306 ? -23.270 -8.725 14.464 1.00 98.81 306 VAL A O 1
ATOM 2401 N N . GLY A 1 307 ? -22.792 -6.542 14.776 1.00 98.25 307 GLY A N 1
ATOM 2402 C CA . GLY A 1 307 ? -23.230 -6.502 16.168 1.00 98.25 307 GLY A CA 1
ATOM 2403 C C . GLY A 1 307 ? -24.742 -6.684 16.315 1.00 98.25 307 GLY A C 1
ATOM 2404 O O . GLY A 1 307 ? -25.519 -6.138 15.527 1.00 98.25 307 GLY A O 1
ATOM 2405 N N . THR A 1 308 ? -25.162 -7.449 17.326 1.00 98.44 308 THR A N 1
ATOM 2406 C CA . THR A 1 308 ? -26.586 -7.697 17.626 1.00 98.44 308 THR A CA 1
ATOM 2407 C C . THR A 1 308 ? -26.991 -7.365 19.063 1.00 98.44 308 THR A C 1
ATOM 2409 O O . THR A 1 308 ? -28.174 -7.448 19.408 1.00 98.44 308 THR A O 1
ATOM 2412 N N . ALA A 1 309 ? -26.040 -6.945 19.901 1.00 97.56 309 ALA A N 1
ATOM 2413 C CA . ALA A 1 309 ? -26.269 -6.621 21.309 1.00 97.56 309 ALA A CA 1
ATOM 2414 C C . ALA A 1 309 ? -26.622 -5.140 21.559 1.00 97.56 309 ALA A C 1
ATOM 2416 O O . ALA A 1 309 ? -26.928 -4.766 22.692 1.00 97.56 309 ALA A O 1
ATOM 2417 N N . GLY A 1 310 ? -26.583 -4.300 20.520 1.00 97.00 310 GLY A N 1
ATOM 2418 C CA . GLY A 1 310 ? -26.909 -2.879 20.606 1.00 97.00 310 GLY A CA 1
ATOM 2419 C C . GLY A 1 310 ? -28.410 -2.593 20.681 1.00 97.00 310 GLY A C 1
ATOM 2420 O O . GLY A 1 310 ? -29.265 -3.476 20.795 1.00 97.00 310 GLY A O 1
ATOM 2421 N N . THR A 1 311 ? -28.748 -1.311 20.591 1.00 98.25 311 THR A N 1
ATOM 2422 C CA . THR A 1 311 ? -30.131 -0.856 20.404 1.00 98.25 311 THR A CA 1
ATOM 2423 C C . THR A 1 311 ? -30.696 -1.328 19.054 1.00 98.25 311 THR A C 1
ATOM 2425 O O . THR A 1 311 ? -29.935 -1.646 18.136 1.00 98.25 311 THR A O 1
ATOM 2428 N N . PRO A 1 312 ? -32.033 -1.335 18.866 1.00 98.56 312 PRO A N 1
ATOM 2429 C CA . PRO A 1 312 ? -32.630 -1.690 17.578 1.00 98.56 312 PRO A CA 1
ATOM 2430 C C . PRO A 1 312 ? -32.078 -0.887 16.390 1.00 98.56 312 PRO A C 1
ATOM 2432 O O . PRO A 1 312 ? -31.890 -1.455 15.316 1.00 98.56 312 PRO A O 1
ATOM 2435 N N . ASP A 1 313 ? -31.777 0.400 16.588 1.00 98.50 313 ASP A N 1
ATOM 2436 C CA . ASP A 1 313 ? -31.224 1.267 15.543 1.00 98.50 313 ASP A CA 1
ATOM 2437 C C . ASP A 1 313 ? -29.756 0.942 15.229 1.00 98.50 313 ASP A C 1
ATOM 2439 O O . ASP A 1 313 ? -29.375 0.939 14.060 1.00 98.50 313 ASP A O 1
ATOM 2443 N N . GLU A 1 314 ? -28.942 0.630 16.242 1.00 98.56 314 GLU A N 1
ATOM 2444 C CA . GLU A 1 314 ? -27.538 0.222 16.067 1.00 98.56 314 GLU A CA 1
ATOM 2445 C C . GLU A 1 314 ? -27.437 -1.126 15.351 1.00 98.56 314 GLU A C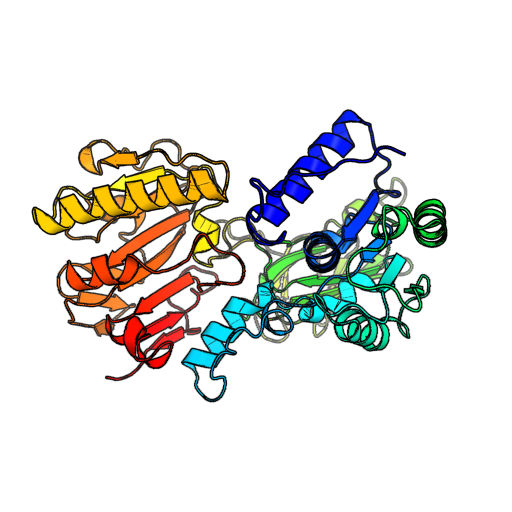 1
ATOM 2447 O O . GLU A 1 314 ? -26.678 -1.260 14.394 1.00 98.56 314 GLU A O 1
ATOM 2452 N N . ASN A 1 315 ? -28.264 -2.099 15.741 1.00 98.69 315 ASN A N 1
ATOM 2453 C CA . ASN A 1 315 ? -28.308 -3.412 15.097 1.00 98.69 315 ASN A CA 1
ATOM 2454 C C . ASN A 1 315 ? -28.780 -3.309 13.636 1.00 98.69 315 ASN A C 1
ATOM 2456 O O . ASN A 1 315 ? -28.241 -3.971 12.746 1.00 98.69 315 ASN A 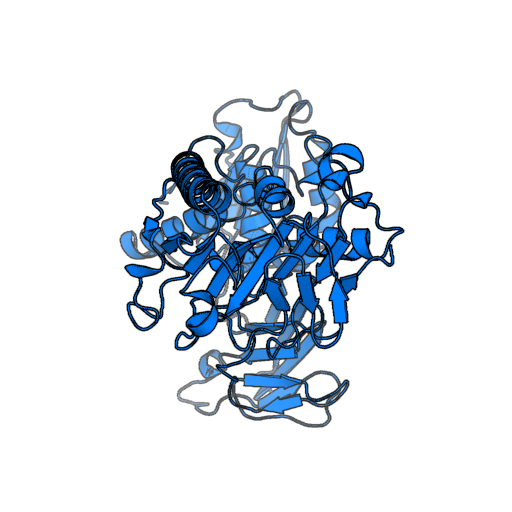O 1
ATOM 2460 N N . ALA A 1 316 ? -29.788 -2.467 13.372 1.00 98.69 316 ALA A N 1
ATOM 2461 C CA . ALA A 1 316 ? -30.264 -2.212 12.016 1.00 98.69 316 ALA A CA 1
ATOM 2462 C C . ALA A 1 316 ? -29.193 -1.518 11.162 1.00 98.69 316 ALA A C 1
ATOM 2464 O O . ALA A 1 316 ? -29.002 -1.894 10.004 1.00 98.69 316 ALA A O 1
ATOM 2465 N N . TRP A 1 317 ? -28.481 -0.540 11.731 1.00 98.75 317 TRP A N 1
ATOM 2466 C CA . TRP A 1 317 ? -27.372 0.132 11.062 1.00 98.75 317 TRP A CA 1
ATOM 2467 C C . TRP A 1 317 ? -26.226 -0.835 10.748 1.00 98.75 317 TRP A C 1
ATOM 2469 O O . TRP A 1 317 ? -25.799 -0.877 9.599 1.00 98.75 317 TRP A O 1
ATOM 2479 N N . ALA A 1 318 ? -25.783 -1.658 11.704 1.00 98.81 318 ALA A N 1
ATOM 2480 C CA . ALA A 1 318 ? -24.648 -2.564 11.514 1.00 98.81 318 ALA A CA 1
ATOM 2481 C C . ALA A 1 318 ? -24.878 -3.519 10.332 1.00 98.81 318 ALA A C 1
ATOM 2483 O O . ALA A 1 318 ? -24.019 -3.661 9.462 1.00 98.81 318 ALA A O 1
ATOM 2484 N N . LEU A 1 319 ? -26.076 -4.111 10.243 1.00 98.75 319 LEU A N 1
ATOM 2485 C CA . LEU A 1 319 ? -26.443 -4.961 9.112 1.00 98.75 319 LEU A CA 1
ATOM 2486 C C . LEU A 1 319 ? -26.566 -4.175 7.798 1.00 98.75 319 LEU A C 1
ATOM 2488 O O . LEU A 1 319 ? -26.153 -4.670 6.750 1.00 98.75 319 LEU A O 1
ATOM 2492 N N . ALA A 1 320 ? -27.150 -2.974 7.825 1.00 98.56 320 ALA A N 1
ATOM 2493 C CA . ALA A 1 320 ? -27.302 -2.151 6.627 1.00 98.56 320 ALA A CA 1
ATOM 2494 C C . ALA A 1 320 ? -25.945 -1.699 6.067 1.00 98.56 320 ALA A C 1
ATOM 2496 O O . ALA A 1 320 ? -25.718 -1.826 4.864 1.00 98.56 320 ALA A O 1
ATOM 2497 N N . LYS A 1 321 ? -25.036 -1.241 6.933 1.00 98.44 321 LYS A N 1
ATOM 2498 C CA . LYS A 1 321 ? -23.687 -0.808 6.564 1.00 98.44 321 LYS A CA 1
ATOM 2499 C C . LYS A 1 321 ? -22.861 -1.970 6.017 1.00 98.44 321 LYS A C 1
ATOM 2501 O O . LYS A 1 321 ? -22.332 -1.849 4.919 1.00 98.44 321 LYS A O 1
ATOM 2506 N N . ALA A 1 322 ? -22.853 -3.120 6.698 1.00 98.50 322 ALA A N 1
ATOM 2507 C CA . ALA A 1 322 ? -22.144 -4.309 6.221 1.00 98.50 322 ALA A CA 1
ATOM 2508 C C . ALA A 1 322 ? -22.615 -4.763 4.834 1.00 98.50 322 ALA A C 1
ATOM 2510 O O . ALA A 1 322 ? -21.805 -5.109 3.976 1.00 98.50 322 ALA A O 1
ATOM 2511 N N . ARG A 1 323 ? -23.930 -4.720 4.580 1.00 98.19 323 ARG A N 1
ATOM 2512 C CA . ARG A 1 323 ? -24.484 -5.021 3.255 1.00 98.19 323 ARG A CA 1
ATOM 2513 C C . ARG A 1 323 ? -24.069 -3.998 2.205 1.00 98.19 323 ARG A C 1
ATOM 2515 O O . ARG A 1 323 ? -23.677 -4.397 1.116 1.00 98.19 323 ARG A O 1
ATOM 2522 N N . TYR A 1 324 ? -24.144 -2.708 2.526 1.00 97.25 324 TYR A N 1
ATOM 2523 C CA . TYR A 1 324 ? -23.727 -1.645 1.615 1.00 97.25 324 TYR A CA 1
ATOM 2524 C C . TYR A 1 324 ? -22.246 -1.769 1.235 1.00 97.25 324 TYR A C 1
ATOM 2526 O O . TYR A 1 324 ? -21.897 -1.644 0.061 1.00 97.25 324 TYR A O 1
ATOM 2534 N N . ASP A 1 325 ? -21.382 -2.073 2.200 1.00 96.94 325 ASP A N 1
ATOM 2535 C CA . ASP A 1 325 ? -19.948 -2.238 1.964 1.00 96.94 325 ASP A CA 1
ATOM 2536 C C . ASP A 1 325 ? -19.648 -3.492 1.143 1.00 96.94 325 ASP A C 1
ATOM 2538 O O . ASP A 1 325 ? -18.865 -3.428 0.196 1.00 96.94 325 ASP A O 1
ATOM 2542 N N . ALA A 1 326 ? -20.325 -4.608 1.432 1.00 96.44 326 ALA A N 1
ATOM 2543 C CA . ALA A 1 326 ? -20.226 -5.829 0.635 1.00 96.44 326 ALA A CA 1
ATOM 2544 C C . ALA A 1 326 ? -20.693 -5.613 -0.815 1.00 96.44 326 ALA A C 1
ATOM 2546 O O . ALA A 1 326 ? -20.026 -6.051 -1.751 1.00 96.44 326 ALA A O 1
ATOM 2547 N N . GLU A 1 327 ? -21.804 -4.902 -1.022 1.00 95.12 327 GLU A N 1
ATOM 2548 C CA . GLU A 1 327 ? -22.314 -4.554 -2.354 1.00 95.12 327 GLU A CA 1
ATOM 2549 C C . GLU A 1 327 ? -21.361 -3.589 -3.086 1.00 95.12 327 GLU A C 1
ATOM 2551 O O . GLU A 1 327 ? -21.088 -3.769 -4.276 1.00 95.12 327 GLU A O 1
ATOM 2556 N N . SER A 1 328 ? -20.787 -2.616 -2.372 1.00 92.62 328 SER A N 1
ATOM 2557 C CA . SER A 1 328 ? -19.782 -1.688 -2.905 1.00 92.62 328 SER A CA 1
ATOM 2558 C C . SER A 1 328 ? -18.506 -2.420 -3.324 1.00 92.62 328 SER A C 1
ATOM 2560 O O . SER A 1 328 ? -17.979 -2.181 -4.415 1.00 92.62 328 SER A O 1
ATOM 2562 N N . PHE A 1 329 ? -18.033 -3.358 -2.501 1.00 92.81 329 PHE A N 1
ATOM 2563 C CA . PHE A 1 329 ? -16.879 -4.195 -2.809 1.00 92.81 329 PHE A CA 1
ATOM 2564 C C . PHE A 1 329 ? -17.159 -5.163 -3.964 1.00 92.81 329 PHE A C 1
ATOM 2566 O O . PHE A 1 329 ? -16.314 -5.345 -4.835 1.00 92.81 329 PHE A O 1
ATOM 2573 N N . TRP A 1 330 ? -18.364 -5.720 -4.065 1.00 92.50 330 TRP A N 1
ATOM 2574 C CA . TRP A 1 330 ? -18.759 -6.525 -5.222 1.00 92.50 330 TRP A CA 1
ATOM 2575 C C . TRP A 1 330 ? -18.792 -5.720 -6.524 1.00 92.50 330 TRP A C 1
ATOM 2577 O O . TRP A 1 330 ? -18.336 -6.189 -7.580 1.00 92.50 330 TRP A O 1
ATOM 2587 N N . TYR A 1 331 ? -19.311 -4.494 -6.454 1.00 90.88 331 TYR A N 1
ATOM 2588 C CA . TYR A 1 331 ? -19.403 -3.613 -7.608 1.00 90.88 331 TYR A CA 1
ATOM 2589 C C . TYR A 1 331 ? -18.022 -3.131 -8.066 1.00 90.88 331 TYR A C 1
ATOM 2591 O O . TYR A 1 331 ? -17.733 -3.192 -9.256 1.00 90.88 331 TYR A O 1
ATOM 2599 N N . ARG A 1 332 ? -17.148 -2.696 -7.151 1.00 89.25 332 ARG A N 1
ATOM 2600 C CA . ARG A 1 332 ? -15.818 -2.163 -7.504 1.00 89.25 332 ARG A CA 1
ATOM 2601 C C . ARG A 1 332 ? -14.724 -3.227 -7.514 1.00 89.25 332 ARG A C 1
ATOM 2603 O O . ARG A 1 332 ? -14.039 -3.396 -8.517 1.00 89.25 332 ARG A O 1
ATOM 2610 N N . GLY A 1 333 ? -14.586 -3.945 -6.402 1.00 89.56 333 GLY A N 1
ATOM 2611 C CA . GLY A 1 333 ? -13.594 -4.995 -6.119 1.00 89.56 333 GLY A CA 1
ATOM 2612 C C . GLY A 1 333 ? -13.783 -6.294 -6.888 1.00 89.56 333 GLY A C 1
ATOM 2613 O O . GLY A 1 333 ? -12.850 -7.088 -6.954 1.00 89.56 333 GLY A O 1
ATOM 2614 N N . ASN A 1 334 ? -14.965 -6.524 -7.473 1.00 90.81 334 ASN A N 1
ATOM 2615 C CA . ASN A 1 334 ? -15.342 -7.820 -8.046 1.00 90.81 334 ASN A CA 1
ATOM 2616 C C . ASN A 1 334 ? -15.148 -8.990 -7.055 1.00 90.81 334 ASN A C 1
ATOM 2618 O O . ASN A 1 334 ? -14.830 -10.104 -7.464 1.00 90.81 334 ASN A O 1
ATOM 2622 N N . GLY A 1 335 ? -15.325 -8.726 -5.758 1.00 90.00 335 GLY A N 1
ATOM 2623 C CA . GLY A 1 335 ? -15.215 -9.718 -4.689 1.00 90.00 335 GLY A CA 1
ATOM 2624 C C . GLY A 1 335 ? -16.508 -9.856 -3.888 1.00 90.00 335 GLY A C 1
ATOM 2625 O O . GLY A 1 335 ? -17.477 -9.136 -4.113 1.00 90.00 335 GLY A O 1
ATOM 2626 N N . SER A 1 336 ? -16.535 -10.791 -2.948 1.00 92.50 336 SER A N 1
ATOM 2627 C CA . SER A 1 336 ? -17.663 -11.011 -2.039 1.00 92.50 336 SER A CA 1
ATOM 2628 C C . SER A 1 336 ? -17.189 -10.943 -0.596 1.00 92.50 336 SER A C 1
ATOM 2630 O O . SER A 1 336 ? -16.086 -11.387 -0.298 1.00 92.50 336 SER A O 1
ATOM 2632 N N . ILE A 1 337 ? -18.033 -10.409 0.285 1.00 96.12 337 ILE A N 1
ATOM 2633 C CA . ILE A 1 337 ? -17.799 -10.381 1.730 1.00 96.12 337 ILE A CA 1
ATOM 2634 C C . ILE A 1 337 ? -18.903 -11.210 2.373 1.00 96.12 337 ILE A C 1
ATOM 2636 O O . ILE A 1 337 ? -20.085 -10.908 2.187 1.00 96.12 337 ILE A O 1
ATOM 2640 N N . ASP A 1 338 ? -18.527 -12.251 3.110 1.00 96.81 338 ASP A N 1
ATOM 2641 C CA . ASP A 1 338 ? -19.490 -12.998 3.915 1.00 96.81 338 ASP A CA 1
ATOM 2642 C C . ASP A 1 338 ? -19.961 -12.132 5.082 1.00 96.81 338 ASP A C 1
ATOM 2644 O O . ASP A 1 338 ? -19.184 -11.369 5.652 1.00 96.81 338 ASP A O 1
ATOM 2648 N N . ILE A 1 339 ? -21.235 -12.251 5.456 1.00 98.38 339 ILE A N 1
ATOM 2649 C CA . ILE A 1 339 ? -21.821 -11.489 6.562 1.00 98.38 339 ILE A CA 1
ATOM 2650 C C . ILE A 1 339 ? -22.411 -12.468 7.571 1.00 98.38 339 ILE A C 1
ATOM 2652 O O . ILE A 1 339 ? -23.334 -13.220 7.249 1.00 98.38 339 ILE A O 1
ATOM 2656 N N . VAL A 1 340 ? -21.918 -12.416 8.805 1.00 98.31 340 VAL A N 1
ATOM 2657 C CA . VAL A 1 340 ? -22.398 -13.219 9.936 1.00 98.31 340 VAL A CA 1
ATOM 2658 C C . VAL A 1 340 ? -22.772 -12.326 11.113 1.00 98.31 340 VAL A C 1
ATOM 2660 O O . VAL A 1 340 ? -22.279 -11.206 11.249 1.00 98.31 340 VAL A O 1
ATOM 2663 N N . ARG A 1 341 ? -23.668 -12.809 11.976 1.00 98.62 341 ARG A N 1
ATOM 2664 C CA . ARG A 1 341 ? -23.950 -12.149 13.257 1.00 98.62 341 ARG A CA 1
ATOM 2665 C C . ARG A 1 341 ? -22.841 -12.466 14.246 1.00 98.62 341 ARG A C 1
ATOM 2667 O O . ARG A 1 341 ? -22.323 -13.578 14.245 1.00 98.62 341 ARG A O 1
ATOM 2674 N N . ASP A 1 342 ? -22.549 -11.526 15.131 1.00 98.38 342 ASP A N 1
ATOM 2675 C CA . ASP A 1 342 ? -21.638 -11.720 16.262 1.00 98.38 342 ASP A CA 1
ATOM 2676 C C . ASP A 1 342 ? -21.971 -12.954 17.122 1.00 98.38 342 ASP A C 1
ATOM 2678 O O . ASP A 1 342 ? -21.062 -13.640 17.575 1.00 98.38 342 ASP A O 1
ATOM 2682 N N . THR A 1 343 ? -23.251 -13.294 17.294 1.00 96.62 343 THR A N 1
ATOM 2683 C CA . THR A 1 343 ? -23.693 -14.489 18.036 1.00 96.62 343 THR A CA 1
ATOM 2684 C C . THR A 1 343 ? -23.448 -15.813 17.314 1.00 96.62 343 THR A C 1
ATOM 2686 O O . THR A 1 343 ? -23.473 -16.861 17.956 1.00 96.62 343 THR A O 1
ATOM 2689 N N . ASP A 1 344 ? -23.268 -15.770 15.993 1.00 97.12 344 ASP A N 1
ATOM 2690 C CA . ASP A 1 344 ? -23.031 -16.939 15.138 1.00 97.12 344 ASP A CA 1
ATOM 2691 C C . ASP A 1 344 ? -21.539 -17.068 14.759 1.00 97.12 344 ASP A C 1
ATOM 2693 O O . ASP A 1 344 ? -21.146 -18.025 14.093 1.00 97.12 344 ASP A O 1
ATOM 2697 N N . PHE A 1 345 ? -20.710 -16.099 15.160 1.00 97.94 345 PHE A N 1
ATOM 2698 C CA . PHE A 1 345 ? -19.287 -16.031 14.853 1.00 97.94 345 PHE A CA 1
ATOM 2699 C C . PHE A 1 345 ? -18.445 -16.754 15.914 1.00 97.94 345 PHE A C 1
ATOM 2701 O O . PHE A 1 345 ? -18.580 -16.505 17.112 1.00 97.94 345 PHE A O 1
ATOM 2708 N N . ASP A 1 346 ? -17.533 -17.618 15.464 1.00 96.81 346 ASP A N 1
ATOM 2709 C CA . ASP A 1 346 ? -16.507 -18.237 16.304 1.00 96.81 346 ASP A CA 1
ATOM 2710 C C . ASP A 1 346 ? -15.160 -17.523 16.075 1.00 96.81 346 ASP A C 1
ATOM 2712 O O . ASP A 1 346 ? -14.563 -17.692 15.010 1.00 96.81 346 ASP A O 1
ATOM 2716 N N . PRO A 1 347 ? -14.640 -16.754 17.051 1.00 94.19 347 PRO A N 1
ATOM 2717 C CA . PRO A 1 347 ? -13.387 -16.014 16.891 1.00 94.19 347 PRO A CA 1
ATOM 2718 C C . PRO A 1 347 ? -12.161 -16.910 16.681 1.00 94.19 347 PRO A C 1
ATOM 2720 O O . PRO A 1 347 ? -11.149 -16.434 16.160 1.00 94.19 347 PRO A O 1
ATOM 2723 N N . SER A 1 348 ? -12.243 -18.191 17.054 1.00 93.38 348 SER A N 1
ATOM 2724 C CA . SER A 1 348 ? -11.163 -19.166 16.880 1.00 93.38 348 SER A CA 1
ATOM 2725 C C . SER A 1 348 ? -11.187 -19.885 15.527 1.00 93.38 348 SER A C 1
ATOM 2727 O O . SER A 1 348 ? -10.194 -20.508 15.148 1.00 93.38 348 SER A O 1
ATOM 2729 N N . ALA A 1 349 ? -12.293 -19.794 14.782 1.00 94.31 349 ALA A N 1
ATOM 2730 C CA . ALA A 1 349 ? -12.421 -20.409 13.469 1.00 94.31 349 ALA A CA 1
ATOM 2731 C C . ALA A 1 349 ? -11.721 -19.569 12.390 1.00 94.31 349 ALA A C 1
ATOM 2733 O O . ALA A 1 349 ? -11.803 -18.341 12.393 1.00 94.31 349 ALA A O 1
ATOM 2734 N N . GLU A 1 350 ? -11.054 -20.245 11.449 1.00 93.44 350 GLU A N 1
ATOM 2735 C CA . GLU A 1 350 ? -10.418 -19.630 10.271 1.00 93.44 350 GLU A CA 1
ATOM 2736 C C . GLU A 1 350 ? -9.496 -18.446 10.639 1.00 93.44 350 GLU A C 1
ATOM 2738 O O . GLU A 1 350 ? -9.753 -17.328 10.196 1.00 93.44 350 GLU A O 1
ATOM 2743 N N . PRO A 1 351 ? -8.456 -18.638 11.479 1.00 93.81 351 PRO A N 1
ATOM 2744 C CA . PRO A 1 351 ? -7.676 -17.546 12.077 1.00 93.81 351 PRO A CA 1
ATOM 2745 C C . PRO A 1 351 ? -7.045 -16.596 11.051 1.00 93.81 351 PRO A C 1
ATOM 2747 O O . PRO A 1 351 ? -6.970 -15.403 11.314 1.00 93.81 351 PRO A O 1
ATOM 2750 N N . ASP A 1 352 ? -6.687 -17.086 9.863 1.00 95.69 352 ASP A N 1
ATOM 2751 C CA . ASP A 1 352 ? -6.057 -16.288 8.799 1.00 95.69 352 ASP A CA 1
ATOM 2752 C C . ASP A 1 352 ? -7.044 -15.508 7.918 1.00 95.69 352 ASP A C 1
ATOM 2754 O O . ASP A 1 352 ? -6.661 -14.890 6.924 1.00 95.69 352 ASP A O 1
ATOM 2758 N N . ARG A 1 353 ? -8.319 -15.494 8.308 1.00 95.62 353 ARG A N 1
ATOM 2759 C CA . ARG A 1 353 ? -9.356 -14.663 7.706 1.00 95.62 353 ARG A CA 1
ATOM 2760 C C . ARG A 1 353 ? -9.385 -13.288 8.382 1.00 95.62 353 ARG A C 1
ATOM 2762 O O . ARG A 1 353 ? -9.491 -13.207 9.604 1.00 95.62 353 ARG A O 1
ATOM 2769 N N . SER A 1 354 ? -9.322 -12.185 7.648 1.00 97.06 354 SER A N 1
ATOM 2770 C CA . SER A 1 354 ? -9.539 -10.870 8.262 1.00 97.06 354 SER A CA 1
ATOM 2771 C C . SER A 1 354 ? -11.002 -10.691 8.672 1.00 97.06 354 SER A C 1
ATOM 2773 O O . SER A 1 354 ? -11.914 -11.212 8.029 1.00 97.06 354 SER A O 1
ATOM 2775 N N . VAL A 1 355 ? -11.246 -9.933 9.739 1.00 98.25 355 VAL A N 1
ATOM 2776 C CA . VAL A 1 355 ? -12.591 -9.713 10.292 1.00 98.25 355 VAL A CA 1
ATOM 2777 C C . VAL A 1 355 ? -12.933 -8.230 10.267 1.00 98.25 355 VAL A C 1
ATOM 2779 O O . VAL A 1 355 ? -12.145 -7.412 10.716 1.00 98.25 355 VAL A O 1
ATOM 2782 N N . ILE A 1 356 ? -14.123 -7.868 9.796 1.00 98.69 356 ILE A N 1
ATOM 2783 C CA . ILE A 1 356 ? -14.658 -6.506 9.859 1.00 98.69 356 ILE A CA 1
ATOM 2784 C C . ILE A 1 356 ? -15.764 -6.475 10.909 1.00 98.69 356 ILE A C 1
ATOM 2786 O O . ILE A 1 356 ? -16.847 -7.026 10.701 1.00 98.69 356 ILE A O 1
ATOM 2790 N N . LEU A 1 357 ? -15.507 -5.822 12.036 1.00 98.81 357 LEU A N 1
ATOM 2791 C CA . LEU A 1 357 ? -16.496 -5.589 13.078 1.00 98.81 357 LEU A CA 1
ATOM 2792 C C . LEU A 1 357 ? -17.333 -4.357 12.743 1.00 98.81 357 LEU A C 1
ATOM 2794 O O . LEU A 1 357 ? -16.811 -3.247 12.641 1.00 98.81 357 LEU A O 1
ATOM 2798 N N . TYR A 1 358 ? -18.647 -4.559 12.646 1.00 98.88 358 TYR A N 1
ATOM 2799 C CA . TYR A 1 358 ? -19.618 -3.471 12.574 1.00 98.88 358 TYR A CA 1
ATOM 2800 C C . TYR A 1 358 ? -20.223 -3.234 13.956 1.00 98.88 358 TYR A C 1
ATOM 2802 O O . TYR A 1 358 ? -20.868 -4.127 14.522 1.00 98.88 358 TYR A O 1
ATOM 2810 N N . GLY A 1 359 ? -20.008 -2.036 14.500 1.00 98.50 359 GLY A N 1
ATOM 2811 C CA . GLY A 1 359 ? -20.452 -1.644 15.840 1.00 98.50 359 GLY A CA 1
ATOM 2812 C C . GLY A 1 359 ? -19.295 -1.297 16.777 1.00 98.50 359 GLY A C 1
ATOM 2813 O O . GLY A 1 359 ? -18.268 -0.785 16.344 1.00 98.50 359 GLY A O 1
ATOM 2814 N N . ASN A 1 360 ? -19.482 -1.533 18.074 1.00 98.69 360 ASN A N 1
ATOM 2815 C CA . ASN A 1 360 ? -18.496 -1.249 19.117 1.00 98.69 360 ASN A CA 1
ATOM 2816 C C . ASN A 1 360 ? -18.526 -2.326 20.224 1.00 98.69 360 ASN A C 1
ATOM 2818 O O . ASN A 1 360 ? -19.311 -3.273 20.146 1.00 98.69 360 ASN A O 1
ATOM 2822 N N . ALA A 1 361 ? -17.716 -2.178 21.278 1.00 98.44 361 ALA A N 1
ATOM 2823 C CA . ALA A 1 361 ? -17.622 -3.144 22.377 1.00 98.44 361 ALA A CA 1
ATOM 2824 C C . ALA A 1 361 ? -18.935 -3.361 23.148 1.00 98.44 361 ALA A C 1
ATOM 2826 O O . ALA A 1 361 ? -19.119 -4.395 23.783 1.00 98.44 361 ALA A O 1
ATOM 2827 N N . SER A 1 362 ? -19.847 -2.385 23.121 1.00 98.31 362 SER A N 1
ATOM 2828 C CA . SER A 1 362 ? -21.170 -2.485 23.750 1.00 98.31 362 SER A CA 1
ATOM 2829 C C . SER A 1 362 ? -22.208 -3.161 22.849 1.00 98.31 362 SER A C 1
ATOM 2831 O O . SER A 1 362 ? -23.196 -3.680 23.361 1.00 98.31 362 SER A O 1
ATOM 2833 N N . SER A 1 363 ? -22.010 -3.150 21.526 1.00 98.31 363 SER A N 1
ATOM 2834 C CA . SER A 1 363 ? -23.004 -3.616 20.552 1.00 98.31 363 SER A CA 1
ATOM 2835 C C . SER A 1 363 ? -22.614 -4.895 19.806 1.00 98.31 363 SER A C 1
ATOM 2837 O O . SER A 1 363 ? -23.480 -5.491 19.167 1.00 98.31 363 SER A O 1
ATOM 2839 N N . ASN A 1 364 ? -21.343 -5.308 19.851 1.00 98.62 364 ASN A N 1
ATOM 2840 C CA . ASN A 1 364 ? -20.814 -6.455 19.112 1.00 98.62 364 ASN A CA 1
ATOM 2841 C C . ASN A 1 364 ? -20.120 -7.452 20.057 1.00 98.62 364 ASN A C 1
ATOM 2843 O O . ASN A 1 364 ? -19.060 -7.166 20.616 1.00 98.62 364 ASN A O 1
ATOM 2847 N N . ALA A 1 365 ? -20.711 -8.638 20.221 1.00 98.06 365 ALA A N 1
ATOM 2848 C CA . ALA A 1 365 ? -20.244 -9.661 21.159 1.00 98.06 365 ALA A CA 1
ATOM 2849 C C . ALA A 1 365 ? -18.850 -10.232 20.826 1.00 98.06 365 ALA A C 1
ATOM 2851 O O . ALA A 1 365 ? -18.178 -10.751 21.717 1.00 98.06 365 ALA A O 1
ATOM 2852 N N . ALA A 1 366 ? -18.390 -10.107 19.576 1.00 98.06 366 ALA A N 1
ATOM 2853 C CA . ALA A 1 366 ? -17.070 -10.573 19.156 1.00 98.06 366 ALA A CA 1
ATOM 2854 C C . ALA A 1 366 ? -15.926 -9.647 19.611 1.00 98.06 366 ALA A C 1
ATOM 2856 O O . ALA A 1 366 ? -14.767 -10.064 19.609 1.00 98.06 366 ALA A O 1
ATOM 2857 N N . TRP A 1 367 ? -16.232 -8.410 20.029 1.00 98.56 367 TRP A N 1
ATOM 2858 C CA . TRP A 1 367 ? -15.227 -7.394 20.355 1.00 98.56 367 TRP A CA 1
ATOM 2859 C C . TRP A 1 367 ? -14.226 -7.870 21.404 1.00 98.56 367 TRP A C 1
ATOM 2861 O O . TRP A 1 367 ? -13.024 -7.776 21.191 1.00 98.56 367 TRP A O 1
ATOM 2871 N N . GLY A 1 368 ? -14.706 -8.413 22.525 1.00 97.88 368 GLY A N 1
ATOM 2872 C CA . GLY A 1 368 ? -13.830 -8.804 23.632 1.00 97.88 368 GLY A CA 1
ATOM 2873 C C . GLY A 1 368 ? -12.802 -9.869 23.244 1.00 97.88 368 GLY A C 1
ATOM 2874 O O . GLY A 1 368 ? -11.671 -9.814 23.711 1.00 97.88 368 GLY A O 1
ATOM 2875 N N . ALA A 1 369 ? -13.171 -10.804 22.364 1.00 97.38 369 ALA A N 1
ATOM 2876 C CA . ALA A 1 369 ? -12.279 -11.875 21.920 1.00 97.38 369 ALA A CA 1
ATOM 2877 C C . ALA A 1 369 ? -11.245 -11.414 20.880 1.00 97.38 369 ALA A C 1
ATOM 2879 O O . ALA A 1 369 ? -10.185 -12.023 20.774 1.00 97.38 369 ALA A O 1
ATOM 2880 N N . LEU A 1 370 ? -11.560 -10.375 20.102 1.00 97.88 370 LEU A N 1
ATOM 2881 C CA . LEU A 1 370 ? -10.725 -9.917 18.989 1.00 97.88 370 LEU A CA 1
ATOM 2882 C C . LEU A 1 370 ? -9.910 -8.661 19.308 1.00 97.88 370 LEU A C 1
ATOM 2884 O O . LEU A 1 370 ? -8.803 -8.517 18.808 1.00 97.88 370 LEU A O 1
ATOM 2888 N N . LEU A 1 371 ? -10.462 -7.752 20.111 1.00 98.00 371 LEU A N 1
ATOM 2889 C CA . LEU A 1 371 ? -9.934 -6.408 20.360 1.00 98.00 371 LEU A CA 1
ATOM 2890 C C . LEU A 1 371 ? -9.872 -6.061 21.851 1.00 98.00 371 LEU A C 1
ATOM 2892 O O . LEU A 1 371 ? -9.657 -4.901 22.187 1.00 98.00 371 LEU A O 1
ATOM 2896 N N . GLY A 1 372 ? -10.068 -7.022 22.761 1.00 96.56 372 GLY A N 1
ATOM 2897 C CA . GLY A 1 372 ? -10.053 -6.764 24.207 1.00 96.56 372 GLY A CA 1
ATOM 2898 C C . GLY A 1 372 ? -8.755 -6.121 24.711 1.00 96.56 372 GLY A C 1
ATOM 2899 O O . GLY A 1 372 ? -8.804 -5.304 25.627 1.00 96.56 372 GLY A O 1
ATOM 2900 N N . ASP A 1 373 ? -7.633 -6.431 24.058 1.00 94.25 373 ASP A N 1
ATOM 2901 C CA . ASP A 1 373 ? -6.301 -5.913 24.392 1.00 94.25 373 ASP A CA 1
ATOM 2902 C C . ASP A 1 373 ? -5.860 -4.741 23.496 1.00 94.25 373 ASP A C 1
ATOM 2904 O O . ASP A 1 373 ? -4.768 -4.201 23.674 1.00 94.25 373 ASP A O 1
ATOM 2908 N N . ALA A 1 374 ? -6.692 -4.321 22.534 1.00 96.56 374 ALA A N 1
ATOM 2909 C CA . ALA A 1 374 ? -6.354 -3.206 21.657 1.00 96.56 374 ALA A CA 1
ATOM 2910 C C . ALA A 1 374 ? -6.225 -1.897 22.467 1.00 96.56 374 ALA A C 1
ATOM 2912 O O . ALA A 1 374 ? -7.052 -1.628 23.347 1.00 96.56 374 ALA A O 1
ATOM 2913 N N . PRO A 1 375 ? -5.246 -1.028 22.161 1.00 96.94 375 PRO A N 1
ATOM 2914 C CA . PRO A 1 375 ? -5.032 0.216 22.904 1.00 96.94 375 PRO A CA 1
ATOM 2915 C C . PRO A 1 375 ? -6.149 1.249 22.691 1.00 96.94 375 PRO A C 1
ATOM 2917 O O . PRO A 1 375 ? -6.253 2.203 23.464 1.00 96.94 375 PRO A O 1
ATOM 2920 N N . ILE A 1 376 ? -6.982 1.068 21.661 1.00 97.94 376 ILE A N 1
ATOM 2921 C CA . ILE A 1 376 ? -8.167 1.885 21.405 1.00 97.94 376 ILE A CA 1
ATOM 2922 C C . ILE A 1 376 ? -9.418 1.047 21.664 1.00 97.94 376 ILE A C 1
ATOM 2924 O O . ILE A 1 376 ? -9.639 0.014 21.033 1.00 97.94 376 ILE A O 1
ATOM 2928 N N . GLN A 1 377 ? -10.260 1.520 22.580 1.00 98.06 377 GLN A N 1
ATOM 2929 C CA . GLN A 1 377 ? -11.525 0.884 22.945 1.00 98.06 377 GLN A CA 1
ATOM 2930 C C . GLN A 1 377 ? -12.698 1.795 22.586 1.00 98.06 377 GLN A C 1
ATOM 2932 O O . GLN A 1 377 ? -12.693 2.986 22.895 1.00 98.06 377 GLN A O 1
ATOM 2937 N N . VAL A 1 378 ? -13.732 1.227 21.967 1.00 98.19 378 VAL A N 1
ATOM 2938 C CA . VAL A 1 378 ? -14.926 1.959 21.524 1.00 98.19 378 VAL A CA 1
ATOM 2939 C C . VAL A 1 378 ? -16.129 1.379 22.247 1.00 98.19 378 VAL A C 1
ATOM 2941 O O . VAL A 1 378 ? -16.390 0.182 22.154 1.00 98.19 378 VAL A O 1
ATOM 2944 N N . ALA A 1 379 ? -16.882 2.214 22.949 1.00 97.81 379 ALA A N 1
ATOM 2945 C CA . ALA A 1 379 ? -18.091 1.816 23.658 1.00 97.81 379 ALA A CA 1
ATOM 2946 C C . ALA A 1 379 ? -19.162 2.905 23.537 1.00 97.81 379 ALA A C 1
ATOM 2948 O O . ALA A 1 379 ? -18.914 4.000 23.030 1.00 97.81 379 ALA A O 1
ATOM 2949 N N . ASN A 1 380 ? -20.369 2.616 24.019 1.00 97.56 380 ASN A N 1
ATOM 2950 C CA . ASN A 1 380 ? -21.447 3.596 23.971 1.00 97.56 380 ASN A CA 1
ATOM 2951 C C . ASN A 1 380 ? -21.103 4.846 24.801 1.00 97.56 380 ASN A C 1
ATOM 2953 O O . ASN A 1 380 ? -20.802 4.758 25.991 1.00 97.56 380 ASN A O 1
ATOM 2957 N N . GLY A 1 381 ? -21.164 6.014 24.162 1.00 97.38 381 GLY A N 1
ATOM 2958 C CA . GLY A 1 381 ? -20.840 7.318 24.727 1.00 97.38 381 GLY A CA 1
ATOM 2959 C C . GLY A 1 381 ? -19.350 7.619 24.903 1.00 97.38 381 GLY A C 1
ATOM 2960 O O . GLY A 1 381 ? -19.052 8.673 25.461 1.00 97.38 381 GLY A O 1
ATOM 2961 N N . LYS A 1 382 ? -18.426 6.738 24.479 1.00 96.81 382 LYS A N 1
ATOM 2962 C CA . LYS A 1 382 ? -16.989 6.940 24.717 1.00 96.81 382 LYS A CA 1
ATOM 2963 C C . LYS A 1 382 ? -16.069 6.240 23.712 1.00 96.81 382 LYS A C 1
ATOM 2965 O O . LYS A 1 382 ? -16.279 5.077 23.372 1.00 96.81 382 LYS A O 1
ATOM 2970 N N . ILE A 1 383 ? -14.986 6.917 23.329 1.00 97.94 383 ILE A N 1
ATOM 2971 C CA . ILE A 1 383 ? -13.789 6.285 22.745 1.00 97.94 383 ILE A CA 1
ATOM 2972 C C . ILE A 1 383 ? -12.614 6.508 23.699 1.00 97.94 383 ILE A C 1
ATOM 2974 O O . ILE A 1 383 ? -12.407 7.629 24.154 1.00 97.94 383 ILE A O 1
ATOM 2978 N N . THR A 1 384 ? -11.867 5.456 24.021 1.00 96.69 384 THR A N 1
ATOM 2979 C CA . THR A 1 384 ? -10.689 5.507 24.899 1.00 96.69 384 THR A CA 1
ATOM 2980 C C . THR A 1 384 ? -9.443 5.185 24.086 1.00 96.69 384 THR A C 1
ATOM 2982 O O . THR A 1 384 ? -9.439 4.183 23.376 1.00 96.69 384 THR A O 1
ATOM 2985 N N . LEU A 1 385 ? -8.403 6.010 24.197 1.00 93.88 385 LEU A N 1
ATOM 2986 C CA . LEU A 1 385 ? -7.093 5.823 23.579 1.00 93.88 385 LEU A CA 1
ATOM 2987 C C . LEU A 1 385 ? -6.059 5.763 24.707 1.00 93.88 385 LEU A C 1
ATOM 2989 O O . LEU A 1 385 ? -5.747 6.777 25.329 1.00 93.88 385 LEU A O 1
ATOM 2993 N N . GLY A 1 386 ? -5.563 4.567 25.025 1.00 85.00 386 GLY A N 1
ATOM 2994 C CA . GLY A 1 386 ? -4.690 4.377 26.183 1.00 85.00 386 GLY A CA 1
ATOM 2995 C C . GLY A 1 386 ? -5.378 4.798 27.490 1.00 85.00 386 GLY A C 1
ATOM 2996 O O . GLY A 1 386 ? -6.371 4.194 27.896 1.00 85.00 386 GLY A O 1
ATOM 2997 N N . SER A 1 387 ? -4.848 5.825 28.163 1.00 78.75 387 SER A N 1
ATOM 2998 C CA . SER A 1 387 ? -5.432 6.393 29.390 1.00 78.75 387 SER A CA 1
ATOM 2999 C C . SER A 1 387 ? -6.478 7.482 29.151 1.00 78.75 387 SER A C 1
ATOM 3001 O O . SER A 1 387 ? -7.235 7.798 30.073 1.00 78.75 387 SER A O 1
ATOM 3003 N N . ASP A 1 388 ? -6.527 8.051 27.948 1.00 84.31 388 ASP A N 1
ATOM 3004 C CA . ASP A 1 388 ? -7.336 9.227 27.646 1.00 84.31 388 ASP A CA 1
ATOM 3005 C C . ASP A 1 388 ? -8.669 8.823 27.018 1.00 84.31 388 ASP A C 1
ATOM 3007 O O . ASP A 1 388 ? -8.778 7.822 26.311 1.00 84.31 388 ASP A O 1
ATOM 3011 N N . GLY A 1 389 ? -9.725 9.581 27.307 1.00 86.88 389 GLY A N 1
ATOM 3012 C CA . GLY A 1 389 ? -11.079 9.252 26.877 1.00 86.88 389 GLY A CA 1
ATOM 3013 C C . GLY A 1 389 ? -11.815 10.445 26.293 1.00 86.88 389 GLY A C 1
ATOM 3014 O O . GLY A 1 389 ? -11.853 11.509 26.901 1.00 86.88 389 GLY A O 1
ATOM 3015 N N . MET A 1 390 ? -12.464 10.231 25.153 1.00 93.94 390 MET A N 1
ATOM 3016 C CA . MET A 1 390 ? -13.393 11.164 24.525 1.00 93.94 390 MET A CA 1
ATOM 3017 C C . MET A 1 390 ? -14.823 10.758 24.893 1.00 93.94 390 MET A C 1
ATOM 3019 O O . MET A 1 390 ? -15.395 9.852 24.281 1.00 93.94 390 MET A O 1
ATOM 3023 N N . ASP A 1 391 ? -15.406 11.409 25.902 1.00 95.12 391 ASP A N 1
ATOM 3024 C CA . ASP A 1 391 ? -16.775 11.142 26.373 1.00 95.12 391 ASP A CA 1
ATOM 3025 C C . ASP A 1 391 ? -17.816 11.808 25.445 1.00 95.12 391 ASP A C 1
ATOM 3027 O O . ASP A 1 391 ? -18.474 12.795 25.786 1.00 95.12 391 ASP A O 1
ATOM 3031 N N . ARG A 1 392 ? -17.936 11.278 24.225 1.00 95.38 392 ARG A N 1
ATOM 3032 C CA . ARG A 1 392 ? -18.816 11.763 23.154 1.00 95.38 392 ARG A CA 1
ATOM 3033 C C . ARG A 1 392 ? -19.587 10.611 22.525 1.00 95.38 392 ARG A C 1
ATOM 3035 O O . ARG A 1 392 ? -19.036 9.537 22.318 1.00 95.38 392 ARG A O 1
ATOM 3042 N N . ASN A 1 393 ? -20.847 10.842 22.156 1.00 96.69 393 ASN A N 1
ATOM 3043 C CA . ASN A 1 393 ? -21.750 9.821 21.590 1.00 96.69 393 ASN A CA 1
ATOM 3044 C C . ASN A 1 393 ? -21.957 9.951 20.062 1.00 96.69 393 ASN A C 1
ATOM 3046 O O . ASN A 1 393 ? -22.871 9.351 19.492 1.00 96.69 393 ASN A O 1
ATOM 3050 N N . ASP A 1 394 ? -21.163 10.797 19.405 1.00 97.19 394 ASP A N 1
ATOM 3051 C CA . ASP A 1 394 ? -21.299 11.179 17.996 1.00 97.19 394 ASP A CA 1
ATOM 3052 C C . ASP A 1 394 ? -20.060 10.867 17.141 1.00 97.19 394 ASP A C 1
ATOM 3054 O O . ASP A 1 394 ? -20.037 11.208 15.961 1.00 97.19 394 ASP A O 1
ATOM 3058 N N . LEU A 1 395 ? -19.045 10.204 17.702 1.00 98.19 395 LEU A N 1
ATOM 3059 C CA . LEU A 1 395 ? -17.780 9.944 17.017 1.00 98.19 395 LEU A CA 1
ATOM 3060 C C . LEU A 1 395 ? -17.843 8.646 16.212 1.00 98.19 395 LEU A C 1
ATOM 3062 O O . LEU A 1 395 ? -18.177 7.592 16.756 1.00 98.19 395 LEU A O 1
ATOM 3066 N N . GLY A 1 396 ? -17.529 8.725 14.921 1.00 98.44 396 GLY A N 1
ATOM 3067 C CA . GLY A 1 396 ? -17.307 7.569 14.054 1.00 98.44 396 GLY A CA 1
ATOM 3068 C C . GLY A 1 396 ? -15.839 7.161 14.059 1.00 98.44 396 GLY A C 1
ATOM 3069 O O . GLY A 1 396 ? -14.969 8.014 14.235 1.00 98.44 396 GLY A O 1
ATOM 3070 N N . ILE A 1 397 ? -15.567 5.871 13.863 1.00 98.44 397 ILE A N 1
ATOM 3071 C CA . ILE A 1 397 ? -14.207 5.326 13.861 1.00 98.44 397 ILE A CA 1
ATOM 3072 C C . ILE A 1 397 ? -14.000 4.300 12.746 1.00 98.44 397 ILE A C 1
ATOM 3074 O O . ILE A 1 397 ? -14.848 3.433 12.513 1.00 98.44 397 ILE A O 1
ATOM 3078 N N . LEU A 1 398 ? -12.838 4.407 12.102 1.00 98.75 398 LEU A N 1
ATOM 3079 C CA . LEU A 1 398 ? -12.172 3.332 11.378 1.00 98.75 398 LEU A CA 1
ATOM 3080 C C . LEU A 1 398 ? -10.924 2.923 12.161 1.00 98.75 398 LEU A C 1
ATOM 3082 O O . LEU A 1 398 ? -10.210 3.791 12.657 1.00 98.75 398 LEU A O 1
ATOM 3086 N N . MET A 1 399 ? -10.653 1.629 12.281 1.00 98.25 399 MET A N 1
ATOM 3087 C CA . MET A 1 399 ? -9.430 1.119 12.913 1.00 98.25 399 MET A CA 1
ATOM 3088 C C . MET A 1 399 ? -9.055 -0.236 12.318 1.00 98.25 399 MET A C 1
ATOM 3090 O O . MET A 1 399 ? -9.953 -1.025 12.048 1.00 98.25 399 MET A O 1
ATOM 3094 N N . ALA A 1 400 ? -7.769 -0.522 12.141 1.00 98.00 400 ALA A N 1
ATOM 3095 C CA . ALA A 1 400 ? -7.253 -1.856 11.852 1.00 98.00 400 ALA A CA 1
ATOM 3096 C C . ALA A 1 400 ? -6.270 -2.297 12.943 1.00 98.00 400 ALA A C 1
ATOM 3098 O O . ALA A 1 400 ? -5.370 -1.552 13.314 1.00 98.00 400 ALA A O 1
ATOM 3099 N N . TYR A 1 401 ? -6.442 -3.515 13.452 1.00 97.88 401 TYR A N 1
ATOM 3100 C CA . TYR A 1 401 ? -5.607 -4.094 14.508 1.00 97.88 401 TYR A CA 1
ATOM 3101 C C . TYR A 1 401 ? -5.305 -5.571 14.208 1.00 97.88 401 TYR A C 1
ATOM 3103 O O . TYR A 1 401 ? -6.114 -6.196 13.524 1.00 97.88 401 TYR A O 1
ATOM 3111 N N . PRO A 1 402 ? -4.196 -6.173 14.671 1.00 97.25 402 PRO A N 1
ATOM 3112 C CA . PRO A 1 402 ? -3.909 -7.585 14.420 1.00 97.25 402 PRO A CA 1
ATOM 3113 C C . PRO A 1 402 ? -5.014 -8.505 14.909 1.00 97.25 402 PRO A C 1
ATOM 3115 O O . PRO A 1 402 ? -5.537 -8.337 16.012 1.00 97.25 402 PRO A O 1
ATOM 3118 N N . ARG A 1 403 ? -5.341 -9.523 14.108 1.00 96.00 403 ARG A N 1
ATOM 3119 C CA . ARG A 1 403 ? -6.215 -10.596 14.571 1.00 96.00 403 ARG A CA 1
ATOM 3120 C C . ARG A 1 403 ? -5.424 -11.533 15.492 1.00 96.00 403 ARG A C 1
ATOM 3122 O O . ARG A 1 403 ? -4.404 -12.072 15.057 1.00 96.00 403 ARG A O 1
ATOM 3129 N N . PRO A 1 404 ? -5.894 -11.792 16.726 1.00 94.94 404 PRO A N 1
ATOM 3130 C CA . PRO A 1 404 ? -5.254 -12.770 17.596 1.00 94.94 404 PRO A CA 1
ATOM 3131 C C . PRO A 1 404 ? -5.171 -14.151 16.933 1.00 94.94 404 PRO A C 1
ATOM 3133 O O . PRO A 1 404 ? -6.169 -14.662 16.424 1.00 94.94 404 PRO A O 1
ATOM 3136 N N . GLY A 1 405 ? -3.987 -14.769 16.969 1.00 92.69 405 GLY A N 1
ATOM 3137 C CA . GLY A 1 405 ? -3.771 -16.137 16.483 1.00 92.69 405 GLY A CA 1
ATOM 3138 C C . GLY A 1 405 ? -3.526 -16.290 14.978 1.00 92.69 405 GLY A C 1
ATOM 3139 O O . GLY A 1 405 ? -3.527 -17.421 14.500 1.00 92.69 405 GLY A O 1
ATOM 3140 N N . SER A 1 406 ? -3.307 -15.199 14.246 1.00 94.75 406 SER A N 1
ATOM 3141 C CA . SER A 1 406 ? -2.833 -15.219 12.854 1.00 94.75 406 SER A CA 1
ATOM 3142 C C . SER A 1 406 ? -1.489 -14.510 12.749 1.00 94.75 406 SER A C 1
ATOM 3144 O O . SER A 1 406 ? -1.158 -13.760 13.661 1.00 94.75 406 SER A O 1
ATOM 3146 N N . ASP A 1 407 ? -0.766 -14.705 11.641 1.00 93.69 407 ASP A N 1
ATOM 3147 C CA . ASP A 1 407 ? 0.419 -13.929 11.223 1.00 93.69 407 ASP A CA 1
ATOM 3148 C C . ASP A 1 407 ? 0.128 -12.962 10.053 1.00 93.69 407 ASP A C 1
ATOM 3150 O O . ASP A 1 407 ? 0.976 -12.151 9.681 1.00 93.69 407 ASP A O 1
ATOM 3154 N N . VAL A 1 408 ? -1.089 -13.015 9.492 1.00 94.25 408 VAL A N 1
ATOM 3155 C CA . VAL A 1 408 ? -1.485 -12.275 8.277 1.00 94.25 408 VAL A CA 1
ATOM 3156 C C . VAL A 1 408 ? -2.809 -11.523 8.427 1.00 94.25 408 VAL A C 1
ATOM 3158 O O . VAL A 1 408 ? -2.998 -10.465 7.840 1.00 94.25 408 VAL A O 1
ATOM 3161 N N . ALA A 1 409 ? -3.743 -12.039 9.226 1.00 96.00 409 ALA A N 1
ATOM 3162 C CA . ALA A 1 409 ? -5.072 -11.461 9.337 1.00 96.00 409 ALA A CA 1
ATOM 3163 C C . ALA A 1 409 ? -5.122 -10.268 10.294 1.00 96.00 409 ALA A C 1
ATOM 3165 O O . ALA A 1 409 ? -4.414 -10.191 11.304 1.00 96.00 409 ALA A O 1
ATOM 3166 N N . MET A 1 410 ? -6.053 -9.368 9.996 1.00 97.50 410 MET A N 1
ATOM 3167 C CA . MET A 1 410 ? -6.337 -8.168 10.775 1.00 97.50 410 MET A CA 1
ATOM 3168 C C . MET A 1 410 ? -7.827 -8.100 11.121 1.00 97.50 410 MET A C 1
ATOM 3170 O O . MET A 1 410 ? -8.678 -8.730 10.490 1.00 97.50 410 MET A O 1
ATOM 3174 N N . VAL A 1 411 ? -8.151 -7.284 12.112 1.00 98.25 411 VAL A N 1
ATOM 3175 C CA . VAL A 1 411 ? -9.499 -6.903 12.510 1.00 98.25 411 VAL A CA 1
ATOM 3176 C C . VAL A 1 411 ? -9.705 -5.439 12.139 1.00 98.25 411 VAL A C 1
ATOM 3178 O O . VAL A 1 411 ? -9.054 -4.558 12.696 1.00 98.25 411 VAL A O 1
ATOM 3181 N N . ALA A 1 412 ? -10.613 -5.174 11.205 1.00 98.50 412 ALA A N 1
ATOM 3182 C CA . ALA A 1 412 ? -11.114 -3.842 10.907 1.00 98.50 412 ALA A CA 1
ATOM 3183 C C . ALA A 1 412 ? -12.301 -3.505 11.818 1.00 98.50 412 ALA A C 1
ATOM 3185 O O . ALA A 1 412 ? -13.162 -4.347 12.066 1.00 98.50 412 ALA A O 1
ATOM 3186 N N . VAL A 1 413 ? -12.404 -2.256 12.255 1.00 98.69 413 VAL A N 1
ATOM 3187 C CA . VAL A 1 413 ? -13.585 -1.702 12.921 1.00 98.69 413 VAL A CA 1
ATOM 3188 C C . VAL A 1 413 ? -14.198 -0.646 12.024 1.00 98.69 413 VAL A C 1
ATOM 3190 O O . VAL A 1 413 ? -13.523 0.300 11.628 1.00 98.69 413 VAL A O 1
ATOM 3193 N N . ILE A 1 414 ? -15.490 -0.795 11.751 1.00 98.75 414 ILE A N 1
ATOM 3194 C CA . ILE A 1 414 ? -16.348 0.251 11.200 1.00 98.75 414 ILE A CA 1
ATOM 3195 C C . ILE A 1 414 ? -17.429 0.483 12.246 1.00 98.75 414 ILE A C 1
ATOM 3197 O O . ILE A 1 414 ? -18.311 -0.354 12.456 1.00 98.75 414 ILE A O 1
ATOM 3201 N N . GLY A 1 415 ? -17.340 1.598 12.961 1.00 98.19 415 GLY A N 1
ATOM 3202 C CA . GLY A 1 415 ? -18.152 1.779 14.154 1.00 98.19 415 GLY A CA 1
ATOM 3203 C C . GLY A 1 415 ? -18.263 3.215 14.612 1.00 98.19 415 GLY A C 1
ATOM 3204 O O . GLY A 1 415 ? -17.933 4.165 13.906 1.00 98.19 415 GLY A O 1
ATOM 3205 N N . GLY A 1 416 ? -18.735 3.372 15.838 1.00 98.12 416 GLY A N 1
ATOM 3206 C CA . GLY A 1 416 ? -18.791 4.664 16.490 1.00 98.12 416 GLY A CA 1
ATOM 3207 C C . GLY A 1 416 ? -19.186 4.540 17.948 1.00 98.12 416 GLY A C 1
ATOM 3208 O O . GLY A 1 416 ? -19.660 3.492 18.397 1.00 98.12 416 GLY A O 1
ATOM 3209 N N . SER A 1 417 ? -19.012 5.630 18.685 1.00 98.25 417 SER A N 1
ATOM 3210 C CA . SER A 1 417 ? -19.384 5.706 20.095 1.00 98.25 417 SER A CA 1
ATOM 3211 C C . SER A 1 417 ? -20.896 5.770 20.323 1.00 98.25 417 SER A C 1
ATOM 3213 O O . SER A 1 417 ? -21.343 5.675 21.453 1.00 98.25 417 SER A O 1
ATOM 3215 N N . GLY A 1 418 ? -21.701 5.893 19.271 1.00 98.25 418 GLY A N 1
ATOM 3216 C CA . GLY A 1 418 ? -23.159 5.802 19.306 1.00 98.25 418 GLY A CA 1
ATOM 3217 C C . GLY A 1 418 ? -23.728 5.850 17.892 1.00 98.25 418 GLY A C 1
ATOM 3218 O O . GLY A 1 418 ? -22.980 6.031 16.931 1.00 98.25 418 GLY A O 1
ATOM 3219 N N . ILE A 1 419 ? -25.052 5.734 17.738 1.00 98.31 419 ILE A N 1
ATOM 3220 C CA . ILE A 1 419 ? -25.689 5.657 16.408 1.00 98.31 419 ILE A CA 1
ATOM 3221 C C . ILE A 1 419 ? -25.366 6.844 15.484 1.00 98.31 419 ILE A C 1
ATOM 3223 O O . ILE A 1 419 ? -25.294 6.678 14.268 1.00 98.31 419 ILE A O 1
ATOM 3227 N N . VAL A 1 420 ? -25.153 8.042 16.040 1.00 98.12 420 VAL A N 1
ATOM 3228 C CA . VAL A 1 420 ? -24.735 9.211 15.250 1.00 98.12 420 VAL A CA 1
ATOM 3229 C C . VAL A 1 420 ? -23.330 8.992 14.695 1.00 98.12 420 VAL A C 1
ATOM 3231 O O . VAL A 1 420 ? -23.142 9.127 13.493 1.00 98.12 420 VAL A O 1
ATOM 3234 N N . GLY A 1 421 ? -22.381 8.578 15.536 1.00 98.00 421 GLY A N 1
ATOM 3235 C CA . GLY A 1 421 ? -21.015 8.268 15.116 1.00 98.00 421 GLY A CA 1
ATOM 3236 C C . GLY A 1 421 ? -20.929 7.092 14.146 1.00 98.00 421 GLY A C 1
ATOM 3237 O O . GLY A 1 421 ? -20.230 7.162 13.143 1.00 98.00 421 GLY A O 1
ATOM 3238 N N . MET A 1 422 ? -21.718 6.045 14.380 1.00 98.56 422 MET A N 1
ATOM 3239 C CA . MET A 1 422 ? -21.845 4.916 13.461 1.00 98.56 422 MET A CA 1
ATOM 3240 C C . MET A 1 422 ? -22.293 5.381 12.064 1.00 98.56 422 MET A C 1
ATOM 3242 O O . MET A 1 422 ? -21.623 5.090 11.075 1.00 98.56 422 MET A O 1
ATOM 3246 N N . ARG A 1 423 ? -23.349 6.203 11.979 1.00 98.06 423 ARG A N 1
ATOM 3247 C CA . ARG A 1 423 ? -23.809 6.809 10.714 1.00 98.06 423 ARG A CA 1
ATOM 3248 C C . ARG A 1 423 ? -22.806 7.787 10.111 1.00 98.06 423 ARG A C 1
ATOM 3250 O O . ARG A 1 423 ? -22.767 7.937 8.894 1.00 98.06 423 ARG A O 1
ATOM 3257 N N . THR A 1 424 ? -21.958 8.424 10.921 1.00 97.00 424 THR A N 1
ATOM 3258 C CA . THR A 1 424 ? -20.835 9.217 10.404 1.00 97.00 424 THR A CA 1
ATOM 3259 C C . THR A 1 424 ? -19.904 8.364 9.545 1.00 97.00 424 THR A C 1
ATOM 3261 O O . THR A 1 424 ? -19.280 8.916 8.659 1.00 97.00 424 THR A O 1
ATOM 3264 N N . THR A 1 425 ? -19.839 7.040 9.699 1.00 97.50 425 THR A N 1
ATOM 3265 C CA . THR A 1 425 ? -19.005 6.193 8.822 1.00 97.50 425 THR A CA 1
ATOM 3266 C C . THR A 1 425 ? -19.656 5.842 7.475 1.00 97.50 425 THR A C 1
ATOM 3268 O O . THR A 1 425 ? -18.987 5.290 6.600 1.00 97.50 425 THR A O 1
ATOM 3271 N N . ASP A 1 426 ? -20.936 6.180 7.261 1.00 95.62 426 ASP A N 1
ATOM 3272 C CA . ASP A 1 426 ? -21.696 5.802 6.057 1.00 95.62 426 ASP A CA 1
ATOM 3273 C C . ASP A 1 426 ? -21.099 6.372 4.760 1.00 95.62 426 ASP A C 1
ATOM 3275 O O . ASP A 1 426 ? -21.290 5.787 3.696 1.00 95.62 426 ASP A O 1
ATOM 3279 N N . GLN A 1 427 ? -20.375 7.494 4.829 1.00 90.62 427 GLN A N 1
ATOM 3280 C CA . GLN A 1 427 ? -19.746 8.118 3.659 1.00 90.62 427 GLN A CA 1
ATOM 3281 C C . GLN A 1 427 ? -18.215 8.019 3.661 1.00 90.62 427 GLN A C 1
ATOM 3283 O O . GLN A 1 427 ? -17.576 8.676 2.844 1.00 90.62 427 GLN A O 1
ATOM 3288 N N . PHE A 1 428 ? -17.603 7.233 4.552 1.00 94.81 428 PHE A N 1
ATOM 3289 C CA . PHE A 1 428 ? -16.151 7.038 4.536 1.00 94.81 428 PHE A CA 1
ATOM 3290 C C . PHE A 1 428 ? -15.751 6.166 3.333 1.00 94.81 428 PHE A C 1
ATOM 3292 O O . PHE A 1 428 ? -16.099 4.982 3.305 1.00 94.81 428 PHE A O 1
ATOM 3299 N N . PRO A 1 429 ? -15.037 6.697 2.319 1.00 90.75 429 PRO A N 1
ATOM 3300 C CA . PRO A 1 429 ? -14.885 6.012 1.041 1.00 90.75 429 PRO A CA 1
ATOM 3301 C C . PRO A 1 429 ? -13.672 5.065 1.006 1.00 90.75 429 PRO A C 1
ATOM 3303 O O . PRO A 1 429 ? -12.841 5.142 0.107 1.00 90.75 429 PRO A O 1
ATOM 3306 N N . PHE A 1 430 ? -13.580 4.115 1.941 1.00 91.75 430 PHE A N 1
ATOM 3307 C CA . PHE A 1 430 ? -12.432 3.196 2.051 1.00 91.75 430 PHE A CA 1
ATOM 3308 C C . PHE A 1 430 ? -12.340 2.122 0.945 1.00 91.75 430 PHE A C 1
ATOM 3310 O O . PHE A 1 430 ? -11.330 1.434 0.858 1.00 91.75 430 PHE A O 1
ATOM 3317 N N . VAL A 1 431 ? -13.346 1.984 0.071 1.00 90.62 431 VAL A N 1
ATOM 3318 C CA . VAL A 1 431 ? -13.290 1.142 -1.151 1.00 90.62 431 VAL A CA 1
ATOM 3319 C C . VAL A 1 431 ? -13.053 2.011 -2.397 1.00 90.62 431 VAL A C 1
ATOM 3321 O O . VAL A 1 431 ? -13.606 1.772 -3.469 1.00 90.62 431 VAL A O 1
ATOM 3324 N N . THR A 1 432 ? -12.276 3.085 -2.253 1.00 88.88 432 THR A N 1
ATOM 3325 C CA . THR A 1 432 ? -11.951 4.033 -3.329 1.00 88.88 432 THR A CA 1
ATOM 3326 C C . THR A 1 432 ? -10.450 4.265 -3.389 1.00 88.88 432 THR A C 1
ATOM 3328 O O . THR A 1 432 ? -9.823 4.458 -2.346 1.00 88.88 432 THR A O 1
ATOM 3331 N N . SER A 1 433 ? -9.885 4.261 -4.597 1.00 87.44 433 SER A N 1
ATOM 3332 C CA . SER A 1 433 ? -8.494 4.668 -4.834 1.00 87.44 433 SER A CA 1
ATOM 3333 C C . SER A 1 433 ? -8.278 6.142 -4.521 1.00 87.44 433 SER A C 1
ATOM 3335 O O . SER A 1 433 ? -9.226 6.927 -4.539 1.00 87.44 433 SER A O 1
ATOM 3337 N N . GLY A 1 434 ? -7.043 6.509 -4.181 1.00 86.38 434 GLY A N 1
ATOM 3338 C CA . GLY A 1 434 ? -6.703 7.869 -3.752 1.00 86.38 434 GLY A CA 1
ATOM 3339 C C . GLY A 1 434 ? -7.223 8.260 -2.360 1.00 86.38 434 GLY A C 1
ATOM 3340 O O . GLY A 1 434 ? -6.926 9.353 -1.891 1.00 86.38 434 GLY A O 1
ATOM 3341 N N . VAL A 1 435 ? -7.974 7.389 -1.672 1.00 90.12 435 VAL A N 1
ATOM 3342 C CA . VAL A 1 435 ? -8.440 7.617 -0.293 1.00 90.12 435 VAL A CA 1
ATOM 3343 C C . VAL A 1 435 ? -7.662 6.719 0.651 1.00 90.12 435 VAL A C 1
ATOM 3345 O O . VAL A 1 435 ? -7.859 5.503 0.654 1.00 90.12 435 VAL A O 1
ATOM 3348 N N . HIS A 1 436 ? -6.818 7.305 1.492 1.00 92.25 436 HIS A N 1
ATOM 3349 C CA . HIS A 1 436 ? -5.943 6.541 2.375 1.00 92.25 436 HIS A CA 1
ATOM 3350 C C . HIS A 1 436 ? -6.177 6.921 3.824 1.00 92.25 436 HIS A C 1
ATOM 3352 O O . HIS A 1 436 ? -6.052 8.078 4.211 1.00 92.25 436 HIS A O 1
ATOM 3358 N N . TYR A 1 437 ? -6.534 5.919 4.618 1.00 95.88 437 TYR A N 1
ATOM 3359 C CA . TYR A 1 437 ? -6.664 6.051 6.059 1.00 95.88 437 TYR A CA 1
ATOM 3360 C C . TYR A 1 437 ? -5.397 5.512 6.727 1.00 95.88 437 TYR A C 1
ATOM 3362 O O . TYR A 1 437 ? -4.845 4.512 6.247 1.00 95.88 437 TYR A O 1
ATOM 3370 N N . PRO A 1 438 ? -4.944 6.138 7.825 1.00 97.81 438 PRO A N 1
ATOM 3371 C CA . PRO A 1 438 ? -3.929 5.550 8.689 1.00 97.81 438 PRO A CA 1
ATOM 3372 C C . PRO A 1 438 ? -4.519 4.338 9.438 1.00 97.81 438 PRO A C 1
ATOM 3374 O O . PRO A 1 438 ? -5.601 3.848 9.095 1.00 97.81 438 PRO A O 1
ATOM 3377 N N . ASP A 1 439 ? -3.812 3.813 10.434 1.00 98.44 439 ASP A N 1
ATOM 3378 C CA . ASP A 1 439 ? -4.254 2.614 11.155 1.00 98.44 439 ASP A CA 1
ATOM 3379 C C . ASP A 1 439 ? -5.571 2.833 11.895 1.00 98.44 439 ASP A C 1
ATOM 3381 O O . ASP A 1 439 ? -6.398 1.926 11.978 1.00 98.44 439 ASP A O 1
ATOM 3385 N N . TRP A 1 440 ? -5.790 4.047 12.400 1.00 98.38 440 TRP A N 1
ATOM 3386 C CA . TRP A 1 440 ? -7.046 4.446 13.018 1.00 98.38 440 TRP A CA 1
ATOM 3387 C C . TRP A 1 440 ? -7.403 5.900 12.715 1.00 98.38 440 TRP A C 1
ATOM 3389 O O . TRP A 1 440 ? -6.545 6.772 12.594 1.00 98.38 440 TRP A O 1
ATOM 3399 N N . PHE A 1 441 ? -8.700 6.165 12.595 1.00 98.44 441 PHE A N 1
ATOM 3400 C CA . PHE A 1 441 ? -9.257 7.450 12.194 1.00 98.44 441 PHE A CA 1
ATOM 3401 C C . PHE A 1 441 ? -10.592 7.679 12.901 1.00 98.44 441 PHE A C 1
ATOM 3403 O O . PHE A 1 441 ? -11.521 6.887 12.754 1.00 98.44 441 PHE A O 1
ATOM 3410 N N . ILE A 1 442 ? -10.691 8.772 13.651 1.00 98.25 442 ILE A N 1
ATOM 3411 C CA . ILE A 1 442 ? -11.856 9.179 14.433 1.00 98.25 442 ILE A CA 1
ATOM 3412 C C . ILE A 1 442 ? -12.334 10.530 13.916 1.00 98.25 442 ILE A C 1
ATOM 3414 O O . ILE A 1 442 ? -11.578 11.504 13.884 1.00 98.25 442 ILE A O 1
ATOM 3418 N N . ALA A 1 443 ? -13.612 10.623 13.567 1.00 97.75 443 ALA A N 1
ATOM 3419 C CA . ALA A 1 443 ? -14.206 11.876 13.124 1.00 97.75 443 ALA A CA 1
ATOM 3420 C C . ALA A 1 443 ? -15.599 12.093 13.710 1.00 97.75 443 ALA A C 1
ATOM 3422 O O . ALA A 1 443 ? -16.346 11.157 13.999 1.00 97.75 443 ALA A O 1
ATOM 3423 N N . SER A 1 444 ? -15.947 13.366 13.859 1.00 96.94 444 SER A N 1
ATOM 3424 C CA . SER A 1 444 ? -17.296 13.797 14.215 1.00 96.94 444 SER A CA 1
ATOM 3425 C C . SER A 1 444 ? -18.137 14.028 12.949 1.00 96.94 444 SER A C 1
ATOM 3427 O O . SER A 1 444 ? -17.584 14.101 11.846 1.00 96.94 444 SER A O 1
ATOM 3429 N N . PRO A 1 445 ? -19.464 14.225 13.064 1.00 96.31 445 PRO A N 1
ATOM 3430 C CA . PRO A 1 445 ? -20.313 14.542 11.914 1.00 96.31 445 PRO A CA 1
ATOM 3431 C C . PRO A 1 445 ? -19.912 15.840 11.194 1.00 96.31 445 PRO A C 1
ATOM 3433 O O . PRO A 1 445 ? -20.316 16.063 10.053 1.00 96.31 445 PRO A O 1
ATOM 3436 N N . GLU A 1 446 ? -19.112 16.702 11.833 1.00 95.44 446 GLU A N 1
ATOM 3437 C CA . GLU A 1 446 ? -18.631 17.943 11.229 1.00 95.44 446 GLU A CA 1
ATOM 3438 C C . GLU A 1 446 ? -17.718 17.719 10.018 1.00 95.44 446 GLU A C 1
ATOM 3440 O O . GLU A 1 446 ? -17.564 18.642 9.219 1.00 95.44 446 GLU A O 1
ATOM 3445 N N . ILE A 1 447 ? -17.169 16.511 9.826 1.00 94.31 447 ILE A N 1
ATOM 3446 C CA . ILE A 1 447 ? -16.328 16.176 8.663 1.00 94.31 447 ILE A CA 1
ATOM 3447 C C . ILE A 1 447 ? -17.045 16.454 7.334 1.00 94.31 447 ILE A C 1
ATOM 3449 O O . ILE A 1 447 ? -16.430 16.889 6.366 1.00 94.31 447 ILE A O 1
ATOM 3453 N N . TYR A 1 448 ? -18.373 16.325 7.308 1.00 93.50 448 TYR A N 1
ATOM 3454 C CA . TYR A 1 448 ? -19.189 16.594 6.122 1.00 93.50 448 TYR A CA 1
ATOM 3455 C C . TYR A 1 448 ? -19.413 18.073 5.822 1.00 93.50 448 TYR A C 1
ATOM 3457 O O . TYR A 1 448 ? -19.853 18.422 4.729 1.00 93.50 448 TYR A O 1
ATOM 3465 N N . LEU A 1 449 ? -19.138 18.943 6.789 1.00 92.00 449 LEU A N 1
ATOM 3466 C CA . LEU A 1 449 ? -19.320 20.386 6.660 1.00 92.00 449 LEU A CA 1
ATOM 3467 C C . LEU A 1 449 ? -17.986 21.125 6.593 1.00 92.00 449 LEU A C 1
ATOM 3469 O O . LEU A 1 449 ? -17.912 22.190 5.986 1.00 92.00 449 LEU A O 1
ATOM 3473 N N . LYS A 1 450 ? -16.953 20.579 7.240 1.00 89.94 450 LYS A N 1
ATOM 3474 C CA . LYS A 1 450 ? -15.666 21.243 7.450 1.00 89.94 450 LYS A CA 1
ATOM 3475 C C . LYS A 1 450 ? -14.467 20.432 6.937 1.00 89.94 450 LYS A C 1
ATOM 3477 O O . LYS A 1 450 ? -13.335 20.828 7.201 1.00 89.94 450 LYS A O 1
ATOM 3482 N N . ALA A 1 451 ? -14.701 19.328 6.220 1.00 87.38 451 ALA A N 1
ATOM 3483 C CA . ALA A 1 451 ? -13.659 18.425 5.723 1.00 87.38 451 ALA A CA 1
ATOM 3484 C C . ALA A 1 451 ? -12.703 18.005 6.855 1.00 87.38 451 ALA A C 1
ATOM 3486 O O . ALA A 1 451 ? -13.167 17.616 7.930 1.00 87.38 451 ALA A O 1
ATOM 3487 N N . ASP A 1 452 ? -11.391 18.137 6.658 1.00 85.69 452 ASP A N 1
ATOM 3488 C CA . ASP A 1 452 ? -10.363 17.734 7.619 1.00 85.69 452 ASP A CA 1
ATOM 3489 C C . ASP A 1 452 ? -10.545 18.363 9.002 1.00 85.69 452 ASP A C 1
ATOM 3491 O O . ASP A 1 452 ? -10.124 17.770 9.991 1.00 85.69 452 ASP A O 1
ATOM 3495 N N . ALA A 1 453 ? -11.210 19.520 9.125 1.00 86.69 453 ALA A N 1
ATOM 3496 C CA . ALA A 1 453 ? -11.522 20.147 10.413 1.00 86.69 453 ALA A CA 1
ATOM 3497 C C . ALA A 1 453 ? -12.539 19.348 11.266 1.00 86.69 453 ALA A C 1
ATOM 3499 O O . ALA A 1 453 ? -12.649 19.586 12.463 1.00 86.69 453 ALA A O 1
ATOM 3500 N N . GLY A 1 454 ? -13.251 18.377 10.684 1.00 92.88 454 GLY A N 1
ATOM 3501 C CA . GLY A 1 454 ? -14.134 17.461 11.414 1.00 92.88 454 GLY A CA 1
ATOM 3502 C C . GLY A 1 454 ? -13.471 16.173 11.913 1.00 92.88 454 GLY A C 1
ATOM 3503 O O . GLY A 1 454 ? -14.119 15.396 12.622 1.00 92.88 454 GLY A O 1
ATOM 3504 N N . VAL A 1 455 ? -12.201 15.942 11.558 1.00 95.94 455 VAL A N 1
ATOM 3505 C CA . VAL A 1 455 ? -11.382 14.840 12.086 1.00 95.94 455 VAL A CA 1
ATOM 3506 C C . VAL A 1 455 ? -10.971 15.162 13.520 1.00 95.94 455 VAL A C 1
ATOM 3508 O O . VAL A 1 455 ? -10.418 16.227 13.792 1.00 95.94 455 VAL A O 1
ATOM 3511 N N . VAL A 1 456 ? -11.268 14.253 14.443 1.00 96.50 456 VAL A N 1
ATOM 3512 C CA . VAL A 1 456 ? -11.015 14.426 15.882 1.00 96.50 456 VAL A CA 1
ATOM 3513 C C . VAL A 1 456 ? -9.686 13.792 16.272 1.00 96.50 456 VAL A C 1
ATOM 3515 O O . VAL A 1 456 ? -8.941 14.366 17.058 1.00 96.50 456 VAL A O 1
ATOM 3518 N N . GLY A 1 457 ? -9.345 12.648 15.682 1.00 97.00 457 GLY A N 1
ATOM 3519 C CA . GLY A 1 457 ? -8.045 12.028 15.885 1.00 97.00 457 GLY A CA 1
ATOM 3520 C C . GLY A 1 457 ? -7.698 11.046 14.778 1.00 97.00 457 GLY A C 1
ATOM 3521 O O . GLY A 1 457 ? -8.592 10.456 14.177 1.00 97.00 457 GLY A O 1
ATOM 3522 N N . ALA A 1 458 ? -6.415 10.864 14.503 1.00 98.19 458 ALA A N 1
ATOM 3523 C CA . ALA A 1 458 ? -5.932 9.871 13.553 1.00 98.19 458 ALA A CA 1
ATOM 3524 C C . ALA A 1 458 ? -4.483 9.497 13.875 1.00 98.19 458 ALA A C 1
ATOM 3526 O O . ALA A 1 458 ? -3.739 10.326 14.403 1.00 98.19 458 ALA A O 1
ATOM 3527 N N . GLY A 1 459 ? -4.070 8.273 13.547 1.00 98.12 459 GLY A N 1
ATOM 3528 C CA . GLY A 1 459 ? -2.724 7.826 13.881 1.00 98.12 459 GLY A CA 1
ATOM 3529 C C . GLY A 1 459 ? -2.335 6.461 13.347 1.00 98.12 459 GLY A C 1
ATOM 3530 O O . GLY A 1 459 ? -3.163 5.701 12.841 1.00 98.12 459 GLY A O 1
ATOM 3531 N N . PHE A 1 460 ? -1.046 6.172 13.489 1.00 98.38 460 PHE A N 1
ATOM 3532 C CA . PHE A 1 460 ? -0.441 4.874 13.230 1.00 98.38 460 PHE A CA 1
ATOM 3533 C C . PHE A 1 460 ? -0.039 4.250 14.564 1.00 98.38 460 PHE A C 1
ATOM 3535 O O . PHE A 1 460 ? 0.510 4.926 15.432 1.00 98.38 460 PHE A O 1
ATOM 3542 N N . PHE A 1 461 ? -0.310 2.960 14.740 1.00 98.12 461 PHE A N 1
ATOM 3543 C CA . PHE A 1 461 ? 0.186 2.231 15.900 1.00 98.12 461 PHE A CA 1
ATOM 3544 C C . PHE A 1 461 ? 1.709 2.078 15.832 1.00 98.12 461 PHE A C 1
ATOM 3546 O O . PHE A 1 461 ? 2.298 2.053 14.742 1.00 98.12 461 PHE A O 1
ATOM 3553 N N . GLY A 1 462 ? 2.331 1.911 17.000 1.00 97.44 462 GLY A N 1
ATOM 3554 C CA . GLY A 1 462 ? 3.736 1.533 17.112 1.00 97.44 462 GLY A CA 1
ATOM 3555 C C . GLY A 1 462 ? 4.031 0.188 16.438 1.00 97.44 462 GLY A C 1
ATOM 3556 O O . GLY A 1 462 ? 3.125 -0.565 16.069 1.00 97.44 462 GLY A O 1
ATOM 3557 N N . LEU A 1 463 ? 5.317 -0.134 16.284 1.00 96.94 463 LEU A N 1
ATOM 3558 C CA . LEU A 1 463 ? 5.747 -1.413 15.701 1.00 96.94 463 LEU A CA 1
ATOM 3559 C C . LEU A 1 463 ? 5.290 -2.625 16.520 1.00 96.94 463 LEU A C 1
ATOM 3561 O O . LEU A 1 463 ? 5.118 -3.700 15.964 1.00 96.94 463 LEU A O 1
ATOM 3565 N N . ASP A 1 464 ? 5.053 -2.442 17.814 1.00 96.31 464 ASP A N 1
ATOM 3566 C CA . ASP A 1 464 ? 4.510 -3.433 18.746 1.00 96.31 464 ASP A CA 1
ATOM 3567 C C . ASP A 1 464 ? 2.974 -3.383 18.858 1.00 96.31 464 ASP A C 1
ATOM 3569 O O . ASP A 1 464 ? 2.398 -3.991 19.757 1.00 96.31 464 ASP A O 1
ATOM 3573 N N . TRP A 1 465 ? 2.306 -2.628 17.980 1.00 96.88 465 TRP A N 1
ATOM 3574 C CA . TRP A 1 465 ? 0.865 -2.360 18.014 1.00 96.88 465 TRP A CA 1
ATOM 3575 C C . TRP A 1 465 ? 0.363 -1.629 19.266 1.00 96.88 465 TRP A C 1
ATOM 3577 O O . TRP A 1 465 ? -0.844 -1.602 19.529 1.00 96.88 465 TRP A O 1
ATOM 3587 N N . SER A 1 466 ? 1.253 -0.998 20.036 1.00 96.88 466 SER A N 1
ATOM 3588 C CA . SER A 1 466 ? 0.859 -0.022 21.052 1.00 96.88 466 SER A CA 1
ATOM 3589 C C . SER A 1 466 ? 0.328 1.262 20.401 1.00 96.88 466 SER A C 1
ATOM 3591 O O . SER A 1 466 ? 0.490 1.484 19.199 1.00 96.88 466 SER A O 1
ATOM 3593 N N . LEU A 1 467 ? -0.298 2.146 21.189 1.00 95.94 467 LEU A N 1
ATOM 3594 C CA . LEU A 1 467 ? -0.761 3.448 20.685 1.00 95.94 467 LEU A CA 1
ATOM 3595 C C . LEU A 1 467 ? 0.387 4.289 20.091 1.00 95.94 467 LEU A C 1
ATOM 3597 O O . LEU A 1 467 ? 0.149 5.064 19.171 1.00 95.94 467 LEU A O 1
ATOM 3601 N N . GLY A 1 468 ? 1.617 4.097 20.582 1.00 94.38 468 GLY A N 1
ATOM 3602 C CA . GLY A 1 468 ? 2.795 4.836 20.138 1.00 94.38 468 GLY A CA 1
ATOM 3603 C C . GLY A 1 468 ? 2.682 6.344 20.376 1.00 94.38 468 GLY A C 1
ATOM 3604 O O . GLY A 1 468 ? 1.947 6.793 21.252 1.00 94.38 468 GLY A O 1
ATOM 3605 N N . GLU A 1 469 ? 3.428 7.112 19.584 1.00 95.12 469 GLU A N 1
ATOM 3606 C CA . GLU A 1 469 ? 3.420 8.585 19.589 1.00 95.12 469 GLU A CA 1
ATOM 3607 C C . GLU A 1 469 ? 3.039 9.172 18.216 1.00 95.12 469 GLU A C 1
ATOM 3609 O O . GLU A 1 469 ? 2.903 10.383 18.072 1.00 95.12 469 GLU A O 1
ATOM 3614 N N . ASP A 1 470 ? 2.857 8.329 17.192 1.00 96.81 470 ASP A N 1
ATOM 3615 C CA . ASP A 1 470 ? 2.629 8.752 15.806 1.00 96.81 470 ASP A CA 1
ATOM 3616 C C . ASP A 1 470 ? 1.140 8.990 15.514 1.00 96.81 470 ASP A C 1
ATOM 3618 O O . ASP A 1 470 ? 0.509 8.335 14.675 1.00 96.81 470 ASP A O 1
ATOM 3622 N N . PHE A 1 471 ? 0.553 9.916 16.269 1.00 97.00 471 PHE A N 1
ATOM 3623 C CA . PHE A 1 471 ? -0.850 10.277 16.152 1.00 97.00 471 PHE A CA 1
ATOM 3624 C C . PHE A 1 471 ? -1.116 11.745 16.471 1.00 97.00 471 PHE A C 1
ATOM 3626 O O . PHE A 1 471 ? -0.328 12.425 17.122 1.00 97.00 471 PHE A O 1
ATOM 3633 N N . VAL A 1 472 ? -2.280 12.222 16.038 1.00 96.62 472 VAL A N 1
ATOM 3634 C CA . VAL A 1 472 ? -2.791 13.555 16.359 1.00 96.62 472 VAL A CA 1
ATOM 3635 C C . VAL A 1 472 ? -4.193 13.405 16.930 1.00 96.62 472 VAL A C 1
ATOM 3637 O O . VAL A 1 472 ? -5.034 12.725 16.343 1.00 96.62 472 VAL A O 1
ATOM 3640 N N . ILE A 1 473 ? -4.455 14.063 18.056 1.00 94.38 473 ILE A N 1
ATOM 3641 C CA . ILE A 1 473 ? -5.794 14.272 18.615 1.00 94.38 473 ILE A CA 1
ATOM 3642 C C . ILE A 1 473 ? -6.006 15.779 18.680 1.00 94.38 473 ILE A C 1
ATOM 3644 O O . ILE A 1 473 ? -5.108 16.513 19.087 1.00 94.38 473 ILE A O 1
ATOM 3648 N N . ARG A 1 474 ? -7.174 16.253 18.254 1.00 90.00 474 ARG A N 1
ATOM 3649 C CA . ARG A 1 474 ? -7.542 17.653 18.439 1.00 90.00 474 ARG A CA 1
ATOM 3650 C C . ARG A 1 474 ? -8.138 17.854 19.821 1.00 90.00 474 ARG A C 1
ATOM 3652 O O . ARG A 1 474 ? -9.064 17.143 20.203 1.00 90.00 474 ARG A O 1
ATOM 3659 N N . ASP A 1 475 ? -7.624 18.859 20.514 1.00 70.44 475 ASP A N 1
ATOM 3660 C CA . ASP A 1 475 ? -8.284 19.416 21.685 1.00 70.44 475 ASP A CA 1
ATOM 3661 C C . ASP A 1 475 ? -9.548 20.156 21.215 1.00 70.44 475 ASP A C 1
ATOM 3663 O O . ASP A 1 475 ? -9.469 21.017 20.332 1.00 70.44 475 ASP A O 1
ATOM 3667 N N . ASP A 1 476 ? -10.705 19.763 21.757 1.00 58.00 476 ASP A N 1
ATOM 3668 C CA . ASP A 1 476 ? -12.016 20.380 21.485 1.00 58.00 476 ASP A CA 1
ATOM 3669 C C . ASP A 1 476 ? -12.088 21.856 21.944 1.00 58.00 476 ASP A C 1
ATOM 3671 O O . ASP A 1 476 ? -11.568 22.188 23.041 1.00 58.00 476 ASP A O 1
#

pLDDT: mean 94.73, std 5.25, range [58.0, 98.88]